Protein 2ODL (pdb70)

CATH classification: 2.160.20.10

Structure (mmCIF, N/CA/C/O backbone):
data_2ODL
#
_entry.id   2ODL
#
_cell.length_a   121.438
_cell.length_b   121.438
_cell.length_c   50.582
_cell.angle_alpha   90.00
_cell.angle_beta   90.00
_cell.angle_gamma   90.00
#
_symmetry.space_group_name_H-M   'I 4'
#
loop_
_entity.id
_entity.type
_entity.pdbx_description
1 polymer Adhesin
2 water water
#
loop_
_atom_site.group_PDB
_atom_site.id
_atom_site.type_symbol
_atom_site.label_atom_id
_atom_site.label_alt_id
_atom_site.label_comp_id
_atom_site.label_asym_id
_atom_site.label_entity_id
_atom_site.label_seq_id
_atom_site.pdbx_PDB_ins_code
_atom_site.Cartn_x
_atom_site.Cartn_y
_atom_site.Cartn_z
_atom_site.occupancy
_atom_site.B_iso_or_equiv
_atom_site.auth_seq_id
_atom_site.auth_comp_id
_atom_site.auth_asym_id
_atom_site.auth_atom_id
_atom_site.pdbx_PDB_model_num
ATOM 1 N N . GLY A 1 2 ? -12.828 -39.501 -16.853 1.00 19.11 70 GLY A N 1
ATOM 2 C CA . GLY A 1 2 ? -11.536 -39.328 -17.570 1.00 18.08 70 GLY A CA 1
ATOM 3 C C . GLY A 1 2 ? -10.633 -40.544 -17.481 1.00 18.17 70 GLY A C 1
ATOM 4 O O . GLY A 1 2 ? -9.485 -40.498 -17.934 1.00 17.50 70 GLY A O 1
ATOM 5 N N . LEU A 1 3 ? -11.140 -41.625 -16.887 1.00 18.22 71 LEU A N 1
ATOM 6 C CA . LEU A 1 3 ? -10.391 -42.886 -16.799 1.00 18.51 71 LEU A CA 1
ATOM 7 C C . LEU A 1 3 ? -10.600 -43.740 -18.042 1.00 19.05 71 LEU A C 1
ATOM 8 O O . LEU A 1 3 ? -11.713 -44.183 -18.311 1.00 19.70 71 LEU A O 1
ATOM 13 N N . GLN A 1 4 ? -9.536 -43.980 -18.798 1.00 19.05 72 GLN A N 1
ATOM 14 C CA . GLN A 1 4 ? -9.661 -44.751 -20.034 1.00 19.22 72 GLN A CA 1
ATOM 15 C C . GLN A 1 4 ? -8.606 -45.840 -20.160 1.00 18.74 72 GLN A C 1
ATOM 16 O O . GLN A 1 4 ? -7.471 -45.668 -19.720 1.00 17.67 72 GLN A O 1
ATOM 22 N N . GLY A 1 5 ? -9.000 -46.964 -20.762 1.00 18.32 73 GLY A N 1
ATOM 23 C CA . GLY A 1 5 ? -8.055 -48.003 -21.157 1.00 18.07 73 GLY A CA 1
ATOM 24 C C . GLY A 1 5 ? -7.446 -48.752 -19.988 1.00 18.19 73 GLY A C 1
ATOM 25 O O . GLY A 1 5 ? -6.241 -49.013 -19.967 1.00 18.09 73 GLY A O 1
ATOM 34 N N . ASP A 1 7 ? -6.136 -51.542 -17.680 1.00 16.75 75 ASP A N 1
ATOM 35 C CA . ASP A 1 7 ? -5.518 -52.835 -17.933 1.00 16.08 75 ASP A CA 1
ATOM 36 C C . ASP A 1 7 ? -4.781 -53.281 -16.676 1.00 15.40 75 ASP A C 1
ATOM 37 O O . ASP A 1 7 ? -3.689 -52.794 -16.392 1.00 15.20 75 ASP A O 1
ATOM 42 N N . VAL A 1 8 ? -5.384 -54.194 -15.922 1.00 14.70 76 VAL A N 1
ATOM 43 C CA . VAL A 1 8 ? -4.786 -54.681 -14.671 1.00 14.07 76 VAL A CA 1
ATOM 44 C C . VAL A 1 8 ? -3.669 -55.680 -14.965 1.00 14.44 76 VAL A C 1
ATOM 45 O O . VAL A 1 8 ? -3.920 -56.798 -15.444 1.00 13.86 76 VAL A O 1
ATOM 49 N N . VAL A 1 9 ? -2.436 -55.284 -14.676 1.00 13.93 77 VAL A N 1
ATOM 50 C CA . VAL A 1 9 ? -1.290 -56.089 -15.057 1.00 14.56 77 VAL A CA 1
ATOM 51 C C . VAL A 1 9 ? -0.708 -56.882 -13.882 1.00 14.64 77 VAL A C 1
ATOM 52 O O . VAL A 1 9 ? 0.111 -57.774 -14.076 1.00 15.47 77 VAL A O 1
ATOM 56 N N . HIS A 1 10 ? -1.141 -56.550 -12.671 1.00 14.33 78 HIS A N 1
ATOM 57 C CA . HIS A 1 10 ? -0.838 -57.358 -11.498 1.00 14.44 78 HIS A CA 1
ATOM 58 C C . HIS A 1 10 ? -1.990 -57.288 -10.512 1.00 14.20 78 HIS A C 1
ATOM 59 O O . HIS A 1 10 ? -2.452 -56.213 -10.175 1.00 13.79 78 HIS A O 1
ATOM 66 N N . GLY A 1 11 ? -2.459 -58.446 -10.064 1.00 14.44 79 GLY A N 1
ATOM 67 C CA . GLY A 1 11 ? -3.531 -58.490 -9.090 1.00 14.94 79 GLY A CA 1
ATOM 68 C C . GLY A 1 11 ? -4.866 -58.419 -9.792 1.00 15.62 79 GLY A C 1
ATOM 69 O O . GLY A 1 11 ? -4.982 -58.804 -10.956 1.00 15.14 79 GLY A O 1
ATOM 70 N N . THR A 1 12 ? -5.875 -57.924 -9.082 1.00 16.25 80 THR A N 1
ATOM 71 C CA . THR A 1 12 ? -7.221 -57.834 -9.621 1.00 17.60 80 THR A CA 1
ATOM 72 C C . THR A 1 12 ? -7.851 -56.490 -9.244 1.00 18.18 80 THR A C 1
ATOM 73 O O . THR A 1 12 ? -7.616 -55.978 -8.154 1.00 17.82 80 THR A O 1
ATOM 77 N N . ALA A 1 13 ? -8.646 -55.920 -10.144 1.00 18.78 81 ALA A N 1
ATOM 78 C CA . ALA A 1 13 ? -9.352 -54.677 -9.842 1.00 20.37 81 ALA A CA 1
ATOM 79 C C . ALA A 1 13 ? -10.629 -54.575 -10.673 1.00 21.50 81 ALA A C 1
ATOM 80 O O . ALA A 1 13 ? -10.596 -54.756 -11.895 1.00 21.69 81 ALA A O 1
ATOM 82 N N . THR A 1 14 ? -11.746 -54.302 -10.007 1.00 22.68 82 THR A N 1
ATOM 83 C CA . THR A 1 14 ? -13.024 -54.129 -10.695 1.00 24.21 82 THR A CA 1
ATOM 84 C C . THR A 1 14 ? -13.447 -52.668 -10.647 1.00 25.24 82 THR A C 1
ATOM 85 O O . THR A 1 14 ? -13.078 -51.938 -9.733 1.00 24.37 82 THR A O 1
ATOM 97 N N . GLN A 1 16 ? -16.736 -49.988 -10.865 1.00 29.24 84 GLN A N 1
ATOM 98 C CA . GLN A 1 16 ? -18.171 -49.757 -10.793 1.00 29.58 84 GLN A CA 1
ATOM 99 C C . GLN A 1 16 ? -18.426 -48.276 -11.016 1.00 29.63 84 GLN A C 1
ATOM 100 O O . GLN A 1 16 ? -17.869 -47.434 -10.308 1.00 29.42 84 GLN A O 1
ATOM 106 N N . VAL A 1 17 ? -19.257 -47.949 -11.999 1.00 29.51 85 VAL A N 1
ATOM 107 C CA . VAL A 1 17 ? -19.590 -46.553 -12.263 1.00 29.62 85 VAL A CA 1
ATOM 108 C C . VAL A 1 17 ? -21.010 -46.240 -11.800 1.00 29.69 85 VAL A C 1
ATOM 109 O O . VAL A 1 17 ? -21.963 -46.913 -12.192 1.00 29.53 85 VAL A O 1
ATOM 113 N N . ASP A 1 18 ? -21.145 -45.229 -10.950 1.00 29.55 86 ASP A N 1
ATOM 114 C CA . ASP A 1 18 ? -22.462 -44.770 -10.523 1.00 29.55 86 ASP A CA 1
ATOM 115 C C . ASP A 1 18 ? -22.607 -43.264 -10.721 1.00 29.05 86 ASP A C 1
ATOM 116 O O . ASP A 1 18 ? -22.348 -42.481 -9.806 1.00 29.28 86 ASP A O 1
ATOM 121 N N . GLY A 1 19 ? -23.024 -42.863 -11.916 1.00 28.18 87 GLY A N 1
ATOM 122 C CA . GLY A 1 19 ? -23.110 -41.448 -12.246 1.00 27.04 87 GLY A CA 1
ATOM 123 C C . GLY A 1 19 ? -21.728 -40.835 -12.390 1.00 26.17 87 GLY A C 1
ATOM 124 O O . GLY A 1 19 ? -20.915 -41.310 -13.177 1.00 25.79 87 GLY A O 1
ATOM 125 N N . ASN A 1 20 ? -21.464 -39.776 -11.627 1.00 25.27 88 ASN A N 1
ATOM 126 C CA . ASN A 1 20 ? -20.177 -39.083 -11.687 1.00 24.36 88 ASN A CA 1
ATOM 127 C C . ASN A 1 20 ? -19.116 -39.749 -10.821 1.00 23.39 88 ASN A C 1
ATOM 128 O O . ASN A 1 20 ? -18.012 -39.213 -10.654 1.00 22.80 88 ASN A O 1
ATOM 133 N N . LYS A 1 21 ? -19.454 -40.914 -10.276 1.00 22.17 89 LYS A N 1
ATOM 134 C CA . LYS A 1 21 ? -18.559 -41.626 -9.383 1.00 21.16 89 LYS A CA 1
ATOM 135 C C . LYS A 1 21 ? -18.138 -42.981 -9.929 1.00 20.49 89 LYS A C 1
ATOM 136 O O . LYS A 1 21 ? -18.976 -43.782 -10.356 1.00 19.84 89 LYS A O 1
ATOM 142 N N . THR A 1 22 ? -16.831 -43.222 -9.901 1.00 18.91 90 THR A N 1
ATOM 143 C CA . THR A 1 22 ? -16.251 -44.514 -10.235 1.00 18.07 90 THR A CA 1
ATOM 144 C C . THR A 1 22 ? -15.622 -45.124 -8.989 1.00 17.49 90 THR A C 1
ATOM 145 O O . THR A 1 22 ? -14.821 -44.473 -8.301 1.00 16.50 90 THR A O 1
ATOM 149 N N . ILE A 1 23 ? -15.994 -46.364 -8.691 1.00 16.74 91 ILE A N 1
ATOM 150 C CA . ILE A 1 23 ? -15.393 -47.092 -7.573 1.00 16.44 91 ILE A CA 1
ATOM 151 C C . ILE A 1 23 ? -14.533 -48.234 -8.110 1.00 16.17 91 ILE A C 1
ATOM 152 O O . ILE A 1 23 ? -15.017 -49.121 -8.832 1.00 16.21 91 ILE A O 1
ATOM 157 N N . ILE A 1 24 ? -13.252 -48.200 -7.770 1.00 15.10 92 ILE A N 1
ATOM 158 C CA . ILE A 1 24 ? -12.348 -49.273 -8.135 1.00 14.84 92 ILE A CA 1
ATOM 159 C C . ILE A 1 24 ? -12.028 -50.077 -6.877 1.00 14.59 92 ILE A C 1
ATOM 160 O O . ILE A 1 24 ? -11.527 -49.535 -5.899 1.00 13.81 92 ILE A O 1
ATOM 165 N N . ARG A 1 25 ? -12.373 -51.360 -6.891 1.00 14.28 93 ARG A N 1
ATOM 166 C CA . ARG A 1 25 ? -12.000 -52.268 -5.819 1.00 14.69 93 ARG A CA 1
ATOM 167 C C . ARG A 1 25 ? -10.773 -53.061 -6.253 1.00 14.53 93 ARG A C 1
ATOM 168 O O . ARG A 1 25 ? -10.868 -53.911 -7.137 1.00 14.43 93 ARG A O 1
ATOM 176 N N . ASN A 1 26 ? -9.626 -52.795 -5.628 1.00 13.71 94 ASN A N 1
ATOM 177 C CA . ASN A 1 26 ? -8.392 -53.458 -6.021 1.00 13.37 94 ASN A CA 1
ATOM 178 C C . ASN A 1 26 ? -7.806 -54.380 -4.950 1.00 13.43 94 ASN A C 1
ATOM 179 O O . ASN A 1 26 ? -8.038 -54.184 -3.751 1.00 13.66 94 ASN A O 1
ATOM 184 N N . SER A 1 27 ? -7.058 -55.388 -5.398 1.00 12.92 95 SER A N 1
ATOM 185 C CA . SER A 1 27 ? -6.330 -56.284 -4.499 1.00 12.69 95 SER A CA 1
ATOM 186 C C . SER A 1 27 ? -5.129 -55.534 -3.939 1.00 12.61 95 SER A C 1
ATOM 187 O O . SER A 1 27 ? -4.741 -54.485 -4.475 1.00 11.92 95 SER A O 1
ATOM 190 N N . VAL A 1 28 ? -4.542 -56.059 -2.870 1.00 12.63 96 VAL A N 1
ATOM 191 C CA . VAL A 1 28 ? -3.429 -55.381 -2.219 1.00 12.56 96 VAL A CA 1
ATOM 192 C C . VAL A 1 28 ? -2.249 -55.290 -3.174 1.00 12.59 96 VAL A C 1
ATOM 193 O O . VAL A 1 28 ? -1.764 -56.302 -3.685 1.00 11.81 96 VAL A O 1
ATOM 197 N N . ASP A 1 29 ? -1.820 -54.058 -3.428 1.00 12.12 97 ASP A N 1
ATOM 198 C CA . ASP A 1 29 ? -0.634 -53.793 -4.224 1.00 12.42 97 ASP A CA 1
ATOM 199 C C . ASP A 1 29 ? -0.807 -54.090 -5.706 1.00 11.41 97 ASP A C 1
ATOM 200 O O . ASP A 1 29 ? 0.164 -54.351 -6.406 1.00 11.57 97 ASP A O 1
ATOM 205 N N . ALA A 1 30 ? -2.051 -54.028 -6.178 1.00 11.33 98 ALA A N 1
ATOM 206 C CA . ALA A 1 30 ? -2.362 -54.206 -7.593 1.00 10.52 98 ALA A CA 1
ATOM 207 C C . ALA A 1 30 ? -1.689 -53.135 -8.445 1.00 10.34 98 ALA A C 1
ATOM 208 O O . ALA A 1 30 ? -1.488 -52.008 -7.991 1.00 10.50 98 ALA A O 1
ATOM 210 N N . ILE A 1 31 ? -1.325 -53.501 -9.674 1.00 9.50 99 ILE A N 1
ATOM 211 C CA . ILE A 1 31 ? -0.778 -52.547 -10.629 1.00 9.47 99 ILE A CA 1
ATOM 212 C C . ILE A 1 31 ? -1.741 -52.455 -11.805 1.00 9.69 99 ILE A C 1
ATOM 213 O O . ILE A 1 31 ? -2.112 -53.471 -12.404 1.00 10.12 99 ILE A O 1
ATOM 218 N N . ILE A 1 32 ? -2.135 -51.230 -12.141 1.00 9.72 100 ILE A N 1
ATOM 219 C CA . ILE A 1 32 ? -3.072 -50.982 -13.225 1.00 9.25 100 ILE A CA 1
ATOM 220 C C . ILE A 1 32 ? -2.451 -49.987 -14.206 1.00 9.81 100 ILE A C 1
ATOM 221 O O . ILE A 1 32 ? -1.996 -48.916 -13.801 1.00 9.27 100 ILE A O 1
ATOM 226 N N . ASN A 1 33 ? -2.405 -50.367 -15.482 1.00 9.80 101 ASN A N 1
ATOM 227 C CA . ASN A 1 33 ? -2.037 -49.452 -16.554 1.00 10.48 101 ASN A CA 1
ATOM 228 C C . ASN A 1 33 ? -3.295 -48.769 -17.109 1.00 10.62 101 ASN A C 1
ATOM 229 O O . ASN A 1 33 ? -4.392 -49.317 -17.033 1.00 10.86 101 ASN A O 1
ATOM 234 N N . TRP A 1 34 ? -3.127 -47.565 -17.645 1.00 10.84 102 TRP A N 1
ATOM 235 C CA . TRP A 1 34 ? -4.229 -46.771 -18.160 1.00 11.23 102 TRP A CA 1
ATOM 236 C C . TRP A 1 34 ? -3.781 -46.041 -19.411 1.00 11.89 102 TRP A C 1
ATOM 237 O O . TRP A 1 34 ? -2.658 -45.569 -19.478 1.00 11.96 102 TRP A O 1
ATOM 248 N N . LYS A 1 35 ? -4.676 -45.910 -20.383 1.00 12.74 103 LYS A N 1
ATOM 249 C CA . LYS A 1 35 ? -4.447 -45.008 -21.508 1.00 13.50 103 LYS A CA 1
ATOM 250 C C . LYS A 1 35 ? -4.700 -43.550 -21.116 1.00 13.13 103 LYS A C 1
ATOM 251 O O . LYS A 1 35 ? -4.073 -42.638 -21.663 1.00 13.09 103 LYS A O 1
ATOM 257 N N . GLN A 1 36 ? -5.610 -43.336 -20.167 1.00 12.10 104 GLN A N 1
ATOM 258 C CA . GLN A 1 36 ? -5.846 -41.993 -19.642 1.00 12.16 104 GLN A CA 1
ATOM 259 C C . GLN A 1 36 ? -6.247 -42.027 -18.167 1.00 11.80 104 GLN A C 1
ATOM 260 O O . GLN A 1 36 ? -7.132 -42.782 -17.776 1.00 10.72 104 GLN A O 1
ATOM 266 N N . PHE A 1 37 ? -5.603 -41.192 -17.356 1.00 11.63 105 PHE A N 1
ATOM 267 C CA . PHE A 1 37 ? -5.973 -41.106 -15.949 1.00 12.05 105 PHE A CA 1
ATOM 268 C C . PHE A 1 37 ? -6.282 -39.661 -15.611 1.00 11.90 105 PHE A C 1
ATOM 269 O O . PHE A 1 37 ? -5.427 -38.944 -15.106 1.00 11.99 105 PHE A O 1
ATOM 277 N N . ASN A 1 38 ? -7.512 -39.253 -15.915 1.00 12.40 106 ASN A N 1
ATOM 278 C CA . ASN A 1 38 ? -7.993 -37.901 -15.695 1.00 12.23 106 ASN A CA 1
ATOM 279 C C . ASN A 1 38 ? -9.196 -37.976 -14.762 1.00 12.93 106 ASN A C 1
ATOM 280 O O . ASN A 1 38 ? -9.943 -38.959 -14.781 1.00 12.78 106 ASN A O 1
ATOM 285 N N . ILE A 1 39 ? -9.393 -36.946 -13.948 1.00 12.87 107 ILE A N 1
ATOM 286 C CA . ILE A 1 39 ? -10.588 -36.866 -13.109 1.00 14.25 107 ILE A CA 1
ATOM 287 C C . ILE A 1 39 ? -11.187 -35.492 -13.329 1.00 14.86 107 ILE A C 1
ATOM 288 O O . ILE A 1 39 ? -10.651 -34.486 -12.867 1.00 14.03 107 ILE A O 1
ATOM 293 N N . ASP A 1 40 ? -12.297 -35.452 -14.054 1.00 16.33 108 ASP A N 1
ATOM 294 C CA . ASP A 1 40 ? -12.877 -34.175 -14.431 1.00 18.26 108 ASP A CA 1
ATOM 295 C C . ASP A 1 40 ? -13.520 -33.486 -13.234 1.00 18.52 108 ASP A C 1
ATOM 296 O O . ASP A 1 40 ? -13.731 -34.098 -12.184 1.00 18.36 108 ASP A O 1
ATOM 301 N N . GLN A 1 41 ? -13.836 -32.209 -13.394 1.00 19.78 109 GLN A N 1
ATOM 302 C CA . GLN A 1 41 ? -14.186 -31.361 -12.252 1.00 21.32 109 GLN A CA 1
ATOM 303 C C . GLN A 1 41 ? -15.335 -31.874 -11.379 1.00 21.30 109 GLN A C 1
ATOM 304 O O . GLN A 1 41 ? -15.309 -31.745 -10.151 1.00 21.29 109 GLN A O 1
ATOM 310 N N . ASN A 1 42 ? -16.340 -32.467 -12.006 1.00 21.77 110 ASN A N 1
ATOM 311 C CA . ASN A 1 42 ? -17.501 -32.930 -11.258 1.00 22.42 110 ASN A CA 1
ATOM 312 C C . ASN A 1 42 ? -17.471 -34.442 -11.008 1.00 22.20 110 ASN A C 1
ATOM 313 O O . ASN A 1 42 ? -18.455 -35.020 -10.549 1.00 21.87 110 ASN A O 1
ATOM 318 N N . GLU A 1 43 ? -16.321 -35.051 -11.303 1.00 21.37 111 GLU A N 1
ATOM 319 C CA . GLU A 1 43 ? -16.089 -36.484 -11.145 1.00 21.49 111 GLU A CA 1
ATOM 320 C C . GLU A 1 43 ? -15.507 -36.828 -9.782 1.00 20.87 111 GLU A C 1
ATOM 321 O O . GLU A 1 43 ? -14.794 -36.026 -9.171 1.00 20.15 111 GLU A O 1
ATOM 335 N N . VAL A 1 45 ? -13.435 -40.288 -8.043 1.00 17.93 113 VAL A N 1
ATOM 336 C CA . VAL A 1 45 ? -12.877 -41.627 -8.168 1.00 16.61 113 VAL A CA 1
ATOM 337 C C . VAL A 1 45 ? -12.505 -42.144 -6.783 1.00 16.31 113 VAL A C 1
ATOM 338 O O . VAL A 1 45 ? -11.836 -41.450 -6.011 1.00 15.84 113 VAL A O 1
ATOM 342 N N . GLN A 1 46 ? -12.951 -43.355 -6.466 1.00 15.43 114 GLN A N 1
ATOM 343 C CA . GLN A 1 46 ? -12.632 -43.978 -5.193 1.00 14.70 114 GLN A CA 1
ATOM 344 C C . GLN A 1 46 ? -11.901 -45.296 -5.416 1.00 14.32 114 GLN A C 1
ATOM 345 O O . GLN A 1 46 ? -12.345 -46.128 -6.212 1.00 14.17 114 GLN A O 1
ATOM 351 N N . PHE A 1 47 ? -10.773 -45.475 -4.734 1.00 13.79 115 PHE A N 1
ATOM 352 C CA . PHE A 1 47 ? -10.119 -46.778 -4.666 1.00 13.35 115 PHE A CA 1
ATOM 353 C C . PHE A 1 47 ? -10.501 -47.382 -3.323 1.00 13.55 115 PHE A C 1
ATOM 354 O O . PHE A 1 47 ? -10.088 -46.905 -2.260 1.00 13.87 115 PHE A O 1
ATOM 362 N N . LEU A 1 48 ? -11.351 -48.396 -3.374 1.00 13.52 116 LEU A N 1
ATOM 363 C CA . LEU A 1 48 ? -11.801 -49.065 -2.166 1.00 14.05 116 LEU A CA 1
ATOM 364 C C . LEU A 1 48 ? -10.898 -50.277 -1.962 1.00 13.73 116 LEU A C 1
ATOM 365 O O . LEU A 1 48 ? -11.011 -51.270 -2.678 1.00 13.61 116 LEU A O 1
ATOM 370 N N . GLN A 1 49 ? -9.977 -50.183 -1.009 1.00 13.55 117 GLN A N 1
ATOM 371 C CA . GLN A 1 49 ? -8.978 -51.232 -0.801 1.00 13.64 117 GLN A CA 1
ATOM 372 C C . GLN A 1 49 ? -9.287 -52.124 0.411 1.00 14.83 117 GLN A C 1
ATOM 373 O O . GLN A 1 49 ? -10.133 -51.790 1.225 1.00 14.89 117 GLN A O 1
ATOM 379 N N . GLU A 1 50 ? -8.579 -53.242 0.532 1.00 16.35 118 GLU A N 1
ATOM 380 C CA . GLU A 1 50 ? -8.912 -54.257 1.526 1.00 18.24 118 GLU A CA 1
ATOM 381 C C . GLU A 1 50 ? -8.576 -53.849 2.956 1.00 19.06 118 GLU A C 1
ATOM 382 O O . GLU A 1 50 ? -9.193 -54.331 3.913 1.00 19.72 118 GLU A O 1
ATOM 388 N N . ASN A 1 51 ? -7.613 -52.946 3.094 1.00 19.48 119 ASN A N 1
ATOM 389 C CA . ASN A 1 51 ? -7.285 -52.348 4.381 1.00 20.51 119 ASN A CA 1
ATOM 390 C C . ASN A 1 51 ? -6.578 -51.016 4.145 1.00 20.68 119 ASN A C 1
ATOM 391 O O . ASN A 1 51 ? -6.251 -50.683 3.005 1.00 20.81 119 ASN A O 1
ATOM 396 N N . ASN A 1 52 ? -6.333 -50.267 5.213 1.00 20.89 120 ASN A N 1
ATOM 397 C CA . ASN A 1 52 ? -5.830 -48.899 5.084 1.00 21.05 120 ASN A CA 1
ATOM 398 C C . ASN A 1 52 ? -4.345 -48.817 4.749 1.00 20.45 120 ASN A C 1
ATOM 399 O O . ASN A 1 52 ? -3.820 -47.741 4.460 1.00 20.81 120 ASN A O 1
ATOM 404 N N . ASN A 1 53 ? -3.671 -49.963 4.787 1.00 19.76 121 ASN A N 1
ATOM 405 C CA . ASN A 1 53 ? -2.249 -50.047 4.473 1.00 19.12 121 ASN A CA 1
ATOM 406 C C . ASN A 1 53 ? -2.015 -50.565 3.053 1.00 17.73 121 ASN A C 1
ATOM 407 O O . ASN A 1 53 ? -0.880 -50.625 2.574 1.00 18.06 121 ASN A O 1
ATOM 412 N N . SER A 1 54 ? -3.096 -50.943 2.386 1.00 15.93 122 SER A N 1
ATOM 413 C CA . SER A 1 54 ? -3.026 -51.416 1.013 1.00 14.18 122 SER A CA 1
ATOM 414 C C . SER A 1 54 ? -2.652 -50.266 0.070 1.00 13.59 122 SER A C 1
ATOM 415 O O . SER A 1 54 ? -3.053 -49.115 0.282 1.00 12.88 122 SER A O 1
ATOM 418 N N . ALA A 1 55 ? -1.885 -50.585 -0.969 1.00 13.05 123 ALA A N 1
ATOM 419 C CA . ALA A 1 55 ? -1.551 -49.616 -2.004 1.00 12.49 123 ALA A CA 1
ATOM 420 C C . ALA A 1 55 ? -2.093 -50.063 -3.367 1.00 12.42 123 ALA A C 1
ATOM 421 O O . ALA A 1 55 ? -2.354 -51.245 -3.603 1.00 12.53 123 ALA A O 1
ATOM 423 N N . VAL A 1 56 ? -2.273 -49.104 -4.258 1.00 11.33 124 VAL A N 1
ATOM 424 C CA . VAL A 1 56 ? -2.655 -49.414 -5.618 1.00 10.52 124 VAL A CA 1
ATOM 425 C C . VAL A 1 56 ? -1.769 -48.583 -6.517 1.00 10.15 124 VAL A C 1
ATOM 426 O O . VAL A 1 56 ? -1.572 -47.395 -6.277 1.00 9.64 124 VAL A O 1
ATOM 430 N N . PHE A 1 57 ? -1.219 -49.220 -7.541 1.00 9.96 125 PHE A N 1
ATOM 431 C CA . PHE A 1 57 ? -0.263 -48.567 -8.418 1.00 10.34 125 PHE A CA 1
ATOM 432 C C . PHE A 1 57 ? -0.880 -48.357 -9.773 1.00 10.18 125 PHE A C 1
ATOM 433 O O . PHE A 1 57 ? -1.278 -49.312 -10.421 1.00 10.72 125 PHE A O 1
ATOM 441 N N . ASN A 1 58 ? -0.949 -47.096 -10.186 1.00 9.62 126 ASN A N 1
ATOM 442 C CA . ASN A 1 58 ? -1.556 -46.697 -11.442 1.00 9.58 126 ASN A CA 1
ATOM 443 C C . ASN A 1 58 ? -0.505 -46.075 -12.364 1.00 9.50 126 ASN A C 1
ATOM 444 O O . ASN A 1 58 ? 0.295 -45.235 -11.924 1.00 9.26 126 ASN A O 1
ATOM 449 N N . ARG A 1 59 ? -0.488 -46.510 -13.620 1.00 8.77 127 ARG A N 1
ATOM 450 C CA . ARG A 1 59 ? 0.478 -46.017 -14.594 1.00 9.23 127 ARG A CA 1
ATOM 451 C C . ARG A 1 59 ? -0.207 -45.616 -15.900 1.00 9.22 127 ARG A C 1
ATOM 452 O O . ARG A 1 59 ? -0.930 -46.418 -16.501 1.00 9.66 127 ARG A O 1
ATOM 460 N N . VAL A 1 60 ? 0.025 -44.385 -16.343 1.00 8.91 128 VAL A N 1
ATOM 461 C CA . VAL A 1 60 ? -0.412 -43.973 -17.669 1.00 9.53 128 VAL A CA 1
ATOM 462 C C . VAL A 1 60 ? 0.685 -44.341 -18.672 1.00 9.65 128 VAL A C 1
ATOM 463 O O . VAL A 1 60 ? 1.831 -43.939 -18.525 1.00 8.87 128 VAL A O 1
ATOM 467 N N . THR A 1 61 ? 0.322 -45.123 -19.681 1.00 10.82 129 THR A N 1
ATOM 468 C CA . THR A 1 61 ? 1.291 -45.636 -20.650 1.00 11.40 129 THR A CA 1
ATOM 469 C C . THR A 1 61 ? 1.218 -44.912 -21.995 1.00 12.28 129 THR A C 1
ATOM 470 O O . THR A 1 61 ? 2.015 -45.178 -22.902 1.00 12.39 129 THR A O 1
ATOM 474 N N . SER A 1 62 ? 0.263 -43.998 -22.118 1.00 12.68 130 SER A N 1
ATOM 475 C CA . SER A 1 62 ? 0.097 -43.215 -23.342 1.00 12.81 130 SER A CA 1
ATOM 476 C C . SER A 1 62 ? 0.813 -41.875 -23.214 1.00 12.83 130 SER A C 1
ATOM 477 O O . SER A 1 62 ? 1.667 -41.704 -22.349 1.00 12.56 130 SER A O 1
ATOM 480 N N . ASN A 1 63 ? 0.460 -40.925 -24.072 1.00 12.82 131 ASN A N 1
ATOM 481 C CA . ASN A 1 63 ? 1.066 -39.594 -24.023 1.00 13.32 131 ASN A CA 1
ATOM 482 C C . ASN A 1 63 ? 0.229 -38.592 -23.222 1.00 13.49 131 ASN A C 1
ATOM 483 O O . ASN A 1 63 ? 0.522 -37.398 -23.177 1.00 13.72 131 ASN A O 1
ATOM 488 N N . GLN A 1 64 ? -0.804 -39.084 -22.555 1.00 13.78 132 GLN A N 1
ATOM 489 C CA . GLN A 1 64 ? -1.798 -38.193 -21.988 1.00 14.28 132 GLN A CA 1
ATOM 490 C C . GLN A 1 64 ? -1.425 -37.701 -20.582 1.00 13.20 132 GLN A C 1
ATOM 491 O O . GLN A 1 64 ? -1.360 -38.498 -19.644 1.00 12.48 132 GLN A O 1
ATOM 497 N N . ILE A 1 65 ? -1.195 -36.389 -20.451 1.00 12.22 133 ILE A N 1
ATOM 498 C CA . ILE A 1 65 ? -0.989 -35.738 -19.155 1.00 11.88 133 ILE A CA 1
ATOM 499 C C . ILE A 1 65 ? -2.179 -36.020 -18.234 1.00 11.40 133 ILE A C 1
ATOM 500 O O . ILE A 1 65 ? -3.326 -36.015 -18.687 1.00 10.81 133 ILE A O 1
ATOM 505 N N . SER A 1 66 ? -1.915 -36.250 -16.944 1.00 10.87 134 SER A N 1
ATOM 506 C CA . SER A 1 66 ? -2.997 -36.489 -15.981 1.00 10.42 134 SER A CA 1
ATOM 507 C C . SER A 1 66 ? -3.575 -35.179 -15.463 1.00 10.71 134 SER A C 1
ATOM 508 O O . SER A 1 66 ? -2.886 -34.397 -14.805 1.00 11.03 134 SER A O 1
ATOM 511 N N . GLN A 1 67 ? -4.850 -34.953 -15.748 1.00 10.78 135 GLN A N 1
ATOM 512 C CA . GLN A 1 67 ? -5.546 -33.754 -15.290 1.00 11.01 135 GLN A CA 1
ATOM 513 C C . GLN A 1 67 ? -6.497 -34.149 -14.176 1.00 10.33 135 GLN A C 1
ATOM 514 O O . GLN A 1 67 ? -7.589 -34.667 -14.442 1.00 9.94 135 GLN A O 1
ATOM 520 N N . LEU A 1 68 ? -6.069 -33.929 -12.932 1.00 10.19 136 LEU A N 1
ATOM 521 C CA . LEU A 1 68 ? -6.849 -34.316 -11.757 1.00 9.78 136 LEU A CA 1
ATOM 522 C C . LEU A 1 68 ? -7.620 -33.116 -11.193 1.00 10.40 136 LEU A C 1
ATOM 523 O O . LEU A 1 68 ? -7.090 -32.355 -10.383 1.00 9.29 136 LEU A O 1
ATOM 528 N N . LYS A 1 69 ? -8.879 -32.962 -11.612 1.00 9.96 137 LYS A N 1
ATOM 529 C CA . LYS A 1 69 ? -9.644 -31.741 -11.318 1.00 10.93 137 LYS A CA 1
ATOM 530 C C . LYS A 1 69 ? -10.754 -31.966 -10.290 1.00 10.96 137 LYS A C 1
ATOM 531 O O . LYS A 1 69 ? -11.207 -31.027 -9.656 1.00 11.12 137 LYS A O 1
ATOM 537 N N . GLY A 1 70 ? -11.184 -33.213 -10.138 1.00 11.44 138 GLY A N 1
ATOM 538 C CA . GLY A 1 70 ? -12.257 -33.554 -9.220 1.00 11.65 138 GLY A CA 1
ATOM 539 C C . GLY A 1 70 ? -11.742 -34.203 -7.956 1.00 12.19 138 GLY A C 1
ATOM 540 O O . GLY A 1 70 ? -10.739 -33.773 -7.382 1.00 12.31 138 GLY A O 1
ATOM 541 N N . ILE A 1 71 ? -12.437 -35.240 -7.504 1.00 12.07 139 ILE A N 1
ATOM 542 C CA . ILE A 1 71 ? -12.080 -35.869 -6.234 1.00 12.15 139 ILE A CA 1
ATOM 543 C C . ILE A 1 71 ? -11.445 -37.243 -6.438 1.00 11.72 139 ILE A C 1
ATOM 544 O O . ILE A 1 71 ? -11.968 -38.074 -7.171 1.00 10.78 139 ILE A O 1
ATOM 549 N N . LEU A 1 72 ? -10.297 -37.469 -5.800 1.00 11.90 140 LEU A N 1
ATOM 550 C CA . LEU A 1 72 ? -9.684 -38.796 -5.784 1.00 12.19 140 LEU A CA 1
ATOM 551 C C . LEU A 1 72 ? -9.566 -39.234 -4.337 1.00 12.48 140 LEU A C 1
ATOM 552 O O . LEU A 1 72 ? -8.930 -38.551 -3.539 1.00 12.22 140 LEU A O 1
ATOM 557 N N . ASP A 1 73 ? -10.193 -40.348 -3.973 1.00 12.80 141 ASP A N 1
ATOM 558 C CA . ASP A 1 73 ? -10.091 -40.795 -2.580 1.00 13.63 141 ASP A CA 1
ATOM 559 C C . ASP A 1 73 ? -9.875 -42.286 -2.398 1.00 12.68 141 ASP A C 1
ATOM 560 O O . ASP A 1 73 ? -10.125 -43.080 -3.312 1.00 12.55 141 ASP A O 1
ATOM 565 N N . SER A 1 74 ? -9.360 -42.654 -1.229 1.00 11.96 142 SER A N 1
ATOM 566 C CA . SER A 1 74 ? -9.082 -44.056 -0.918 1.00 11.83 142 SER A CA 1
ATOM 567 C C . SER A 1 74 ? -8.828 -44.229 0.565 1.00 11.54 142 SER A C 1
ATOM 568 O O . SER A 1 74 ? -8.314 -43.323 1.222 1.00 11.47 142 SER A O 1
ATOM 571 N N . ASN A 1 75 ? -9.191 -45.390 1.094 1.00 11.80 143 ASN A N 1
ATOM 572 C CA . ASN A 1 75 ? -8.856 -45.731 2.478 1.00 12.26 143 ASN A CA 1
ATOM 573 C C . ASN A 1 75 ? -7.413 -46.176 2.593 1.00 12.43 143 ASN A C 1
ATOM 574 O O . ASN A 1 75 ? -6.850 -46.199 3.691 1.00 12.47 143 ASN A O 1
ATOM 579 N N . GLY A 1 76 ? -6.820 -46.531 1.453 1.00 12.27 144 GLY A N 1
ATOM 580 C CA . GLY A 1 76 ? -5.429 -46.948 1.417 1.00 12.53 144 GLY A CA 1
ATOM 581 C C . GLY A 1 76 ? -4.533 -45.963 0.680 1.00 12.69 144 GLY A C 1
ATOM 582 O O . GLY A 1 76 ? -4.847 -44.778 0.562 1.00 12.51 144 GLY A O 1
ATOM 583 N N . GLN A 1 77 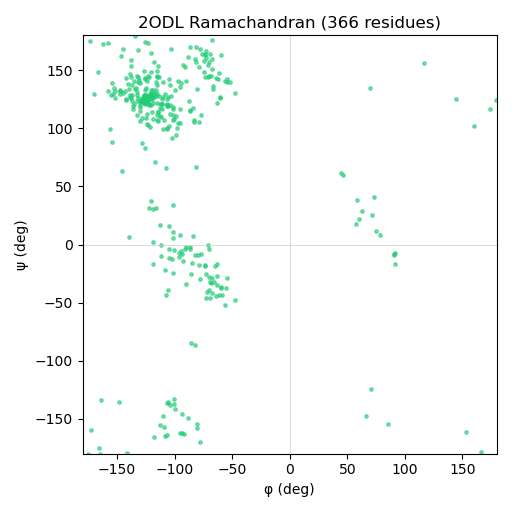? -3.420 -46.465 0.165 1.00 12.35 145 GLN A N 1
ATOM 584 C CA . GLN A 1 77 ? -2.452 -45.618 -0.518 1.00 12.42 145 GLN A CA 1
ATOM 585 C C . GLN A 1 77 ? -2.665 -45.669 -2.020 1.00 11.76 145 GLN A C 1
ATOM 586 O O . GLN A 1 77 ? -2.921 -46.735 -2.568 1.00 12.08 145 GLN A O 1
ATOM 592 N N . VAL A 1 78 ? -2.526 -44.515 -2.674 1.00 11.03 146 VAL A N 1
ATOM 593 C CA . VAL A 1 78 ? -2.657 -44.428 -4.131 1.00 10.30 146 VAL A CA 1
ATOM 594 C C . VAL A 1 78 ? -1.390 -43.878 -4.765 1.00 10.28 146 VAL A C 1
ATOM 595 O O . VAL A 1 78 ? -0.877 -42.829 -4.365 1.00 10.11 146 VAL A O 1
ATOM 599 N N . PHE A 1 79 ? -0.922 -44.594 -5.775 1.00 10.21 147 PHE A N 1
ATOM 600 C CA . PHE A 1 79 ? 0.317 -44.313 -6.481 1.00 11.18 147 PHE A CA 1
ATOM 601 C C . PHE A 1 79 ? -0.065 -44.029 -7.930 1.00 10.57 147 PHE A C 1
ATOM 602 O O . PHE A 1 79 ? -0.768 -44.818 -8.555 1.00 11.12 147 PHE A O 1
ATOM 610 N N . LEU A 1 80 ? 0.369 -42.891 -8.456 1.00 10.01 148 LEU A N 1
ATOM 611 C CA . LEU A 1 80 ? 0.128 -42.547 -9.848 1.00 9.42 148 LEU A CA 1
ATOM 612 C C . LEU A 1 80 ? 1.439 -42.202 -10.546 1.00 9.05 148 LEU A C 1
ATOM 613 O O . LEU A 1 80 ? 2.141 -41.269 -10.147 1.00 8.47 148 LEU A O 1
ATOM 618 N N . ILE A 1 81 ? 1.737 -42.948 -11.601 1.00 8.50 149 ILE A N 1
ATOM 619 C CA . ILE A 1 81 ? 2.912 -42.736 -12.455 1.00 8.71 149 ILE A CA 1
ATOM 620 C C . ILE A 1 81 ? 2.480 -42.234 -13.826 1.00 8.77 149 ILE A C 1
ATOM 621 O O . ILE A 1 81 ? 1.658 -42.865 -14.484 1.00 9.07 149 ILE A O 1
ATOM 626 N N . ASN A 1 82 ? 3.023 -41.094 -14.254 1.00 8.23 150 ASN A N 1
ATOM 627 C CA . ASN A 1 82 ? 2.673 -40.516 -15.544 1.00 8.65 150 ASN A CA 1
ATOM 628 C C . ASN A 1 82 ? 3.815 -39.626 -16.002 1.00 8.77 150 ASN A C 1
ATOM 629 O O . ASN A 1 82 ? 3.933 -38.493 -15.549 1.00 8.72 150 ASN A O 1
ATOM 634 N N . PRO A 1 83 ? 4.670 -40.151 -16.886 1.00 8.86 151 PRO A N 1
ATOM 635 C CA . PRO A 1 83 ? 5.844 -39.423 -17.351 1.00 9.15 151 PRO A CA 1
ATOM 636 C C . PRO A 1 83 ? 5.504 -38.233 -18.254 1.00 9.21 151 PRO A C 1
ATOM 637 O O . PRO A 1 83 ? 6.400 -37.489 -18.658 1.00 9.89 151 PRO A O 1
ATOM 641 N N . ASN A 1 84 ? 4.219 -38.062 -18.558 1.00 9.11 152 ASN A N 1
ATOM 642 C CA . ASN A 1 84 ? 3.735 -36.909 -19.323 1.00 9.00 152 ASN A CA 1
ATOM 643 C C . ASN A 1 84 ? 3.477 -35.683 -18.446 1.00 8.74 152 ASN A C 1
ATOM 644 O O . ASN A 1 84 ? 3.366 -34.569 -18.947 1.00 8.23 152 ASN A O 1
ATOM 649 N N . GLY A 1 85 ? 3.396 -35.893 -17.140 1.00 8.63 153 GLY A N 1
ATOM 650 C CA . GLY A 1 85 ? 3.068 -34.805 -16.203 1.00 9.08 153 GLY A CA 1
ATOM 651 C C . GLY A 1 85 ? 1.755 -35.084 -15.497 1.00 9.36 153 GLY A C 1
ATOM 652 O O . GLY A 1 85 ? 0.915 -35.825 -16.003 1.00 9.92 153 GLY A O 1
ATOM 653 N N . ILE A 1 86 ? 1.585 -34.491 -14.323 1.00 9.49 154 ILE A N 1
ATOM 654 C CA . ILE A 1 86 ? 0.380 -34.640 -13.507 1.00 9.53 154 ILE A CA 1
ATOM 655 C C . ILE A 1 86 ? 0.023 -33.248 -12.983 1.00 10.29 154 ILE A C 1
ATOM 656 O O . ILE A 1 86 ? 0.849 -32.590 -12.338 1.00 10.24 154 ILE A O 1
ATOM 661 N N . THR A 1 87 ? -1.194 -32.795 -13.270 1.00 10.23 155 THR A N 1
ATOM 662 C CA . THR A 1 87 ? -1.635 -31.470 -12.851 1.00 10.69 155 THR A CA 1
ATOM 663 C C . THR A 1 87 ? -2.884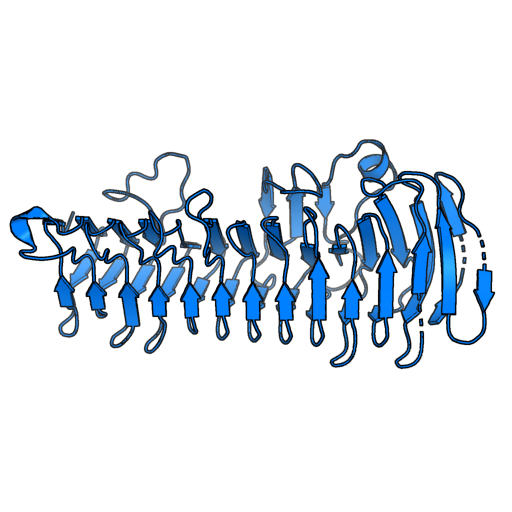 -31.615 -11.999 1.00 10.47 155 THR A C 1
ATOM 664 O O . THR A 1 87 ? -3.887 -32.182 -12.435 1.00 9.99 155 THR A O 1
ATOM 668 N N . ILE A 1 88 ? -2.804 -31.131 -10.765 1.00 9.89 156 ILE A N 1
ATOM 669 C CA . ILE A 1 88 ? -3.935 -31.173 -9.850 1.00 10.08 156 ILE A CA 1
ATOM 670 C C . ILE A 1 88 ? -4.561 -29.780 -9.839 1.00 10.08 156 ILE A C 1
ATOM 671 O O . ILE A 1 88 ? -3.901 -28.803 -9.491 1.00 9.10 156 ILE A O 1
ATOM 676 N N . GLY A 1 89 ? -5.826 -29.693 -10.248 1.00 9.97 157 GLY A N 1
ATOM 677 C CA . GLY A 1 89 ? -6.495 -28.404 -10.412 1.00 10.87 157 GLY A CA 1
ATOM 678 C C . GLY A 1 89 ? -6.964 -27.767 -9.118 1.00 11.56 157 GLY A C 1
ATOM 679 O O . GLY A 1 89 ? -6.993 -28.407 -8.069 1.00 10.89 157 GLY A O 1
ATOM 680 N N . LYS A 1 90 ? -7.358 -26.498 -9.202 1.00 12.29 158 LYS A N 1
ATOM 681 C CA . LYS A 1 90 ? -7.602 -25.691 -8.005 1.00 13.11 158 LYS A CA 1
ATOM 682 C C . LYS A 1 90 ? -8.732 -26.193 -7.116 1.00 12.72 158 LYS A C 1
ATOM 683 O O . LYS A 1 90 ? -8.719 -25.955 -5.910 1.00 13.26 158 LYS A O 1
ATOM 689 N N . ASP A 1 91 ? -9.708 -26.883 -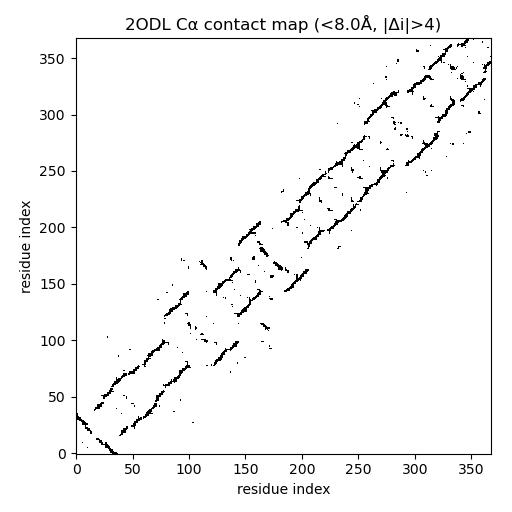7.692 1.00 12.78 159 ASP A N 1
ATOM 690 C CA . ASP A 1 91 ? -10.819 -27.393 -6.884 1.00 13.37 159 ASP A CA 1
ATOM 691 C C . ASP A 1 91 ? -10.696 -28.884 -6.569 1.00 12.55 159 ASP A C 1
ATOM 692 O O . ASP A 1 91 ? -11.597 -29.487 -5.987 1.00 12.58 159 ASP A O 1
ATOM 697 N N . ALA A 1 92 ? -9.574 -29.473 -6.956 1.00 11.45 160 ALA A N 1
ATOM 698 C CA . ALA A 1 92 ? -9.363 -30.901 -6.735 1.00 10.44 160 ALA A CA 1
ATOM 699 C C . ALA A 1 92 ? -9.082 -31.213 -5.270 1.00 10.31 160 ALA A C 1
ATOM 700 O O . ALA A 1 92 ? -8.424 -30.428 -4.571 1.00 10.14 160 ALA A O 1
ATOM 702 N N . ILE A 1 93 ? -9.586 -32.354 -4.805 1.00 10.13 161 ILE A N 1
ATOM 703 C CA . ILE A 1 93 ? -9.228 -32.879 -3.485 1.00 9.90 161 ILE A CA 1
ATOM 704 C C . ILE A 1 93 ? -8.722 -34.301 -3.674 1.00 10.08 161 ILE A C 1
ATOM 705 O O . ILE A 1 93 ? -9.427 -35.130 -4.255 1.00 9.82 161 ILE A O 1
ATOM 710 N N . ILE A 1 94 ? -7.493 -34.555 -3.221 1.00 10.06 162 ILE A N 1
ATOM 711 C CA . ILE A 1 94 ? -6.907 -35.899 -3.185 1.00 10.67 162 ILE A CA 1
ATOM 712 C C . ILE A 1 94 ? -6.822 -36.315 -1.721 1.00 10.94 162 ILE A C 1
ATOM 713 O O . ILE A 1 94 ? -5.991 -35.796 -0.977 1.00 11.30 162 ILE A O 1
ATOM 718 N N . ASN A 1 95 ? -7.689 -37.243 -1.324 1.00 10.58 163 ASN A N 1
ATOM 719 C CA . ASN A 1 95 ? -7.890 -37.611 0.079 1.00 11.00 163 ASN A CA 1
ATOM 720 C C . ASN A 1 95 ? -7.644 -39.105 0.253 1.00 10.40 163 ASN A C 1
ATOM 721 O O . ASN A 1 95 ? -8.488 -39.926 -0.096 1.00 10.20 163 ASN A O 1
ATOM 726 N N . THR A 1 96 ? -6.486 -39.460 0.793 1.00 10.31 164 THR A N 1
ATOM 727 C CA . THR A 1 96 ? -6.067 -40.861 0.830 1.00 10.56 164 THR A CA 1
ATOM 728 C C . THR A 1 96 ? -5.372 -41.159 2.154 1.00 10.82 164 THR A C 1
ATOM 729 O O . THR A 1 96 ? -5.230 -40.271 3.002 1.00 11.40 164 THR A O 1
ATOM 733 N N . ASN A 1 97 ? -4.913 -42.395 2.328 1.00 10.63 165 ASN A N 1
ATOM 734 C CA . ASN A 1 97 ? -3.958 -42.676 3.398 1.00 10.83 165 ASN A CA 1
ATOM 735 C C . ASN A 1 97 ? -2.526 -42.780 2.863 1.00 10.80 165 ASN A C 1
ATOM 736 O O . ASN A 1 97 ? -1.706 -43.564 3.356 1.00 11.26 165 ASN A O 1
ATOM 741 N N . GLY A 1 98 ? -2.239 -41.989 1.838 1.00 10.04 166 GLY A N 1
ATOM 742 C CA . GLY A 1 98 ? -0.921 -41.967 1.236 1.00 9.84 166 GLY A CA 1
ATOM 743 C C . GLY A 1 98 ? -1.057 -41.747 -0.255 1.00 10.07 166 GLY A C 1
ATOM 744 O O . GLY A 1 98 ? -1.774 -42.481 -0.921 1.00 10.10 166 GLY A O 1
ATOM 745 N N . PHE A 1 99 ? -0.383 -40.720 -0.771 1.00 9.85 167 PHE A N 1
ATOM 746 C CA . PHE A 1 99 ? -0.476 -40.363 -2.180 1.00 9.44 167 PHE A CA 1
ATOM 747 C C . PHE A 1 99 ? 0.908 -40.135 -2.743 1.00 9.07 167 PHE A C 1
ATOM 748 O O . PHE A 1 99 ? 1.687 -39.334 -2.206 1.00 8.84 167 PHE A O 1
ATOM 756 N N . THR A 1 100 ? 1.224 -40.874 -3.800 1.00 8.73 168 THR A N 1
ATOM 757 C CA . THR A 1 100 ? 2.498 -40.722 -4.495 1.00 8.59 168 THR A CA 1
ATOM 758 C C . THR A 1 100 ? 2.170 -40.433 -5.949 1.00 8.67 168 THR A C 1
ATOM 759 O O . THR A 1 100 ? 1.444 -41.196 -6.597 1.00 9.10 168 THR A O 1
ATOM 763 N N . ALA A 1 101 ? 2.670 -39.311 -6.450 1.00 8.31 169 ALA A N 1
ATOM 764 C CA . ALA A 1 101 ? 2.525 -38.968 -7.852 1.00 8.01 169 ALA A CA 1
ATOM 765 C C . ALA A 1 101 ? 3.928 -38.781 -8.418 1.00 8.50 169 ALA A C 1
ATOM 766 O O . ALA A 1 101 ? 4.727 -38.021 -7.858 1.00 8.44 169 ALA A O 1
ATOM 768 N N . SER A 1 102 ? 4.241 -39.495 -9.502 1.00 8.42 170 SER A N 1
ATOM 769 C CA . SER A 1 102 ? 5.588 -39.473 -10.068 1.00 9.04 170 SER A CA 1
ATOM 770 C C . SER A 1 102 ? 5.547 -39.284 -11.580 1.00 9.23 170 SER A C 1
ATOM 771 O O . SER A 1 102 ? 4.739 -39.920 -12.270 1.00 9.47 170 SER A O 1
ATOM 774 N N . THR A 1 103 ? 6.392 -38.394 -12.100 1.00 8.94 171 THR A N 1
ATOM 775 C CA . THR A 1 103 ? 6.604 -38.363 -13.538 1.00 8.93 171 THR A CA 1
ATOM 776 C C . THR A 1 103 ? 7.830 -39.196 -13.913 1.00 9.43 171 THR A C 1
ATOM 777 O O . THR A 1 103 ? 8.125 -39.342 -15.085 1.00 8.86 171 THR A O 1
ATOM 781 N N . LEU A 1 104 ? 8.551 -39.705 -12.908 1.00 10.16 172 LEU A N 1
ATOM 782 C CA . LEU A 1 104 ? 9.686 -40.582 -13.142 1.00 10.99 172 LEU A CA 1
ATOM 783 C C . LEU A 1 104 ? 9.186 -42.024 -13.173 1.00 12.02 172 LEU A C 1
ATOM 784 O O . LEU A 1 104 ? 8.319 -42.416 -12.393 1.00 11.63 172 LEU A O 1
ATOM 789 N N . ASP A 1 105 ? 9.741 -42.817 -14.071 1.00 12.32 173 ASP A N 1
ATOM 790 C CA . ASP A 1 105 ? 9.252 -44.170 -14.231 1.00 13.49 173 ASP A CA 1
ATOM 791 C C . ASP A 1 105 ? 9.755 -45.128 -13.159 1.00 12.75 173 ASP A C 1
ATOM 792 O O . ASP A 1 105 ? 10.801 -44.917 -12.547 1.00 12.46 173 ASP A O 1
ATOM 797 N N . ILE A 1 106 ? 8.958 -46.156 -12.902 1.00 12.53 174 ILE A N 1
ATOM 798 C CA . ILE A 1 106 ? 9.383 -47.264 -12.059 1.00 12.81 174 ILE A CA 1
ATOM 799 C C . ILE A 1 106 ? 8.800 -48.556 -12.626 1.00 12.97 174 ILE A C 1
ATOM 800 O O . ILE A 1 106 ? 7.615 -48.607 -12.947 1.00 13.75 174 ILE A O 1
ATOM 805 N N . SER A 1 107 ? 9.644 -49.582 -12.768 1.00 13.40 175 SER A N 1
ATOM 806 C CA . SER A 1 107 ? 9.244 -50.852 -13.386 1.00 13.26 175 SER A CA 1
ATOM 807 C C . SER A 1 107 ? 8.283 -51.651 -12.527 1.00 13.00 175 SER A C 1
ATOM 808 O O . SER A 1 107 ? 8.236 -51.492 -11.302 1.00 12.44 175 SER A O 1
ATOM 811 N N . ASN A 1 108 ? 7.526 -52.530 -13.175 1.00 12.81 176 ASN A N 1
ATOM 812 C CA . ASN A 1 108 ? 6.649 -53.429 -12.458 1.00 13.14 176 ASN A CA 1
ATOM 813 C C . ASN A 1 108 ? 7.478 -54.290 -11.522 1.00 13.01 176 ASN A C 1
ATOM 814 O O . ASN A 1 108 ? 7.065 -54.580 -10.401 1.00 12.72 176 ASN A O 1
ATOM 819 N N . GLU A 1 109 ? 8.665 -54.673 -11.982 1.00 13.28 177 GLU A N 1
ATOM 820 C CA . GLU A 1 109 ? 9.552 -55.524 -11.191 1.00 14.04 177 GLU A CA 1
ATOM 821 C C . GLU A 1 109 ? 9.968 -54.871 -9.876 1.00 13.34 177 GLU A C 1
ATOM 822 O O . GLU A 1 109 ? 9.973 -55.521 -8.825 1.00 12.43 177 GLU A O 1
ATOM 828 N N . ASN A 1 110 ? 10.301 -53.582 -9.934 1.00 12.83 178 ASN A N 1
ATOM 829 C CA . ASN A 1 110 ? 10.679 -52.837 -8.732 1.00 12.52 178 ASN A CA 1
ATOM 830 C C . ASN A 1 110 ? 9.517 -52.583 -7.775 1.00 12.31 178 ASN A C 1
ATOM 831 O O . ASN A 1 110 ? 9.687 -52.637 -6.550 1.00 12.03 178 ASN A O 1
ATOM 836 N N . ILE A 1 111 ? 8.347 -52.287 -8.334 1.00 11.86 179 ILE A N 1
ATOM 837 C CA . ILE A 1 111 ? 7.133 -52.169 -7.533 1.00 12.11 179 ILE A CA 1
ATOM 838 C C . ILE A 1 111 ? 6.906 -53.464 -6.743 1.00 12.66 179 ILE A C 1
ATOM 839 O O . ILE A 1 111 ? 6.736 -53.427 -5.520 1.00 12.76 179 ILE A O 1
ATOM 844 N N . LYS A 1 112 ? 6.917 -54.599 -7.441 1.00 13.63 180 LYS A N 1
ATOM 845 C CA . LYS A 1 112 ? 6.661 -55.907 -6.813 1.00 14.93 180 LYS A CA 1
ATOM 846 C C . LYS A 1 112 ? 7.723 -56.259 -5.760 1.00 15.12 180 LYS A C 1
ATOM 847 O O . LYS A 1 112 ? 7.416 -56.863 -4.726 1.00 15.81 180 LYS A O 1
ATOM 853 N N . ALA A 1 113 ? 8.963 -55.850 -6.008 1.00 15.34 181 ALA A N 1
ATOM 854 C CA . ALA A 1 113 ? 10.050 -56.045 -5.040 1.00 15.71 181 ALA A CA 1
ATOM 855 C C . ALA A 1 113 ? 10.025 -55.009 -3.915 1.00 16.14 181 ALA A C 1
ATOM 856 O O . ALA A 1 113 ? 10.776 -55.122 -2.944 1.00 16.32 181 ALA A O 1
ATOM 858 N N . ARG A 1 114 ? 9.171 -53.995 -4.052 1.00 15.69 182 ARG A N 1
ATOM 859 C CA . ARG A 1 114 ? 9.153 -52.859 -3.124 1.00 16.14 182 ARG A CA 1
ATOM 860 C C . ARG A 1 114 ? 10.517 -52.174 -3.097 1.00 15.63 182 ARG A C 1
ATOM 861 O O . ARG A 1 114 ? 11.017 -51.739 -2.054 1.00 15.74 182 ARG A O 1
ATOM 869 N N . ASN A 1 115 ? 11.115 -52.101 -4.277 1.00 15.09 183 ASN A N 1
ATOM 870 C CA . ASN A 1 115 ? 12.348 -51.379 -4.474 1.00 15.07 183 ASN A CA 1
ATOM 871 C C . ASN A 1 115 ? 11.945 -50.070 -5.128 1.00 14.37 183 ASN A C 1
ATOM 872 O O . ASN A 1 115 ? 11.816 -49.989 -6.346 1.00 14.06 183 ASN A O 1
ATOM 877 N N . PHE A 1 116 ? 11.705 -49.052 -4.309 1.00 13.52 184 PHE A N 1
ATOM 878 C CA . PHE A 1 116 ? 11.154 -47.794 -4.822 1.00 13.51 184 PHE A CA 1
ATOM 879 C C . PHE A 1 116 ? 12.189 -46.857 -5.456 1.00 13.52 184 PHE A C 1
ATOM 880 O O . PHE A 1 116 ? 12.468 -45.753 -4.962 1.00 13.06 184 PHE A O 1
ATOM 888 N N . THR A 1 117 ? 12.739 -47.321 -6.577 1.00 13.71 185 THR A N 1
ATOM 889 C CA . THR A 1 117 ? 13.704 -46.560 -7.370 1.00 14.16 185 THR A CA 1
ATOM 890 C C . THR A 1 117 ? 13.030 -46.001 -8.615 1.00 14.21 185 THR A C 1
ATOM 891 O O . THR A 1 117 ? 12.500 -46.755 -9.446 1.00 13.88 185 THR A O 1
ATOM 895 N N . PHE A 1 118 ? 13.047 -44.674 -8.728 1.00 13.80 186 PHE A N 1
ATOM 896 C CA . PHE A 1 118 ? 12.419 -43.955 -9.832 1.00 13.75 186 PHE A CA 1
ATOM 897 C C . PHE A 1 118 ? 13.502 -43.347 -10.715 1.00 14.01 186 PHE A C 1
ATOM 898 O O . PHE A 1 118 ? 14.499 -42.830 -10.203 1.00 13.57 186 PHE A O 1
ATOM 906 N N . GLU A 1 119 ? 13.307 -43.398 -12.033 1.00 14.19 187 GLU A N 1
ATOM 907 C CA . GLU A 1 119 ? 14.260 -42.805 -12.964 1.00 14.82 187 GLU A CA 1
ATOM 908 C C . GLU A 1 119 ? 13.559 -42.108 -14.125 1.00 14.10 187 GLU A C 1
ATOM 909 O O . GLU A 1 119 ? 12.588 -42.623 -14.679 1.00 13.87 187 GLU A O 1
ATOM 915 N N . GLN A 1 120 ? 14.073 -40.936 -14.480 1.00 13.43 188 GLN A N 1
ATOM 916 C CA . GLN A 1 120 ? 13.611 -40.189 -15.635 1.00 13.30 188 GLN A CA 1
ATOM 917 C C . GLN A 1 120 ? 13.808 -41.015 -16.910 1.00 13.68 188 GLN A C 1
ATOM 918 O O . GLN A 1 120 ? 14.908 -41.498 -17.180 1.00 13.25 188 GLN A O 1
ATOM 924 N N . THR A 1 121 ? 12.744 -41.188 -17.685 1.00 13.88 189 THR A N 1
ATOM 925 C CA . THR A 1 121 ? 12.875 -41.783 -19.009 1.00 14.89 189 THR A CA 1
ATOM 926 C C . THR A 1 121 ? 13.663 -40.863 -19.944 1.00 15.20 189 THR A C 1
ATOM 927 O O . THR A 1 121 ? 13.456 -39.650 -19.959 1.00 14.71 189 THR A O 1
ATOM 931 N N . LYS A 1 122 ? 14.581 -41.444 -20.705 1.00 16.37 190 LYS A N 1
ATOM 932 C CA . LYS A 1 122 ? 15.318 -40.704 -21.725 1.00 17.42 190 LYS A CA 1
ATOM 933 C C . LYS A 1 122 ? 14.429 -40.412 -22.931 1.00 17.64 190 LYS A C 1
ATOM 934 O O . LYS A 1 122 ? 14.744 -39.546 -23.749 1.00 17.79 190 LYS A O 1
ATOM 940 N N . ASP A 1 123 ? 13.321 -41.137 -23.038 1.00 17.74 191 ASP A N 1
ATOM 941 C CA . ASP A 1 123 ? 12.471 -41.104 -24.236 1.00 18.68 191 ASP A CA 1
ATOM 942 C C . ASP A 1 123 ? 11.424 -39.991 -24.221 1.00 18.64 191 ASP A C 1
ATOM 943 O O . ASP A 1 123 ? 10.669 -39.832 -25.185 1.00 18.75 191 ASP A O 1
ATOM 948 N N . LYS A 1 124 ? 11.355 -39.249 -23.116 1.00 18.11 192 LYS A N 1
ATOM 949 C CA . LYS A 1 124 ? 10.401 -38.150 -22.980 1.00 17.76 192 LYS A CA 1
ATOM 950 C C . LYS A 1 124 ? 11.061 -36.945 -22.317 1.00 17.20 192 LYS A C 1
ATOM 951 O O . LYS A 1 124 ? 12.023 -37.082 -21.559 1.00 17.41 192 LYS A O 1
ATOM 957 N N . ALA A 1 125 ? 10.543 -35.761 -22.610 1.00 16.48 193 ALA A N 1
ATOM 958 C CA . ALA A 1 125 ? 11.060 -34.548 -22.005 1.00 16.33 193 ALA A CA 1
ATOM 959 C C . ALA A 1 125 ? 10.740 -34.570 -20.505 1.00 16.10 193 ALA A C 1
ATOM 960 O O . ALA A 1 125 ? 9.844 -35.301 -20.065 1.00 15.09 193 ALA A O 1
ATOM 962 N N . LEU A 1 126 ? 11.475 -33.778 -19.726 1.00 15.56 194 LEU A N 1
ATOM 963 C CA . LEU A 1 126 ? 11.151 -33.588 -18.312 1.00 15.53 194 LEU A CA 1
ATOM 964 C C . LEU A 1 126 ? 9.713 -33.145 -18.217 1.00 14.54 194 LEU A C 1
ATOM 965 O O . LEU A 1 126 ? 9.263 -32.324 -19.019 1.00 13.79 194 LEU A O 1
ATOM 970 N N . ALA A 1 127 ? 8.990 -33.667 -17.231 1.00 13.35 195 ALA A N 1
ATOM 971 C CA . ALA A 1 127 ? 7.615 -33.265 -17.028 1.00 12.42 195 ALA A CA 1
ATOM 972 C C . ALA A 1 127 ? 7.430 -32.728 -15.619 1.00 12.12 195 ALA A C 1
ATOM 973 O O . ALA A 1 127 ? 8.338 -32.809 -14.789 1.00 11.78 195 ALA A O 1
ATOM 975 N N . GLU A 1 128 ? 6.244 -32.199 -15.348 1.00 11.00 196 GLU A N 1
ATOM 976 C CA . GLU A 1 128 ? 6.018 -31.479 -14.099 1.00 11.57 196 GLU A CA 1
ATOM 977 C C . GLU A 1 128 ? 4.872 -32.083 -13.287 1.00 10.74 196 GLU A C 1
ATOM 978 O O . GLU A 1 128 ? 3.893 -32.579 -13.846 1.00 10.18 196 GLU A O 1
ATOM 984 N N . ILE A 1 129 ? 5.013 -32.063 -11.965 1.00 10.47 197 ILE A N 1
ATOM 985 C CA . ILE A 1 129 ? 3.872 -32.260 -11.072 1.00 10.88 197 ILE A CA 1
ATOM 986 C C . ILE A 1 129 ? 3.533 -30.901 -10.497 1.00 10.25 197 ILE A C 1
ATOM 987 O O . ILE A 1 129 ? 4.369 -30.274 -9.850 1.00 9.99 197 ILE A O 1
ATOM 992 N N . VAL A 1 130 ? 2.318 -30.437 -10.751 1.00 9.45 198 VAL A N 1
ATOM 993 C CA . VAL A 1 130 ? 1.863 -29.184 -10.174 1.00 9.52 198 VAL A CA 1
ATOM 994 C C . VAL A 1 130 ? 0.620 -29.424 -9.353 1.00 8.63 198 VAL A C 1
ATOM 995 O O . VAL A 1 130 ? -0.354 -29.964 -9.855 1.00 8.07 198 VAL A O 1
ATOM 999 N N . ASN A 1 131 ? 0.634 -28.987 -8.104 1.00 7.99 199 ASN A N 1
ATOM 1000 C CA . ASN A 1 131 ? -0.564 -29.039 -7.297 1.00 8.00 199 ASN A CA 1
ATOM 1001 C C . ASN A 1 131 ? -1.145 -27.640 -7.133 1.00 9.10 199 ASN A C 1
ATOM 1002 O O . ASN A 1 131 ? -0.472 -26.746 -6.607 1.00 9.27 199 ASN A O 1
ATOM 1007 N N . HIS A 1 132 ? -2.385 -27.462 -7.599 1.00 8.76 200 HIS A N 1
ATOM 1008 C CA . HIS A 1 132 ? -3.161 -26.248 -7.367 1.00 9.66 200 HIS A CA 1
ATOM 1009 C C . HIS A 1 132 ? -4.242 -26.490 -6.321 1.00 9.37 200 HIS A C 1
ATOM 1010 O O . HIS A 1 132 ? -4.863 -25.553 -5.835 1.00 9.49 200 HIS A O 1
ATOM 1017 N N . GLY A 1 133 ? -4.471 -27.751 -5.983 1.00 9.41 201 GLY A N 1
ATOM 1018 C CA . GLY A 1 133 ? -5.599 -28.094 -5.141 1.00 9.60 201 GLY A CA 1
ATOM 1019 C C . GLY A 1 133 ? -5.216 -28.543 -3.748 1.00 9.82 201 GLY A C 1
ATOM 1020 O O . GLY A 1 133 ? -4.212 -28.104 -3.181 1.00 10.18 201 GLY A O 1
ATOM 1021 N N . LEU A 1 134 ? -6.016 -29.441 -3.198 1.00 9.43 202 LEU A N 1
ATOM 1022 C CA . LEU A 1 134 ? -5.790 -29.918 -1.836 1.00 8.80 202 LEU A CA 1
ATOM 1023 C C . LEU A 1 134 ? -5.376 -31.386 -1.811 1.00 9.11 202 LEU A C 1
ATOM 1024 O O . LEU A 1 134 ? -6.138 -32.263 -2.233 1.00 9.45 202 LEU A O 1
ATOM 1029 N N . ILE A 1 135 ? -4.167 -31.663 -1.321 1.00 8.60 203 ILE A N 1
ATOM 1030 C CA . ILE A 1 135 ? -3.727 -33.049 -1.164 1.00 8.06 203 ILE A CA 1
ATOM 1031 C C . ILE A 1 135 ? -3.656 -33.285 0.330 1.00 8.58 203 ILE A C 1
ATOM 1032 O O . ILE A 1 135 ? -2.902 -32.606 1.034 1.00 8.94 203 ILE A O 1
ATOM 1037 N N . THR A 1 136 ? -4.481 -34.201 0.829 1.00 9.23 204 THR A N 1
ATOM 1038 C CA . THR A 1 136 ? -4.686 -34.327 2.266 1.00 9.85 204 THR A CA 1
ATOM 1039 C C . THR A 1 136 ? -4.656 -35.780 2.736 1.00 10.13 204 THR A C 1
ATOM 1040 O O . THR A 1 136 ? -5.173 -36.685 2.066 1.00 9.95 204 THR A O 1
ATOM 1044 N N . VAL A 1 137 ? -4.035 -35.989 3.894 1.00 10.20 205 VAL A N 1
ATOM 1045 C CA . VAL A 1 137 ? -4.020 -37.287 4.563 1.00 10.72 205 VAL A CA 1
ATOM 1046 C C . VAL A 1 137 ? -4.423 -37.051 6.013 1.00 11.46 205 VAL A C 1
ATOM 1047 O O . VAL A 1 137 ? -3.747 -36.319 6.730 1.00 11.46 205 VAL A O 1
ATOM 1051 N N . GLY A 1 138 ? -5.533 -37.652 6.434 1.00 12.07 206 GLY A N 1
ATOM 1052 C CA . GLY A 1 138 ? -6.065 -37.436 7.777 1.00 12.79 206 GLY A CA 1
ATOM 1053 C C . GLY A 1 138 ? -5.443 -38.357 8.804 1.00 13.53 206 GLY A C 1
ATOM 1054 O O . GLY A 1 138 ? -5.398 -38.030 9.996 1.00 13.85 206 GLY A O 1
ATOM 1055 N N . LYS A 1 139 ? -4.949 -39.506 8.348 1.00 14.27 207 LYS A N 1
ATOM 1056 C CA . LYS A 1 139 ? -4.304 -40.472 9.252 1.00 15.64 207 LYS A CA 1
ATOM 1057 C C . LYS A 1 139 ? -2.776 -40.421 9.213 1.00 15.92 207 LYS A C 1
ATOM 1058 O O . LYS A 1 139 ? -2.195 -39.340 9.264 1.00 15.85 207 LYS A O 1
ATOM 1064 N N . ASP A 1 140 ? -2.137 -41.587 9.104 1.00 16.48 208 ASP A N 1
ATOM 1065 C CA . ASP A 1 140 ? -0.687 -41.694 9.291 1.00 17.25 208 ASP A CA 1
ATOM 1066 C C . ASP A 1 140 ? 0.151 -41.661 8.008 1.00 16.48 208 ASP A C 1
ATOM 1067 O O . ASP A 1 140 ? 1.386 -41.596 8.070 1.00 16.00 208 ASP A O 1
ATOM 1072 N N . GLY A 1 141 ? -0.512 -41.699 6.853 1.00 15.55 209 GLY A N 1
ATOM 1073 C CA . GLY A 1 141 ? 0.184 -41.794 5.572 1.00 14.29 209 GLY A CA 1
ATOM 1074 C C . GLY A 1 141 ? 1.019 -40.586 5.150 1.00 13.46 209 GLY A C 1
ATOM 1075 O O . GLY A 1 141 ? 1.036 -39.560 5.828 1.00 13.49 209 GLY A O 1
ATOM 1076 N N . SER A 1 142 ? 1.710 -40.733 4.019 1.00 12.31 210 SER A N 1
ATOM 1077 C CA . SER A 1 142 ? 2.629 -39.723 3.489 1.00 11.27 210 SER A CA 1
ATOM 1078 C C . SER A 1 142 ? 2.214 -39.241 2.096 1.00 10.55 210 SER A C 1
ATOM 1079 O O . SER A 1 142 ? 1.420 -39.889 1.410 1.00 10.09 210 SER A O 1
ATOM 1082 N N . VAL A 1 143 ? 2.787 -38.119 1.666 1.00 9.04 211 VAL A N 1
ATOM 1083 C CA . VAL A 1 143 ? 2.595 -37.621 0.314 1.00 8.25 211 VAL A CA 1
ATOM 1084 C C . VAL A 1 143 ? 3.973 -37.520 -0.334 1.00 7.97 211 VAL A C 1
ATOM 1085 O O . VAL A 1 143 ? 4.887 -36.912 0.224 1.00 7.99 211 VAL A O 1
ATOM 1089 N N . ASN A 1 144 ? 4.137 -38.160 -1.479 1.00 8.13 212 ASN A N 1
ATOM 1090 C CA . ASN A 1 144 ? 5.393 -38.062 -2.228 1.00 8.82 212 ASN A CA 1
ATOM 1091 C C . ASN A 1 144 ? 5.093 -37.523 -3.616 1.00 8.71 212 ASN A C 1
ATOM 1092 O O . ASN A 1 144 ? 4.312 -38.129 -4.351 1.00 8.62 212 ASN A O 1
ATOM 1097 N N . LEU A 1 145 ? 5.696 -36.390 -3.966 1.00 8.55 213 LEU A N 1
ATOM 1098 C CA . LEU A 1 145 ? 5.574 -35.837 -5.309 1.00 8.29 213 LEU A CA 1
ATOM 1099 C C . LEU A 1 145 ? 6.943 -35.883 -5.956 1.00 8.41 213 LEU A C 1
ATOM 1100 O O . LEU A 1 145 ? 7.871 -35.220 -5.503 1.00 8.05 213 LEU A O 1
ATOM 1105 N N . ILE A 1 146 ? 7.057 -36.702 -6.995 1.00 7.79 214 ILE A N 1
ATOM 1106 C CA . ILE A 1 146 ? 8.331 -37.023 -7.598 1.00 8.32 214 ILE A CA 1
ATOM 1107 C C . ILE A 1 146 ? 8.269 -36.685 -9.080 1.00 8.71 214 ILE A C 1
ATOM 1108 O O . ILE A 1 146 ? 7.393 -37.160 -9.789 1.00 9.50 214 ILE A O 1
ATOM 1113 N N . GLY A 1 147 ? 9.154 -35.825 -9.562 1.00 9.31 215 GLY A N 1
ATOM 1114 C CA . GLY A 1 147 ? 9.057 -35.461 -10.981 1.00 9.82 215 GLY A CA 1
ATOM 1115 C C . GLY A 1 147 ? 10.276 -34.761 -11.538 1.00 9.80 215 GLY A C 1
ATOM 1116 O O . GLY A 1 147 ? 11.287 -34.618 -10.849 1.00 9.71 215 GLY A O 1
ATOM 1117 N N . GLY A 1 148 ? 10.178 -34.327 -12.794 1.00 9.81 216 GLY A N 1
ATOM 1118 C CA . GLY A 1 148 ? 11.232 -33.540 -13.408 1.00 9.89 216 GLY A CA 1
ATOM 1119 C C . GLY A 1 148 ? 11.286 -32.171 -12.760 1.00 10.10 216 GLY A C 1
ATOM 1120 O O . GLY A 1 148 ? 12.360 -31.674 -12.436 1.00 9.85 216 GLY A O 1
ATOM 1121 N N . LYS A 1 149 ? 10.117 -31.557 -12.599 1.00 10.42 217 LYS A N 1
ATOM 1122 C CA . LYS A 1 149 ? 9.952 -30.362 -11.787 1.00 10.50 217 LYS A CA 1
ATOM 1123 C C . LYS A 1 149 ? 8.756 -30.634 -10.896 1.00 10.09 217 LYS A C 1
ATOM 1124 O O . LYS A 1 149 ? 7.797 -31.271 -11.327 1.00 9.97 217 LYS A O 1
ATOM 1130 N N . VAL A 1 150 ? 8.806 -30.144 -9.665 1.00 8.84 218 VAL A N 1
ATOM 1131 C CA . VAL A 1 150 ? 7.714 -30.329 -8.736 1.00 8.94 218 VAL A CA 1
ATOM 1132 C C . VAL A 1 150 ? 7.323 -28.962 -8.180 1.00 9.30 218 VAL A C 1
ATOM 1133 O O . VAL A 1 150 ? 8.163 -28.225 -7.654 1.00 9.36 218 VAL A O 1
ATOM 1137 N N . LYS A 1 151 ? 6.049 -28.619 -8.311 1.00 9.04 219 LYS A N 1
ATOM 1138 C CA . LYS A 1 151 ? 5.591 -27.294 -7.922 1.00 10.01 219 LYS A CA 1
ATOM 1139 C C . LYS A 1 151 ? 4.292 -27.348 -7.130 1.00 9.81 219 LYS A C 1
ATOM 1140 O O . LYS A 1 151 ? 3.284 -27.842 -7.637 1.00 10.59 219 LYS A O 1
ATOM 1146 N N . ASN A 1 152 ? 4.318 -26.834 -5.901 1.00 9.38 220 ASN A N 1
ATOM 1147 C CA . ASN A 1 152 ? 3.099 -26.687 -5.102 1.00 9.56 220 ASN A CA 1
ATOM 1148 C C . ASN A 1 152 ? 2.573 -25.247 -5.100 1.00 9.85 220 ASN A C 1
ATOM 1149 O O . ASN A 1 152 ? 3.238 -24.330 -4.625 1.00 9.39 220 ASN A O 1
ATOM 1154 N N . GLU A 1 153 ? 1.376 -25.055 -5.640 1.00 10.76 221 GLU A N 1
ATOM 1155 C CA . GLU A 1 153 ? 0.726 -23.748 -5.596 1.00 11.70 221 GLU A CA 1
ATOM 1156 C C . GLU A 1 153 ? -0.493 -23.818 -4.689 1.00 12.02 221 GLU A C 1
ATOM 1157 O O . GLU A 1 153 ? -1.078 -22.799 -4.325 1.00 12.90 221 GLU A O 1
ATOM 1163 N N . GLY A 1 154 ? -0.856 -25.032 -4.293 1.00 11.70 222 GLY A N 1
ATOM 1164 C CA . GLY A 1 154 ? -2.022 -25.236 -3.454 1.00 10.25 222 GLY A CA 1
ATOM 1165 C C . GLY A 1 154 ? -1.650 -25.587 -2.032 1.00 9.81 222 GLY A C 1
ATOM 1166 O O . GLY A 1 154 ? -0.769 -24.957 -1.430 1.00 10.08 222 GLY A O 1
ATOM 1167 N N . VAL A 1 155 ? -2.347 -26.576 -1.479 1.00 9.02 223 VAL A N 1
ATOM 1168 C CA . VAL A 1 155 ? -2.098 -27.019 -0.115 1.00 8.41 223 VAL A CA 1
ATOM 1169 C C . VAL A 1 155 ? -1.827 -28.514 -0.074 1.00 7.51 223 VAL A C 1
ATOM 1170 O O . VAL A 1 155 ? -2.557 -29.290 -0.694 1.00 6.55 223 VAL A O 1
ATOM 1174 N N . ILE A 1 156 ? -0.769 -28.910 0.639 1.00 6.90 224 ILE A N 1
ATOM 1175 C CA . ILE A 1 156 ? -0.507 -30.326 0.953 1.00 7.10 224 ILE A CA 1
ATOM 1176 C C . ILE A 1 156 ? -0.488 -30.459 2.459 1.00 7.48 224 ILE A C 1
ATOM 1177 O O . ILE A 1 156 ? 0.239 -29.742 3.137 1.00 6.71 224 ILE A O 1
ATOM 1182 N N . SER A 1 157 ? -1.292 -31.372 2.998 1.00 8.19 225 SER A N 1
ATOM 1183 C CA . SER A 1 157 ? -1.485 -31.430 4.441 1.00 9.02 225 SER A CA 1
ATOM 1184 C C . SER A 1 157 ? -1.579 -32.877 4.909 1.00 9.48 225 SER A C 1
ATOM 1185 O O . SER A 1 157 ? -2.414 -33.622 4.414 1.00 9.76 225 SER A O 1
ATOM 1188 N N . VAL A 1 158 ? -0.725 -33.270 5.859 1.00 9.26 226 VAL A N 1
ATOM 1189 C CA . VAL A 1 158 ? -0.771 -34.608 6.437 1.00 9.46 226 VAL A CA 1
ATOM 1190 C C . VAL A 1 158 ? -0.871 -34.507 7.969 1.00 10.01 226 VAL A C 1
ATOM 1191 O O . VAL A 1 158 ? -0.817 -33.418 8.535 1.00 10.01 226 VAL A O 1
ATOM 1195 N N . ASN A 1 159 ? -1.046 -35.636 8.639 1.00 11.19 227 ASN A N 1
ATOM 1196 C CA . ASN A 1 159 ? -1.213 -35.615 10.095 1.00 12.03 227 ASN A CA 1
ATOM 1197 C C . ASN A 1 159 ? -0.083 -36.347 10.825 1.00 12.31 227 ASN A C 1
ATOM 1198 O O . ASN A 1 159 ? -0.275 -37.442 11.370 1.00 12.32 227 ASN A O 1
ATOM 1203 N N . GLY A 1 160 ? 1.102 -35.742 10.820 1.00 11.95 228 GLY A N 1
ATOM 1204 C CA . GLY A 1 160 ? 2.254 -36.304 11.514 1.00 12.11 228 GLY A CA 1
ATOM 1205 C C . GLY A 1 160 ? 3.126 -37.208 10.664 1.00 11.87 228 GLY A C 1
ATOM 1206 O O . GLY A 1 160 ? 4.198 -37.638 11.100 1.00 12.54 228 GLY A O 1
ATOM 1207 N N . GLY A 1 161 ? 2.668 -37.503 9.453 1.00 11.17 229 GLY A N 1
ATOM 1208 C CA . GLY A 1 161 ? 3.448 -38.286 8.494 1.00 10.49 229 GLY A CA 1
ATOM 1209 C C . GLY A 1 161 ? 4.478 -37.428 7.774 1.00 10.63 229 GLY A C 1
ATOM 1210 O O . GLY A 1 161 ? 4.908 -36.395 8.299 1.00 10.62 229 GLY A O 1
ATOM 1211 N N . SER A 1 162 ? 4.869 -37.851 6.571 1.00 10.19 230 SER A N 1
ATOM 1212 C CA . SER A 1 162 ? 5.867 -37.141 5.772 1.00 9.53 230 SER A CA 1
ATOM 1213 C C . SER A 1 162 ? 5.291 -36.567 4.469 1.00 8.81 230 SER A C 1
ATOM 1214 O O . SER A 1 162 ? 4.414 -37.169 3.853 1.00 8.63 230 SER A O 1
ATOM 1217 N N . ILE A 1 163 ? 5.793 -35.401 4.059 1.00 8.26 231 ILE A N 1
ATOM 1218 C CA . ILE A 1 163 ? 5.524 -34.848 2.739 1.00 7.95 231 ILE A CA 1
ATOM 1219 C C . ILE A 1 163 ? 6.868 -34.623 2.067 1.00 8.39 231 ILE A C 1
ATOM 1220 O O . ILE A 1 163 ? 7.755 -33.968 2.632 1.00 8.54 231 ILE A O 1
ATOM 1225 N N . SER A 1 164 ? 7.048 -35.201 0.883 1.00 8.22 232 SER A N 1
ATOM 1226 C CA . SER A 1 164 ? 8.321 -35.095 0.190 1.00 8.16 232 SER A CA 1
ATOM 1227 C C . SER A 1 164 ? 8.097 -34.567 -1.230 1.00 8.08 232 SER A C 1
ATOM 1228 O O . SER A 1 164 ? 7.236 -35.081 -1.947 1.00 7.99 232 SER A O 1
ATOM 1231 N N . LEU A 1 165 ? 8.838 -33.517 -1.602 1.00 7.95 233 LEU A N 1
ATOM 1232 C CA . LEU A 1 165 ? 8.838 -32.985 -2.977 1.00 8.72 233 LEU A CA 1
ATOM 1233 C C . LEU A 1 165 ? 10.210 -33.283 -3.555 1.00 8.24 233 LEU A C 1
ATOM 1234 O O . LEU A 1 165 ? 11.201 -32.697 -3.128 1.00 9.40 233 LEU A O 1
ATOM 1239 N N . LEU A 1 166 ? 10.268 -34.216 -4.503 1.00 8.77 234 LEU A N 1
ATOM 1240 C CA . LEU A 1 166 ? 11.530 -34.771 -4.970 1.00 9.05 234 LEU A CA 1
ATOM 1241 C C . LEU A 1 166 ? 11.662 -34.596 -6.475 1.00 9.48 234 LEU A C 1
ATOM 1242 O O . LEU A 1 166 ? 10.932 -35.207 -7.239 1.00 9.70 234 LEU A O 1
ATOM 1247 N N . ALA A 1 167 ? 12.599 -33.764 -6.901 1.00 10.11 235 ALA A N 1
ATOM 1248 C CA . ALA A 1 167 ? 12.804 -33.539 -8.322 1.00 10.36 235 ALA A CA 1
ATOM 1249 C C . ALA A 1 167 ? 14.214 -33.972 -8.650 1.00 10.72 235 ALA A C 1
ATOM 1250 O O . ALA A 1 167 ? 15.174 -33.538 -8.009 1.00 11.18 235 ALA A O 1
ATOM 1252 N N . GLY A 1 168 ? 14.346 -34.841 -9.643 1.00 10.99 236 GLY A N 1
ATOM 1253 C CA . GLY A 1 168 ? 15.640 -35.385 -9.990 1.00 11.31 236 GLY A CA 1
ATOM 1254 C C . GLY A 1 168 ? 15.585 -36.271 -11.220 1.00 11.96 236 GLY A C 1
ATOM 1255 O O . GLY A 1 168 ? 14.519 -36.453 -11.830 1.00 11.56 236 GLY A O 1
ATOM 1256 N N . GLN A 1 169 ? 16.750 -36.799 -11.581 1.00 12.64 237 GLN A N 1
ATOM 1257 C CA . GLN A 1 169 ? 16.891 -37.742 -12.680 1.00 13.20 237 GLN A CA 1
ATOM 1258 C C . GLN A 1 169 ? 16.728 -39.150 -12.128 1.00 13.38 237 GLN A C 1
ATOM 1259 O O . GLN A 1 169 ? 16.206 -40.038 -12.806 1.00 12.99 237 GLN A O 1
ATOM 1265 N N . LYS A 1 170 ? 17.187 -39.345 -10.891 1.00 13.68 238 LYS A N 1
ATOM 1266 C CA . LYS A 1 170 ? 17.073 -40.644 -10.215 1.00 14.23 238 LYS A CA 1
ATOM 1267 C C . LYS A 1 170 ? 16.833 -40.442 -8.722 1.00 14.03 238 LYS A C 1
ATOM 1268 O O . LYS A 1 170 ? 17.537 -39.678 -8.086 1.00 14.21 238 LYS A O 1
ATOM 1274 N N . ILE A 1 171 ? 15.829 -41.124 -8.188 1.00 14.16 239 ILE A N 1
ATOM 1275 C CA . ILE A 1 171 ? 15.402 -40.961 -6.811 1.00 14.08 239 ILE A CA 1
ATOM 1276 C C . ILE A 1 171 ? 15.107 -42.369 -6.284 1.00 14.60 239 ILE A C 1
ATOM 1277 O O . ILE A 1 171 ? 14.364 -43.121 -6.909 1.00 14.52 239 ILE A O 1
ATOM 1282 N N . THR A 1 172 ? 15.708 -42.734 -5.158 1.00 14.84 240 THR A N 1
ATOM 1283 C CA . THR A 1 172 ? 15.303 -43.948 -4.468 1.00 15.12 240 THR A CA 1
ATOM 1284 C C . THR A 1 172 ? 14.809 -43.574 -3.084 1.00 15.34 240 THR A C 1
ATOM 1285 O O . THR A 1 172 ? 15.480 -42.849 -2.356 1.00 15.24 240 THR A O 1
ATOM 1289 N N . ILE A 1 173 ? 13.633 -44.058 -2.729 1.00 15.67 241 ILE A N 1
ATOM 1290 C CA . ILE A 1 173 ? 13.147 -43.886 -1.367 1.00 16.66 241 ILE A CA 1
ATOM 1291 C C . ILE A 1 173 ? 13.012 -45.236 -0.674 1.00 16.81 241 ILE A C 1
ATOM 1292 O O . ILE A 1 173 ? 12.760 -46.254 -1.319 1.00 16.15 241 ILE A O 1
ATOM 1297 N N . SER A 1 174 ? 13.207 -45.229 0.639 1.00 17.87 242 SER A N 1
ATOM 1298 C CA . SER A 1 174 ? 13.237 -46.449 1.445 1.00 19.20 242 SER A CA 1
ATOM 1299 C C . SER A 1 174 ? 11.865 -47.114 1.504 1.00 20.11 242 SER A C 1
ATOM 1300 O O . SER A 1 174 ? 11.768 -48.336 1.638 1.00 20.43 242 SER A O 1
ATOM 1303 N N . ASP A 1 175 ? 10.815 -46.300 1.396 1.00 21.22 243 ASP A N 1
ATOM 1304 C CA . ASP A 1 175 ? 9.426 -46.757 1.417 1.00 22.21 243 ASP A CA 1
ATOM 1305 C C . ASP A 1 175 ? 8.542 -45.650 0.830 1.00 22.50 243 ASP A C 1
ATOM 1306 O O . ASP A 1 175 ? 9.016 -44.541 0.575 1.00 22.72 243 ASP A O 1
ATOM 1311 N N . ILE A 1 176 ? 7.264 -45.942 0.620 1.00 22.71 244 ILE A N 1
ATOM 1312 C CA . ILE A 1 176 ? 6.326 -44.905 0.209 1.00 22.99 244 ILE A CA 1
ATOM 1313 C C . ILE A 1 176 ? 5.608 -44.286 1.418 1.00 23.43 244 ILE A C 1
ATOM 1314 O O . ILE A 1 176 ? 4.893 -43.284 1.283 1.00 22.88 244 ILE A O 1
ATOM 1319 N N . ILE A 1 177 ? 5.819 -44.894 2.590 1.00 23.81 245 ILE A N 1
ATOM 1320 C CA . ILE A 1 177 ? 5.395 -44.319 3.860 1.00 24.36 245 ILE A CA 1
ATOM 1321 C C . ILE A 1 177 ? 6.614 -43.871 4.671 1.00 24.60 245 ILE A C 1
ATOM 1322 O O . ILE A 1 177 ? 7.540 -44.648 4.903 1.00 24.91 245 ILE A O 1
ATOM 1327 N N . ASN A 1 178 ? 6.602 -42.614 5.102 1.00 24.45 246 ASN A N 1
ATOM 1328 C CA . ASN A 1 178 ? 7.726 -42.044 5.836 1.00 24.56 246 ASN A CA 1
ATOM 1329 C C . ASN A 1 178 ? 9.062 -42.400 5.207 1.00 24.43 246 ASN A C 1
ATOM 1330 O O . ASN A 1 178 ? 9.912 -43.045 5.836 1.00 24.59 246 ASN A O 1
ATOM 1335 N N . PRO A 1 179 ? 9.256 -41.962 3.957 1.00 23.82 247 PRO A N 1
ATOM 1336 C CA . PRO A 1 179 ? 10.458 -42.286 3.212 1.00 23.60 247 PRO A CA 1
ATOM 1337 C C . PRO A 1 179 ? 11.718 -41.597 3.729 1.00 23.21 247 PRO A C 1
ATOM 1338 O O . PRO A 1 179 ? 11.673 -40.452 4.203 1.00 23.22 247 PRO A O 1
ATOM 1342 N N . THR A 1 180 ? 12.829 -42.322 3.642 1.00 22.54 248 THR A N 1
ATOM 1343 C CA . THR A 1 180 ? 14.155 -41.740 3.685 1.00 21.99 248 THR A CA 1
ATOM 1344 C C . THR A 1 180 ? 14.643 -41.765 2.245 1.00 21.49 248 THR A C 1
ATOM 1345 O O . THR A 1 180 ? 14.432 -42.743 1.539 1.00 21.11 248 THR A O 1
ATOM 1349 N N . ILE A 1 181 ? 15.267 -40.684 1.796 1.00 21.16 249 ILE A N 1
ATOM 1350 C CA . ILE A 1 181 ? 15.805 -40.646 0.449 1.00 20.89 249 ILE A CA 1
ATOM 1351 C C . ILE A 1 181 ? 17.163 -41.311 0.491 1.00 20.64 249 ILE A C 1
ATOM 1352 O O . ILE A 1 181 ? 18.119 -40.745 1.024 1.00 21.34 249 ILE A O 1
ATOM 1357 N N . THR A 1 182 ? 17.259 -42.516 -0.055 1.00 19.48 250 THR A N 1
ATOM 1358 C CA . THR A 1 182 ? 18.514 -43.250 0.015 1.00 19.02 250 THR A CA 1
ATOM 1359 C C . THR A 1 182 ? 19.412 -43.025 -1.200 1.00 18.70 250 THR A C 1
ATOM 1360 O O . THR A 1 182 ? 20.590 -43.374 -1.171 1.00 18.35 250 THR A O 1
ATOM 1364 N N . TYR A 1 183 ? 18.859 -42.456 -2.267 1.00 18.05 251 TYR A N 1
ATOM 1365 C CA . TYR A 1 183 ? 19.670 -42.101 -3.425 1.00 18.18 251 TYR A CA 1
ATOM 1366 C C . TYR A 1 183 ? 18.998 -40.971 -4.175 1.00 17.18 251 TYR A C 1
ATOM 1367 O O . TYR A 1 183 ? 17.788 -40.972 -4.334 1.00 16.86 251 TYR A O 1
ATOM 1376 N N . SER A 1 184 ? 19.780 -40.005 -4.634 1.00 16.74 252 SER A N 1
ATOM 1377 C CA . SER A 1 184 ? 19.204 -38.900 -5.403 1.00 16.48 252 SER A CA 1
ATOM 1378 C C . SER A 1 184 ? 20.237 -38.208 -6.279 1.00 16.02 252 SER A C 1
ATOM 1379 O O . SER A 1 184 ? 21.342 -37.899 -5.829 1.00 16.02 252 SER A O 1
ATOM 1382 N N . ILE A 1 185 ? 19.876 -37.995 -7.538 1.00 15.53 253 ILE A N 1
ATOM 1383 C CA . ILE A 1 185 ? 20.692 -37.226 -8.476 1.00 15.37 253 ILE A CA 1
ATOM 1384 C C . ILE A 1 185 ? 19.771 -36.310 -9.259 1.00 15.02 253 ILE A C 1
ATOM 1385 O O . ILE A 1 185 ? 18.760 -36.760 -9.810 1.00 15.09 253 ILE A O 1
ATOM 1390 N N . ALA A 1 186 ? 20.107 -35.025 -9.300 1.00 14.28 254 ALA A N 1
ATOM 1391 C CA . ALA A 1 186 ? 19.310 -34.039 -10.036 1.00 13.86 254 ALA A CA 1
ATOM 1392 C C . ALA A 1 186 ? 20.165 -33.260 -11.036 1.00 14.07 254 ALA A C 1
ATOM 1393 O O . ALA A 1 186 ? 21.317 -32.917 -10.757 1.00 14.33 254 ALA A O 1
ATOM 1395 N N . ALA A 1 187 ? 19.582 -32.978 -12.196 1.00 14.07 255 ALA A N 1
ATOM 1396 C CA . ALA A 1 187 ? 20.180 -32.119 -13.200 1.00 14.02 255 ALA A CA 1
ATOM 1397 C C . ALA A 1 187 ? 19.746 -30.695 -12.884 1.00 14.23 255 ALA A C 1
ATOM 1398 O O . ALA A 1 187 ? 18.779 -30.498 -12.152 1.00 13.00 255 ALA A O 1
ATOM 1400 N N . PRO A 1 188 ? 20.458 -29.693 -13.431 1.00 14.49 256 PRO A N 1
ATOM 1401 C CA . PRO A 1 188 ? 20.138 -28.307 -13.091 1.00 14.58 256 PRO A CA 1
ATOM 1402 C C . PRO A 1 188 ? 18.681 -27.920 -13.326 1.00 14.44 256 PRO A C 1
ATOM 1403 O O . PRO A 1 188 ? 18.155 -27.046 -12.631 1.00 14.57 256 PRO A O 1
ATOM 1407 N N . GLU A 1 189 ? 18.026 -28.566 -14.282 1.00 14.08 257 GLU A N 1
ATOM 1408 C CA . GLU A 1 189 ? 16.661 -28.184 -14.628 1.00 14.69 257 GLU A CA 1
ATOM 1409 C C . GLU A 1 189 ? 15.625 -28.803 -13.665 1.00 13.67 257 GLU A C 1
ATOM 1410 O O . GLU A 1 189 ? 14.434 -28.451 -13.694 1.00 13.62 257 GLU A O 1
ATOM 1416 N N . ASN A 1 190 ? 16.088 -29.718 -12.812 1.00 12.46 258 ASN A N 1
ATOM 1417 C CA . ASN A 1 190 ? 15.231 -30.347 -11.803 1.00 11.64 258 ASN A CA 1
ATOM 1418 C C . ASN A 1 190 ? 15.034 -29.397 -10.628 1.00 11.30 258 ASN A C 1
ATOM 1419 O O . ASN A 1 190 ? 15.942 -29.211 -9.827 1.00 10.58 258 ASN A O 1
ATOM 1424 N N . GLU A 1 191 ? 13.847 -28.803 -10.545 1.00 11.18 259 GLU A N 1
ATOM 1425 C CA . GLU A 1 191 ? 13.539 -27.775 -9.550 1.00 11.45 259 GLU A CA 1
ATOM 1426 C C . GLU A 1 191 ? 12.334 -28.167 -8.709 1.00 10.54 259 GLU A C 1
ATOM 1427 O O . GLU A 1 191 ? 11.394 -28.767 -9.222 1.00 10.33 259 GLU A O 1
ATOM 1433 N N . ALA A 1 192 ? 12.349 -27.802 -7.431 1.00 9.87 260 ALA A N 1
ATOM 1434 C CA . ALA A 1 192 ? 11.178 -27.986 -6.579 1.00 9.86 260 ALA A CA 1
ATOM 1435 C C . ALA A 1 192 ? 10.770 -26.610 -6.087 1.00 9.86 260 ALA A C 1
ATOM 1436 O O . ALA A 1 192 ? 11.587 -25.879 -5.536 1.00 9.33 260 ALA A O 1
ATOM 1438 N N . VAL A 1 193 ? 9.514 -26.247 -6.320 1.00 9.97 261 VAL A N 1
ATOM 1439 C CA . VAL A 1 193 ? 9.049 -24.894 -6.019 1.00 9.66 261 VAL A CA 1
ATOM 1440 C C . VAL A 1 193 ? 7.814 -24.920 -5.133 1.00 9.74 261 VAL A C 1
ATOM 1441 O O . VAL A 1 193 ? 6.823 -25.568 -5.463 1.00 9.91 261 VAL A O 1
ATOM 1445 N N . ASN A 1 194 ? 7.871 -24.210 -4.010 1.00 9.43 262 ASN A N 1
ATOM 1446 C CA . ASN A 1 194 ? 6.703 -24.098 -3.154 1.00 9.54 262 ASN A CA 1
ATOM 1447 C C . ASN A 1 194 ? 6.182 -22.677 -3.075 1.00 9.45 262 ASN A C 1
ATOM 1448 O O . ASN A 1 194 ? 6.774 -21.814 -2.423 1.00 9.13 262 ASN A O 1
ATOM 1453 N N . LEU A 1 195 ? 5.054 -22.449 -3.730 1.00 9.07 263 LEU A N 1
ATOM 1454 C CA . LEU A 1 195 ? 4.404 -21.160 -3.659 1.00 9.66 263 LEU A CA 1
ATOM 1455 C C . LEU A 1 195 ? 3.229 -21.205 -2.687 1.00 9.53 263 LEU A C 1
ATOM 1456 O O . LEU A 1 195 ? 2.820 -20.174 -2.155 1.00 10.07 263 LEU A O 1
ATOM 1461 N N . GLY A 1 196 ? 2.683 -22.398 -2.468 1.00 10.25 264 GLY A N 1
ATOM 1462 C CA . GLY A 1 196 ? 1.528 -22.581 -1.585 1.00 9.60 264 GLY A CA 1
ATOM 1463 C C . GLY A 1 196 ? 1.945 -22.927 -0.169 1.00 9.83 264 GLY A C 1
ATOM 1464 O O . GLY A 1 196 ? 2.965 -22.437 0.325 1.00 10.15 264 GLY A O 1
ATOM 1465 N N . ASP A 1 197 ? 1.148 -23.755 0.493 1.00 10.04 265 ASP A N 1
ATOM 1466 C CA . ASP A 1 197 ? 1.393 -24.129 1.883 1.00 10.07 265 ASP A CA 1
ATOM 1467 C C . ASP A 1 197 ? 1.485 -25.640 2.023 1.00 9.61 265 ASP A C 1
ATOM 1468 O O . ASP A 1 197 ? 0.708 -26.382 1.412 1.00 9.88 265 ASP A O 1
ATOM 1473 N N . ILE A 1 198 ? 2.421 -26.068 2.860 1.00 8.91 266 ILE A N 1
ATOM 1474 C CA . ILE A 1 198 ? 2.676 -27.477 3.152 1.00 8.65 266 ILE A CA 1
ATOM 1475 C C . ILE A 1 198 ? 2.682 -27.643 4.673 1.00 8.51 266 ILE A C 1
ATOM 1476 O O . ILE A 1 198 ? 3.439 -26.961 5.375 1.00 8.10 266 ILE A O 1
ATOM 1481 N N . PHE A 1 199 ? 1.829 -28.531 5.172 1.00 8.42 267 PHE A N 1
ATOM 1482 C CA . PHE A 1 199 ? 1.631 -28.724 6.614 1.00 8.93 267 PHE A CA 1
ATOM 1483 C C . PHE A 1 199 ? 1.795 -30.196 6.985 1.00 9.06 267 PHE A C 1
ATOM 1484 O O . PHE A 1 199 ? 1.071 -31.053 6.459 1.00 9.53 267 PHE A O 1
ATOM 1492 N N . ALA A 1 200 ? 2.717 -30.491 7.901 1.00 9.50 268 ALA A N 1
ATOM 1493 C CA . ALA A 1 200 ? 2.914 -31.866 8.385 1.00 9.71 268 ALA A CA 1
ATOM 1494 C C . ALA A 1 200 ? 2.509 -32.121 9.856 1.00 10.29 268 ALA A C 1
ATOM 1495 O O . ALA A 1 200 ? 2.617 -33.248 10.346 1.00 9.83 268 ALA A O 1
ATOM 1497 N N . LYS A 1 201 ? 2.038 -31.093 10.557 1.00 10.96 269 LYS A N 1
ATOM 1498 C CA . LYS A 1 201 ? 1.549 -31.282 11.930 1.00 12.01 269 LYS A CA 1
ATOM 1499 C C . LYS A 1 201 ? 2.500 -32.134 12.781 1.00 12.21 269 LYS A C 1
ATOM 1500 O O . LYS A 1 201 ? 2.104 -33.185 13.272 1.00 13.02 269 LYS A O 1
ATOM 1506 N N . GLY A 1 202 ? 3.744 -31.705 12.957 1.00 12.34 270 GLY A N 1
ATOM 1507 C CA . GLY A 1 202 ? 4.675 -32.472 13.802 1.00 11.96 270 GLY A CA 1
ATOM 1508 C C . GLY A 1 202 ? 5.493 -33.520 13.061 1.00 11.72 270 GLY A C 1
ATOM 1509 O O . GLY A 1 202 ? 6.435 -34.113 13.620 1.00 12.03 270 GLY A O 1
ATOM 1510 N N . GLY A 1 203 ? 5.138 -33.750 11.801 1.00 10.94 271 GLY A N 1
ATOM 1511 C CA . GLY A 1 203 ? 5.789 -34.769 10.985 1.00 10.02 271 GLY A CA 1
ATOM 1512 C C . GLY A 1 203 ? 7.009 -34.268 10.231 1.00 9.77 271 GLY A C 1
ATOM 1513 O O . GLY A 1 203 ? 7.723 -33.382 10.705 1.00 9.38 271 GLY A O 1
ATOM 1514 N N . ASN A 1 204 ? 7.263 -34.850 9.064 1.00 9.33 272 ASN A N 1
ATOM 1515 C CA . ASN A 1 204 ? 8.452 -34.504 8.281 1.00 9.75 272 ASN A CA 1
ATOM 1516 C C . ASN A 1 204 ? 8.120 -33.817 6.965 1.00 9.21 272 AS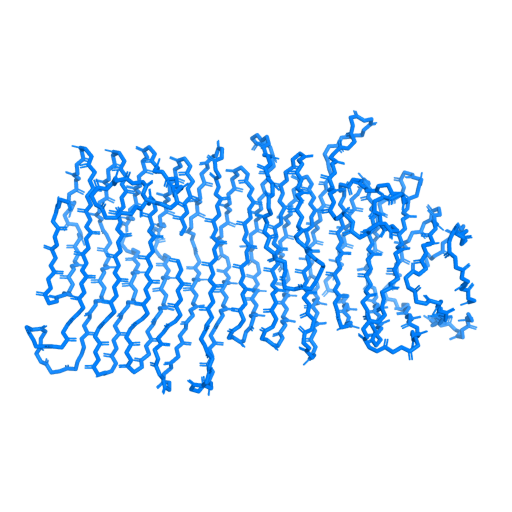N A C 1
ATOM 1517 O O . ASN A 1 204 ? 7.126 -34.144 6.315 1.00 8.49 272 ASN A O 1
ATOM 1522 N N . ILE A 1 205 ? 8.967 -32.871 6.572 1.00 8.48 273 ILE A N 1
ATOM 1523 C CA . ILE A 1 205 ? 8.918 -32.327 5.223 1.00 8.30 273 ILE A CA 1
ATOM 1524 C C . ILE A 1 205 ? 10.304 -32.519 4.607 1.00 7.93 273 ILE A C 1
ATOM 1525 O O . ILE A 1 205 ? 11.321 -32.135 5.204 1.00 7.47 273 ILE A O 1
ATOM 1530 N N . ASN A 1 206 ? 10.338 -33.149 3.439 1.00 7.61 274 ASN A N 1
ATOM 1531 C CA . ASN A 1 206 ? 11.580 -33.330 2.693 1.00 8.02 274 ASN A CA 1
ATOM 1532 C C . ASN A 1 206 ? 11.449 -32.671 1.336 1.00 7.61 274 ASN A C 1
ATOM 1533 O O . ASN A 1 206 ? 10.437 -32.827 0.668 1.00 7.32 274 ASN A O 1
ATOM 1538 N N . VAL A 1 207 ? 12.458 -31.903 0.941 1.00 7.06 275 VAL A N 1
ATOM 1539 C CA . VAL A 1 207 ? 12.478 -31.339 -0.406 1.00 7.18 275 VAL A CA 1
ATOM 1540 C C . VAL A 1 207 ? 13.872 -31.591 -0.963 1.00 7.63 275 VAL A C 1
ATOM 1541 O O . VAL A 1 207 ? 14.862 -31.317 -0.299 1.00 7.83 275 VAL A O 1
ATOM 1545 N N . ARG A 1 208 ? 13.939 -32.173 -2.154 1.00 7.90 276 ARG A N 1
ATOM 1546 C CA . ARG A 1 208 ? 15.213 -32.458 -2.788 1.00 8.19 276 ARG A CA 1
ATOM 1547 C C . ARG A 1 208 ? 15.100 -32.122 -4.264 1.00 8.94 276 ARG A C 1
ATOM 1548 O O . ARG A 1 208 ? 14.182 -32.596 -4.936 1.00 9.30 276 ARG A O 1
ATOM 1556 N N . ALA A 1 209 ? 16.041 -31.323 -4.767 1.00 8.64 277 ALA A N 1
ATOM 1557 C CA . ALA A 1 209 ? 16.087 -30.957 -6.179 1.00 8.99 277 ALA A CA 1
ATOM 1558 C C . ALA A 1 209 ? 17.470 -30.375 -6.453 1.00 9.40 277 ALA A C 1
ATOM 1559 O O . ALA A 1 209 ? 18.289 -30.308 -5.542 1.00 8.94 277 ALA A O 1
ATOM 1561 N N . ALA A 1 210 ? 17.741 -29.965 -7.688 1.00 9.27 278 ALA A N 1
ATOM 1562 C CA . ALA A 1 210 ? 18.980 -29.222 -7.932 1.00 9.87 278 ALA A CA 1
ATOM 1563 C C . ALA A 1 210 ? 18.820 -27.820 -7.355 1.00 10.07 278 ALA A C 1
ATOM 1564 O O . ALA A 1 210 ? 19.706 -27.298 -6.660 1.00 10.13 278 ALA A O 1
ATOM 1566 N N . THR A 1 211 ? 17.674 -27.216 -7.639 1.00 9.95 279 THR A N 1
ATOM 1567 C CA . THR A 1 211 ? 17.331 -25.915 -7.083 1.00 10.36 279 THR A CA 1
ATOM 1568 C C . THR A 1 211 ? 15.990 -25.955 -6.357 1.00 10.02 279 THR A C 1
ATOM 1569 O O . THR A 1 211 ? 15.022 -26.524 -6.861 1.00 9.70 279 THR A O 1
ATOM 1573 N N . ILE A 1 212 ? 15.948 -25.361 -5.170 1.00 9.91 280 ILE A N 1
ATOM 1574 C CA . ILE A 1 212 ? 14.707 -25.255 -4.391 1.00 9.65 280 ILE A CA 1
ATOM 1575 C C . ILE A 1 212 ? 14.291 -23.789 -4.229 1.00 10.45 280 ILE A C 1
ATOM 1576 O O . ILE A 1 212 ? 15.112 -22.949 -3.865 1.00 10.52 280 ILE A O 1
ATOM 1581 N N . ARG A 1 213 ? 13.031 -23.478 -4.530 1.00 10.64 281 ARG A N 1
ATOM 1582 C CA . ARG A 1 213 ? 12.537 -22.130 -4.302 1.00 11.39 281 ARG A CA 1
ATOM 1583 C C . ARG A 1 21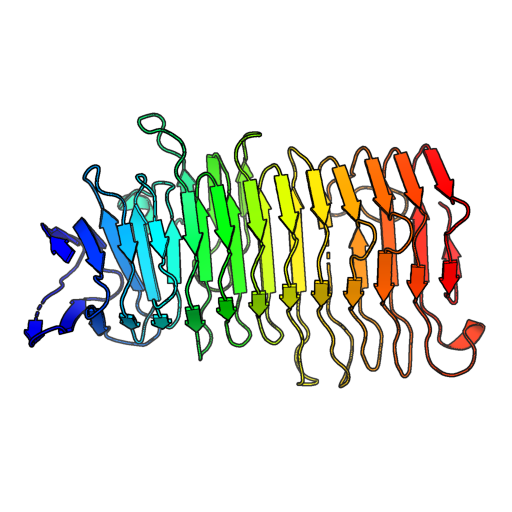3 ? 11.341 -22.188 -3.377 1.00 11.03 281 ARG A C 1
ATOM 1584 O O . ARG A 1 213 ? 10.340 -22.846 -3.682 1.00 11.42 281 ARG A O 1
ATOM 1592 N N . ASN A 1 214 ? 11.457 -21.529 -2.231 1.00 10.94 282 ASN A N 1
ATOM 1593 C CA . ASN A 1 214 ? 10.303 -21.376 -1.352 1.00 10.67 282 ASN A CA 1
ATOM 1594 C C . ASN A 1 214 ? 9.822 -19.930 -1.247 1.00 10.93 282 ASN A C 1
ATOM 1595 O O . ASN A 1 214 ? 10.568 -19.035 -0.822 1.00 10.59 282 ASN A O 1
ATOM 1600 N N . GLN A 1 215 ? 8.569 -19.707 -1.620 1.00 11.21 283 GLN A N 1
ATOM 1601 C CA . GLN A 1 215 ? 7.950 -18.405 -1.460 1.00 12.42 283 GLN A CA 1
ATOM 1602 C C . GLN A 1 215 ? 6.748 -18.501 -0.532 1.00 11.77 283 GLN A C 1
ATOM 1603 O O . GLN A 1 215 ? 6.292 -17.493 -0.005 1.00 12.69 283 GLN A O 1
ATOM 1609 N N . GLY A 1 216 ? 6.263 -19.722 -0.323 1.00 11.58 284 GLY A N 1
ATOM 1610 C CA . GLY A 1 216 ? 5.110 -19.978 0.541 1.00 10.93 284 GLY A CA 1
ATOM 1611 C C . GLY A 1 216 ? 5.509 -20.463 1.923 1.00 10.57 284 GLY A C 1
ATOM 1612 O O . GLY A 1 216 ? 6.483 -19.984 2.500 1.00 10.09 284 GLY A O 1
ATOM 1613 N N . LYS A 1 217 ? 4.747 -21.409 2.461 1.00 10.07 285 LYS A N 1
ATOM 1614 C CA . LYS A 1 217 ? 4.960 -21.885 3.823 1.00 9.76 285 LYS A CA 1
ATOM 1615 C C . LYS A 1 217 ? 5.254 -23.378 3.885 1.00 9.22 285 LYS A C 1
ATOM 1616 O O . LYS A 1 217 ? 4.527 -24.196 3.313 1.00 9.22 285 LYS A O 1
ATOM 1622 N N . LEU A 1 218 ? 6.326 -23.718 4.592 1.00 8.62 286 LEU A N 1
ATOM 1623 C CA . LEU A 1 218 ? 6.623 -25.092 4.949 1.00 8.34 286 LEU A CA 1
ATOM 1624 C C . LEU A 1 218 ? 6.466 -25.173 6.453 1.00 8.87 286 LEU A C 1
ATOM 1625 O O . LEU A 1 218 ? 7.257 -24.601 7.202 1.00 8.87 286 LEU A O 1
ATOM 1630 N N . SER A 1 219 ? 5.437 -25.875 6.902 1.00 8.75 287 SER A N 1
ATOM 1631 C CA . SER A 1 219 ? 5.138 -25.935 8.320 1.00 9.07 287 SER A CA 1
ATOM 1632 C C . SER A 1 219 ? 5.096 -27.371 8.834 1.00 9.00 287 SER A C 1
ATOM 1633 O O . SER A 1 219 ? 4.397 -28.211 8.270 1.00 9.48 287 SER A O 1
ATOM 1636 N N . ALA A 1 220 ? 5.866 -27.643 9.885 1.00 9.31 288 ALA A N 1
ATOM 1637 C CA . ALA A 1 220 ? 5.790 -28.904 10.624 1.00 10.08 288 ALA A CA 1
ATOM 1638 C C . ALA A 1 220 ? 5.488 -28.583 12.089 1.00 10.82 288 ALA A C 1
ATOM 1639 O O . ALA A 1 220 ? 5.914 -29.298 12.992 1.00 10.54 288 ALA A O 1
ATOM 1641 N N . ASP A 1 221 ? 4.749 -27.495 12.294 1.00 11.97 289 ASP A N 1
ATOM 1642 C CA . ASP A 1 221 ? 4.320 -27.043 13.613 1.00 13.01 289 ASP A CA 1
ATOM 1643 C C . ASP A 1 221 ? 3.575 -28.143 14.360 1.00 14.24 289 ASP A C 1
ATOM 1644 O O . ASP A 1 221 ? 2.805 -28.915 13.780 1.00 12.94 289 ASP A O 1
ATOM 1649 N N . SER A 1 222 ? 3.804 -28.197 15.664 1.00 15.39 290 SER A N 1
ATOM 1650 C CA . SER A 1 222 ? 3.103 -29.134 16.514 1.00 17.08 290 SER A CA 1
ATOM 1651 C C . SER A 1 222 ? 2.426 -28.389 17.663 1.00 18.03 290 SER A C 1
ATOM 1652 O O . SER A 1 222 ? 2.971 -27.410 18.183 1.00 18.43 290 SER A O 1
ATOM 1655 N N . VAL A 1 223 ? 1.240 -28.851 18.052 1.00 19.11 291 VAL A N 1
ATOM 1656 C CA . VAL A 1 223 ? 0.602 -28.381 19.289 1.00 19.59 291 VAL A CA 1
ATOM 1657 C C . VAL A 1 223 ? 0.539 -29.500 20.328 1.00 19.88 291 VAL A C 1
ATOM 1658 O O . VAL A 1 223 ? -0.227 -29.421 21.295 1.00 20.28 291 VAL A O 1
ATOM 1662 N N . SER A 1 224 ? 1.343 -30.544 20.115 1.00 19.63 292 SER A N 1
ATOM 1663 C CA . SER A 1 224 ? 1.458 -31.647 21.068 1.00 19.22 292 SER A CA 1
ATOM 1664 C C . SER A 1 224 ? 2.884 -31.759 21.585 1.00 18.77 292 SER A C 1
ATOM 1665 O O . SER A 1 224 ? 3.833 -31.735 20.808 1.00 18.79 292 SER A O 1
ATOM 1668 N N . LYS A 1 225 ? 3.026 -31.898 22.899 1.00 18.19 293 LYS A N 1
ATOM 1669 C CA . LYS A 1 225 ? 4.331 -31.967 23.533 1.00 17.22 293 LYS A CA 1
ATOM 1670 C C . LYS A 1 225 ? 5.099 -33.211 23.116 1.00 16.82 293 LYS A C 1
ATOM 1671 O O . LYS A 1 225 ? 6.312 -33.284 23.282 1.00 16.02 293 LYS A O 1
ATOM 1677 N N . ASP A 1 226 ? 4.390 -34.202 22.590 1.00 16.33 294 ASP A N 1
ATOM 1678 C CA . ASP A 1 226 ? 5.003 -35.503 22.340 1.00 16.88 294 ASP A CA 1
ATOM 1679 C C . ASP A 1 226 ? 5.692 -35.627 20.990 1.00 16.73 294 ASP A C 1
ATOM 1680 O O . ASP A 1 226 ? 6.294 -36.658 20.698 1.00 16.68 294 ASP A O 1
ATOM 1685 N N . LYS A 1 227 ? 5.622 -34.578 20.176 1.00 16.27 295 LYS A N 1
ATOM 1686 C CA . LYS A 1 227 ? 6.097 -34.681 18.793 1.00 16.19 295 LYS A CA 1
ATOM 1687 C C . LYS A 1 227 ? 6.500 -33.318 18.254 1.00 14.78 295 LYS A C 1
ATOM 1688 O O . LYS A 1 227 ? 5.732 -32.372 18.337 1.00 14.17 295 LYS A O 1
ATOM 1694 N N . SER A 1 228 ? 7.704 -33.231 17.696 1.00 13.82 296 SER A N 1
ATOM 1695 C CA . SER A 1 228 ? 8.152 -32.019 17.009 1.00 12.89 296 SER A CA 1
ATOM 1696 C C . SER A 1 228 ? 8.630 -32.383 15.607 1.00 12.45 296 SER A C 1
ATOM 1697 O O . SER A 1 228 ? 9.134 -33.491 15.383 1.00 11.87 296 SER A O 1
ATOM 1700 N N . GLY A 1 229 ? 8.469 -31.448 14.676 1.00 11.60 297 GLY A N 1
ATOM 1701 C CA . GLY A 1 229 ? 8.671 -31.737 13.264 1.00 11.28 297 GLY A CA 1
ATOM 1702 C C . GLY A 1 229 ? 10.117 -31.707 12.825 1.00 11.28 297 GLY A C 1
ATOM 1703 O O . GLY A 1 229 ? 11.011 -31.286 13.568 1.00 10.75 297 GLY A O 1
ATOM 1704 N N . ASN A 1 230 ? 10.340 -32.166 11.604 1.00 11.53 298 ASN A N 1
ATOM 1705 C CA . ASN A 1 230 ? 11.668 -32.176 11.023 1.00 11.54 298 ASN A CA 1
ATOM 1706 C C . ASN A 1 230 ? 11.569 -31.823 9.548 1.00 10.82 298 ASN A C 1
ATOM 1707 O O . ASN A 1 230 ? 10.838 -32.463 8.791 1.00 10.62 298 ASN A O 1
ATOM 1712 N N . ILE A 1 231 ? 12.316 -30.809 9.133 1.00 9.58 299 ILE A N 1
ATOM 1713 C CA . ILE A 1 231 ? 12.220 -30.311 7.773 1.00 8.41 299 ILE A CA 1
ATOM 1714 C C . ILE A 1 231 ? 13.615 -30.363 7.176 1.00 8.49 299 ILE A C 1
ATOM 1715 O O . ILE A 1 231 ? 14.570 -29.900 7.801 1.00 8.57 299 ILE A O 1
ATOM 1720 N N . VAL A 1 232 ? 13.754 -30.986 6.007 1.00 8.07 300 VAL A N 1
ATOM 1721 C CA . VAL A 1 232 ? 15.077 -31.127 5.383 1.00 8.45 300 VAL A CA 1
ATOM 1722 C C . VAL A 1 232 ? 14.979 -30.673 3.924 1.00 8.15 300 VAL A C 1
ATOM 1723 O O . VAL A 1 232 ? 14.159 -31.192 3.162 1.00 8.32 300 VAL A O 1
ATOM 1727 N N . LEU A 1 233 ? 15.798 -29.696 3.543 1.00 8.05 301 LEU A N 1
ATOM 1728 C CA . LEU A 1 233 ? 15.842 -29.258 2.151 1.00 8.30 301 LEU A CA 1
ATOM 1729 C C . LEU A 1 233 ? 17.255 -29.461 1.634 1.00 8.55 301 LEU A C 1
ATOM 1730 O O . LEU A 1 233 ? 18.219 -29.058 2.280 1.00 8.37 301 LEU A O 1
ATOM 1735 N N . SER A 1 234 ? 17.390 -30.091 0.477 1.00 8.62 302 SER A N 1
ATOM 1736 C CA . SER A 1 234 ? 18.725 -30.286 -0.104 1.00 8.80 302 SER A CA 1
ATOM 1737 C C . SER A 1 234 ? 18.708 -29.899 -1.581 1.00 9.50 302 SER A C 1
ATOM 1738 O O . SER A 1 234 ? 18.061 -30.572 -2.396 1.00 9.90 302 SER A O 1
ATOM 1741 N N . ALA A 1 235 ? 19.391 -28.802 -1.918 1.00 9.59 303 ALA A N 1
ATOM 1742 C CA . ALA A 1 235 ? 19.505 -28.359 -3.305 1.00 9.81 303 ALA A CA 1
ATOM 1743 C C . ALA A 1 235 ? 20.930 -28.658 -3.733 1.00 10.07 303 ALA A C 1
ATOM 1744 O O . ALA A 1 235 ? 21.716 -27.754 -3.982 1.00 9.98 303 ALA A O 1
ATOM 1746 N N . LYS A 1 236 ? 21.266 -29.945 -3.798 1.00 10.37 304 LYS A N 1
ATOM 1747 C CA . LYS A 1 236 ? 22.664 -30.340 -3.833 1.00 11.42 304 LYS A CA 1
ATOM 1748 C C . LYS A 1 236 ? 23.430 -29.747 -5.016 1.00 11.29 304 LYS A C 1
ATOM 1749 O O . LYS A 1 236 ? 24.554 -29.258 -4.858 1.00 11.41 304 LYS A O 1
ATOM 1755 N N . GLU A 1 237 ? 22.813 -29.776 -6.192 1.00 11.19 305 GLU A N 1
ATOM 1756 C CA . GLU A 1 237 ? 23.506 -29.383 -7.416 1.00 11.29 305 GLU A CA 1
ATOM 1757 C C . GLU A 1 237 ? 23.349 -27.905 -7.756 1.00 11.71 305 GLU A C 1
ATOM 1758 O O . GLU A 1 237 ? 23.941 -27.430 -8.726 1.00 12.36 305 GLU A O 1
ATOM 1764 N N . GLY A 1 238 ? 22.559 -27.181 -6.967 1.00 11.27 306 GLY A N 1
ATOM 1765 C CA . GLY A 1 238 ? 22.207 -25.799 -7.296 1.00 10.83 306 GLY A CA 1
ATOM 1766 C C . GLY A 1 238 ? 22.004 -24.943 -6.065 1.00 11.10 306 GLY A C 1
ATOM 1767 O O . GLY A 1 238 ? 22.803 -24.999 -5.122 1.00 11.34 306 GLY A O 1
ATOM 1768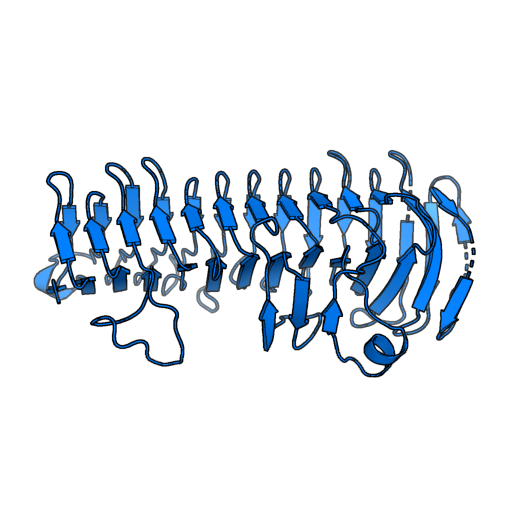 N N . GLU A 1 239 ? 20.938 -24.142 -6.070 1.00 10.60 307 GLU A N 1
ATOM 1769 C CA . GLU A 1 239 ? 20.698 -23.170 -5.006 1.00 10.78 307 GLU A CA 1
ATOM 1770 C C . GLU A 1 239 ? 19.423 -23.478 -4.235 1.00 10.26 307 GLU A C 1
ATOM 1771 O O . GLU A 1 239 ? 18.412 -23.848 -4.819 1.00 9.37 307 GLU A O 1
ATOM 1777 N N . ALA A 1 240 ? 19.480 -23.299 -2.927 1.00 10.13 308 ALA A N 1
ATOM 1778 C CA . ALA A 1 240 ? 18.273 -23.235 -2.103 1.00 10.47 308 ALA A CA 1
ATOM 1779 C C . ALA A 1 240 ? 17.957 -21.755 -1.899 1.00 10.97 308 ALA A C 1
ATOM 1780 O O . ALA A 1 240 ? 18.626 -21.055 -1.125 1.00 11.20 308 ALA A O 1
ATOM 1782 N N . GLU A 1 241 ? 16.948 -21.279 -2.617 1.00 11.09 309 GLU A N 1
ATOM 1783 C CA . GLU A 1 241 ? 16.521 -19.892 -2.527 1.00 11.81 309 GLU A CA 1
ATOM 1784 C C . GLU A 1 241 ? 15.329 -19.808 -1.591 1.00 11.20 309 GLU A C 1
ATOM 1785 O O . GLU A 1 241 ? 14.195 -20.086 -1.985 1.00 10.90 309 GLU A O 1
ATOM 1791 N N . ILE A 1 242 ? 15.578 -19.404 -0.353 1.00 10.56 310 ILE A N 1
ATOM 1792 C CA . ILE A 1 242 ? 14.560 -19.511 0.677 1.00 10.66 310 ILE A CA 1
ATOM 1793 C C . ILE A 1 242 ? 13.911 -18.182 1.032 1.00 10.52 310 ILE A C 1
ATOM 1794 O O . ILE A 1 242 ? 14.491 -17.368 1.752 1.00 10.30 310 ILE A O 1
ATOM 1799 N N . GLY A 1 243 ? 12.703 -17.974 0.504 1.00 9.83 311 GLY A N 1
ATOM 1800 C CA . GLY A 1 243 ? 11.838 -16.875 0.919 1.00 10.06 311 GLY A CA 1
ATOM 1801 C C . GLY A 1 243 ? 10.721 -17.477 1.756 1.00 10.67 311 GLY A C 1
ATOM 1802 O O . GLY A 1 243 ? 10.833 -18.626 2.219 1.00 10.38 311 GLY A O 1
ATOM 1803 N N . GLY A 1 244 ? 9.653 -16.714 1.960 1.00 10.63 312 GLY A N 1
ATOM 1804 C CA . GLY A 1 244 ? 8.474 -17.233 2.647 1.00 11.05 312 GLY A CA 1
ATOM 1805 C C . GLY A 1 244 ? 8.690 -17.580 4.109 1.00 11.14 312 GLY A C 1
ATOM 1806 O O . GLY A 1 244 ? 9.487 -16.945 4.812 1.00 10.60 312 GLY A O 1
ATOM 1807 N N . VAL A 1 245 ? 7.965 -18.595 4.571 1.00 10.74 313 VAL A N 1
ATOM 1808 C CA . VAL A 1 245 ? 7.976 -18.968 5.975 1.00 10.49 313 VAL A CA 1
ATOM 1809 C C . VAL A 1 245 ? 8.298 -20.450 6.102 1.00 10.50 313 VAL A C 1
ATOM 1810 O O . VAL A 1 245 ? 7.678 -21.282 5.454 1.00 11.39 313 VAL A O 1
ATOM 1814 N N . ILE A 1 246 ? 9.280 -20.783 6.920 1.00 10.68 314 ILE A N 1
ATOM 1815 C CA . ILE A 1 246 ? 9.496 -22.178 7.293 1.00 10.41 314 ILE A CA 1
ATOM 1816 C C . ILE A 1 246 ? 9.314 -22.241 8.795 1.00 10.67 314 ILE A C 1
ATOM 1817 O O . ILE A 1 246 ? 10.003 -21.538 9.544 1.00 10.55 314 ILE A O 1
ATOM 1822 N N . SER A 1 247 ? 8.374 -23.071 9.239 1.00 10.77 315 SER A N 1
ATOM 1823 C CA . SER A 1 247 ? 8.057 -23.150 10.660 1.00 10.97 315 SER A CA 1
ATOM 1824 C C . SER A 1 247 ? 8.040 -24.590 11.166 1.00 11.08 315 SER A C 1
ATOM 1825 O O . SER A 1 247 ? 7.559 -25.496 10.485 1.00 11.25 315 SER A O 1
ATOM 1828 N N . ALA A 1 248 ? 8.593 -24.801 12.352 1.00 11.05 316 ALA A N 1
ATOM 1829 C CA . ALA A 1 248 ? 8.370 -26.045 13.090 1.00 11.19 316 ALA A CA 1
ATOM 1830 C C . ALA A 1 248 ? 8.346 -25.709 14.581 1.00 11.18 316 ALA A C 1
ATOM 1831 O O . ALA A 1 248 ? 9.215 -26.145 15.354 1.00 11.58 316 ALA A O 1
ATOM 1833 N N . GLN A 1 249 ? 7.360 -24.913 14.970 1.00 11.53 317 GLN A N 1
ATOM 1834 C CA . GLN A 1 249 ? 7.212 -24.528 16.371 1.00 12.69 317 GLN A CA 1
ATOM 1835 C C . GLN A 1 249 ? 6.678 -25.659 17.221 1.00 12.71 317 GLN A C 1
ATOM 1836 O O . GLN A 1 249 ? 6.012 -26.579 16.728 1.00 1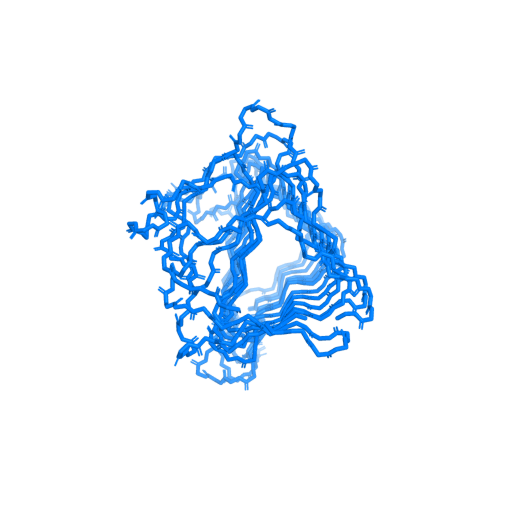3.17 317 GLN A O 1
ATOM 1842 N N . ASN A 1 250 ? 6.945 -25.566 18.516 1.00 12.90 318 ASN A N 1
ATOM 1843 C CA . ASN A 1 250 ? 6.254 -26.394 19.489 1.00 12.74 318 ASN A CA 1
ATOM 1844 C C . ASN A 1 250 ? 6.249 -25.695 20.838 1.00 13.02 318 ASN A C 1
ATOM 1845 O O . ASN A 1 250 ? 7.154 -25.885 21.650 1.00 12.07 318 ASN A O 1
ATOM 1850 N N . GLN A 1 251 ? 5.232 -24.872 21.064 1.00 14.07 319 GLN A N 1
ATOM 1851 C CA . GLN A 1 251 ? 5.179 -24.089 22.300 1.00 15.58 319 GLN A CA 1
ATOM 1852 C C . GLN A 1 251 ? 4.891 -24.943 23.542 1.00 16.29 319 GLN A C 1
ATOM 1853 O O . GLN A 1 251 ? 4.832 -24.421 24.659 1.00 16.60 319 GLN A O 1
ATOM 1859 N N . GLN A 1 252 ? 4.717 -26.248 23.347 1.00 16.87 320 GLN A N 1
ATOM 1860 C CA . GLN A 1 252 ? 4.518 -27.191 24.453 1.00 17.70 320 GLN A CA 1
ATOM 1861 C C . GLN A 1 252 ? 5.813 -27.889 24.874 1.00 17.59 320 GLN A C 1
ATOM 1862 O O . GLN A 1 252 ? 5.845 -28.564 25.903 1.00 17.89 320 GLN A O 1
ATOM 1868 N N . ALA A 1 253 ? 6.871 -27.740 24.079 1.00 16.81 321 ALA A N 1
ATOM 1869 C CA . ALA A 1 253 ? 8.116 -28.478 24.298 1.00 16.74 321 ALA A CA 1
ATOM 1870 C C . ALA A 1 253 ? 9.263 -27.853 23.509 1.00 16.62 321 ALA A C 1
ATOM 1871 O O . ALA A 1 253 ? 9.429 -26.642 23.512 1.00 17.08 321 ALA A O 1
ATOM 1873 N N . LYS A 1 254 ? 10.045 -28.677 22.824 1.00 16.20 322 LYS A N 1
ATOM 1874 C CA . LYS A 1 254 ? 11.175 -28.159 22.054 1.00 16.10 322 LYS A CA 1
ATOM 1875 C C . LYS A 1 254 ? 10.743 -27.937 20.607 1.00 15.53 322 LYS A C 1
ATOM 1876 O O . LYS A 1 254 ? 10.008 -28.749 20.046 1.00 15.55 322 LYS A O 1
ATOM 1882 N N . GLY A 1 255 ? 11.179 -26.830 20.009 1.00 14.90 323 GLY A N 1
ATOM 1883 C CA . GLY A 1 255 ? 10.935 -26.603 18.586 1.00 13.54 323 GLY A CA 1
ATOM 1884 C C . GLY A 1 255 ? 11.550 -27.713 17.750 1.00 13.20 323 GLY A C 1
ATOM 1885 O O . GLY A 1 255 ? 12.399 -28.464 18.233 1.00 13.31 323 GLY A O 1
ATOM 1886 N N . GLY A 1 256 ? 11.113 -27.825 16.497 1.00 12.52 324 GLY A N 1
ATOM 1887 C CA . GLY A 1 256 ? 11.624 -28.847 15.594 1.00 12.01 324 GLY A CA 1
ATOM 1888 C C . GLY A 1 256 ? 12.989 -28.520 15.003 1.00 12.08 324 GLY A C 1
ATOM 1889 O O . GLY A 1 256 ? 13.667 -27.578 15.428 1.00 11.81 324 GLY A O 1
ATOM 1890 N N . LYS A 1 257 ? 13.384 -29.316 14.021 1.00 11.81 325 LYS A N 1
ATOM 1891 C CA . LYS A 1 257 ? 14.690 -29.199 13.396 1.00 11.78 325 LYS A CA 1
ATOM 1892 C C . LYS A 1 257 ? 14.544 -28.808 11.935 1.00 11.29 325 LYS A C 1
ATOM 1893 O O . LYS A 1 257 ? 13.610 -29.245 11.250 1.00 11.10 325 LYS A O 1
ATOM 1899 N N . LEU A 1 258 ? 15.471 -27.985 11.459 1.00 11.02 326 LEU A N 1
ATOM 1900 C CA . LEU A 1 258 ? 15.482 -27.574 10.071 1.00 10.12 326 LEU A CA 1
ATOM 1901 C C . LEU A 1 258 ? 16.895 -27.690 9.531 1.00 10.51 326 LEU A C 1
ATOM 1902 O O . LEU A 1 258 ? 17.828 -27.139 10.101 1.00 10.52 326 LEU A O 1
ATOM 1915 N N . ILE A 1 260 ? 18.932 -27.046 5.906 1.00 9.33 328 ILE A N 1
ATOM 1916 C CA . ILE A 1 260 ? 18.904 -26.596 4.517 1.00 8.96 328 ILE A CA 1
ATOM 1917 C C . ILE A 1 260 ? 20.332 -26.628 4.011 1.00 8.76 328 ILE A C 1
ATOM 1918 O O . ILE A 1 260 ? 21.202 -25.932 4.531 1.00 8.26 328 ILE A O 1
ATOM 1923 N N . THR A 1 261 ? 20.584 -27.460 3.015 1.00 8.72 329 THR A N 1
ATOM 1924 C CA . THR A 1 261 ? 21.904 -27.522 2.420 1.00 9.29 329 THR A CA 1
ATOM 1925 C C . THR A 1 261 ? 21.768 -27.454 0.902 1.00 9.24 329 THR A C 1
ATOM 1926 O O . THR A 1 261 ? 20.673 -27.603 0.354 1.00 9.71 329 THR A O 1
ATOM 1930 N N . GLY A 1 262 ? 22.891 -27.245 0.234 1.00 9.03 330 GLY A N 1
ATOM 1931 C CA . GLY A 1 262 ? 22.921 -27.181 -1.226 1.00 9.02 330 GLY A CA 1
ATOM 1932 C C . GLY A 1 262 ? 24.256 -26.591 -1.620 1.00 9.36 330 GLY A C 1
ATOM 1933 O O . GLY A 1 262 ? 25.091 -26.303 -0.750 1.00 8.70 330 GLY A O 1
ATOM 1934 N N . ASP A 1 263 ? 24.485 -26.421 -2.917 1.00 9.49 331 ASP A N 1
ATOM 1935 C CA . ASP A 1 263 ? 25.729 -25.768 -3.351 1.00 10.31 331 ASP A CA 1
ATOM 1936 C C . ASP A 1 263 ? 25.693 -24.282 -2.969 1.00 10.59 331 ASP A C 1
ATOM 1937 O O . ASP A 1 263 ? 26.723 -23.686 -2.638 1.00 10.24 331 ASP A O 1
ATOM 1942 N N . LYS A 1 264 ? 24.497 -23.695 -2.984 1.00 10.51 332 LYS A N 1
ATOM 1943 C CA . LYS A 1 264 ? 24.309 -22.318 -2.516 1.00 11.38 332 LYS A CA 1
ATOM 1944 C C . LYS A 1 264 ? 23.044 -22.235 -1.670 1.00 10.91 332 LYS A C 1
ATOM 1945 O O . LYS A 1 264 ? 22.022 -22.828 -2.015 1.00 10.69 332 LYS A O 1
ATOM 1951 N N . VAL A 1 265 ? 23.122 -21.515 -0.557 1.00 10.27 333 VAL A N 1
ATOM 1952 C CA . VAL A 1 265 ? 21.986 -21.382 0.351 1.00 10.03 333 VAL A CA 1
ATOM 1953 C C . VAL A 1 265 ? 21.760 -19.898 0.623 1.00 10.32 333 VAL A C 1
ATOM 1954 O O . VAL A 1 265 ? 22.686 -19.194 1.053 1.00 10.07 333 VAL A O 1
ATOM 1958 N N . THR A 1 266 ? 20.548 -19.421 0.339 1.00 10.40 334 THR A N 1
ATOM 1959 C CA . THR A 1 266 ? 20.183 -18.015 0.547 1.00 10.63 334 THR A CA 1
ATOM 1960 C C . THR A 1 266 ? 18.882 -17.892 1.334 1.00 10.66 334 THR A C 1
ATOM 1961 O O . THR A 1 266 ? 17.858 -18.449 0.937 1.00 10.14 334 THR A O 1
ATOM 1965 N N . LEU A 1 267 ? 18.917 -17.159 2.444 1.00 10.14 335 LEU A N 1
ATOM 1966 C CA . LEU A 1 267 ? 17.696 -16.850 3.183 1.00 10.54 335 LEU A CA 1
ATOM 1967 C C . LEU A 1 267 ? 17.385 -15.401 2.857 1.00 10.78 335 LEU A C 1
ATOM 1968 O O . LEU A 1 267 ? 18.131 -14.499 3.231 1.00 10.63 335 LEU A O 1
ATOM 1973 N N . LYS A 1 268 ? 16.293 -15.191 2.132 1.00 10.98 336 LYS A N 1
ATOM 1974 C CA . LYS A 1 268 ? 16.060 -13.910 1.486 1.00 11.61 336 LYS A CA 1
ATOM 1975 C C . LYS A 1 268 ? 15.479 -12.882 2.441 1.00 10.96 336 LYS A C 1
ATOM 1976 O O . LYS A 1 268 ? 14.888 -13.239 3.455 1.00 11.11 336 LYS A O 1
ATOM 1982 N N . THR A 1 269 ? 15.658 -11.605 2.112 1.00 10.59 337 THR A N 1
ATOM 1983 C CA . THR A 1 269 ? 14.997 -10.523 2.832 1.00 10.57 337 THR A CA 1
ATOM 1984 C C . THR A 1 269 ? 13.517 -10.824 3.010 1.00 10.72 337 THR A C 1
ATOM 1985 O O . THR A 1 269 ? 12.824 -11.186 2.055 1.00 11.02 337 THR A O 1
ATOM 1989 N N . GLY A 1 270 ? 13.037 -10.693 4.239 1.00 10.77 338 GLY A N 1
ATOM 1990 C CA . GLY A 1 270 ? 11.638 -10.960 4.526 1.00 10.95 338 GLY A CA 1
ATOM 1991 C C . GLY A 1 270 ? 11.307 -12.383 4.938 1.00 10.85 338 GLY A C 1
ATOM 1992 O O . GLY A 1 270 ? 10.233 -12.626 5.493 1.00 10.96 338 GLY A O 1
ATOM 1993 N N . ALA A 1 271 ? 12.217 -13.322 4.674 1.00 10.27 339 ALA A N 1
ATOM 1994 C CA . ALA A 1 271 ? 11.987 -14.736 5.002 1.00 10.28 339 ALA A CA 1
ATOM 1995 C C . ALA A 1 271 ? 12.027 -14.968 6.511 1.00 10.33 339 ALA A C 1
ATOM 1996 O O . ALA A 1 271 ? 12.793 -14.324 7.219 1.00 10.25 339 ALA A O 1
ATOM 1998 N N . VAL A 1 272 ? 11.190 -15.877 6.999 1.00 10.27 340 VAL A N 1
ATOM 1999 C CA . VAL A 1 272 ? 11.202 -16.223 8.411 1.00 10.46 340 VAL A CA 1
ATOM 2000 C C . VAL A 1 272 ? 11.400 -17.717 8.596 1.00 10.30 340 VAL A C 1
ATOM 2001 O O . VAL A 1 272 ? 10.690 -18.530 7.982 1.00 9.47 340 VAL A O 1
ATOM 2005 N N . ILE A 1 273 ? 12.375 -18.079 9.431 1.00 10.12 341 ILE A N 1
ATOM 2006 C CA . ILE A 1 273 ? 12.475 -19.431 9.966 1.00 9.90 341 ILE A CA 1
ATOM 2007 C C . ILE A 1 273 ? 12.058 -19.368 11.440 1.00 10.84 341 ILE A C 1
ATOM 2008 O O . ILE A 1 273 ? 12.643 -18.605 12.222 1.00 10.89 341 ILE A O 1
ATOM 2013 N N . ASP A 1 274 ? 11.017 -20.122 11.803 1.00 10.17 342 ASP A N 1
ATOM 2014 C CA . ASP A 1 274 ? 10.482 -20.103 13.177 1.00 10.97 342 ASP A CA 1
ATOM 2015 C C . ASP A 1 274 ? 10.477 -21.511 13.759 1.00 10.59 342 ASP A C 1
ATOM 2016 O O . ASP A 1 274 ? 9.649 -22.345 13.387 1.00 10.56 342 ASP A O 1
ATOM 2021 N N . LEU A 1 275 ? 11.441 -21.774 14.634 1.00 10.02 343 LEU A N 1
ATOM 2022 C CA . LEU A 1 275 ? 11.587 -23.054 15.304 1.00 10.50 343 LEU A CA 1
ATOM 2023 C C . LEU A 1 275 ? 11.451 -22.855 16.811 1.00 10.47 343 LEU A C 1
ATOM 2024 O O . LEU A 1 275 ? 12.067 -23.586 17.601 1.00 10.90 343 LEU A O 1
ATOM 2029 N N . SER A 1 276 ? 10.659 -21.865 17.202 1.00 10.80 344 SER A N 1
ATOM 2030 C CA . SER A 1 276 ? 10.520 -21.523 18.621 1.00 11.42 344 SER A CA 1
ATOM 2031 C C . SER A 1 276 ? 9.630 -22.510 19.378 1.00 12.04 344 SER A C 1
ATOM 2032 O O . SER A 1 276 ? 8.890 -23.279 18.771 1.00 12.18 344 SER A O 1
ATOM 2035 N N . GLY A 1 277 ? 9.713 -22.487 20.706 1.00 12.40 345 GLY A N 1
ATOM 2036 C CA . GLY A 1 277 ? 8.899 -23.365 21.554 1.00 14.01 345 GLY A CA 1
ATOM 2037 C C . GLY A 1 277 ? 9.108 -22.962 23.001 1.00 14.74 345 GLY A C 1
ATOM 2038 O O . GLY A 1 277 ? 9.536 -21.834 23.264 1.00 15.05 345 GLY A O 1
ATOM 2039 N N . LYS A 1 278 ? 8.812 -23.863 23.940 1.00 15.81 346 LYS A N 1
ATOM 2040 C CA . LYS A 1 278 ? 9.224 -23.663 25.335 1.00 16.20 346 LYS A CA 1
ATOM 2041 C C . LYS A 1 278 ? 10.749 -23.660 25.373 1.00 15.81 346 LYS A C 1
ATOM 2042 O O . LYS A 1 278 ? 11.371 -22.841 26.051 1.00 16.10 346 LYS A O 1
ATOM 2048 N N . GLU A 1 279 ? 11.341 -24.607 24.651 1.00 15.30 347 GLU A N 1
ATOM 2049 C CA . GLU A 1 279 ? 12.766 -24.590 24.329 1.00 14.81 347 GLU A CA 1
ATOM 2050 C C . GLU A 1 279 ? 12.919 -24.439 22.808 1.00 14.42 347 GLU A C 1
ATOM 2051 O O . GLU A 1 279 ? 12.194 -25.082 22.048 1.00 13.97 347 GLU A O 1
ATOM 2057 N N . GLY A 1 280 ? 13.855 -23.605 22.364 1.00 13.46 348 GLY A N 1
ATOM 2058 C CA . GLY A 1 280 ? 14.021 -23.356 20.921 1.00 12.71 348 GLY A CA 1
ATOM 2059 C C . GLY A 1 280 ? 14.525 -24.582 20.181 1.00 12.40 348 GLY A C 1
ATOM 2060 O O . GLY A 1 280 ? 15.236 -25.421 20.750 1.00 11.96 348 GLY A O 1
ATOM 2061 N N . GLY A 1 281 ? 14.154 -24.694 18.910 1.00 12.20 349 GLY A N 1
ATOM 2062 C CA . GLY A 1 281 ? 14.587 -25.817 18.086 1.00 11.73 349 GLY A CA 1
ATOM 2063 C C . GLY A 1 281 ? 15.990 -25.641 17.540 1.00 12.03 349 GLY A C 1
ATOM 2064 O O . GLY A 1 281 ? 16.791 -24.873 18.085 1.00 11.64 349 GLY A O 1
ATOM 2065 N N . GLU A 1 282 ? 16.289 -26.340 16.450 1.00 11.77 350 GLU A N 1
ATOM 2066 C CA . GLU A 1 282 ? 17.650 -26.423 15.953 1.00 12.80 350 GLU A CA 1
ATOM 2067 C C . GLU A 1 282 ? 17.695 -26.340 14.430 1.00 11.75 350 GLU A C 1
ATOM 2068 O O . GLU A 1 282 ? 16.917 -27.012 13.754 1.00 11.55 350 GLU A O 1
ATOM 2074 N N . THR A 1 283 ? 18.597 -25.517 13.896 1.00 11.24 351 THR A N 1
ATOM 2075 C CA . THR A 1 283 ? 18.770 -25.431 12.436 1.00 10.78 351 THR A CA 1
ATOM 2076 C C . THR A 1 283 ? 20.229 -25.540 11.984 1.00 10.04 351 THR A C 1
ATOM 2077 O O . THR A 1 283 ? 21.124 -25.036 12.648 1.00 9.76 351 THR A O 1
ATOM 2081 N N . TYR A 1 284 ? 20.459 -26.228 10.869 1.00 8.97 352 TYR A N 1
ATOM 2082 C CA . TYR A 1 284 ? 21.768 -26.247 10.223 1.00 9.14 352 TYR A CA 1
ATOM 2083 C C . TYR A 1 284 ? 21.539 -25.694 8.830 1.00 8.63 352 TYR A C 1
ATOM 2084 O O . TYR A 1 284 ? 20.659 -26.185 8.109 1.00 7.98 352 TYR A O 1
ATOM 2093 N N . LEU A 1 285 ? 22.300 -24.664 8.469 1.00 7.80 353 LEU A N 1
ATOM 2094 C CA . LEU A 1 285 ? 22.117 -23.981 7.192 1.00 8.20 353 LEU A CA 1
ATOM 2095 C C . LEU A 1 285 ? 23.452 -23.895 6.466 1.00 7.77 353 LEU A C 1
ATOM 2096 O O . LEU A 1 285 ? 24.344 -23.161 6.892 1.00 8.10 353 LEU A O 1
ATOM 2101 N N . GLY A 1 286 ? 23.606 -24.665 5.396 1.00 7.84 354 GLY A N 1
ATOM 2102 C CA . GLY A 1 286 ? 24.805 -24.572 4.583 1.00 7.58 354 GLY A CA 1
ATOM 2103 C C . GLY A 1 286 ? 25.940 -25.491 4.995 1.00 8.57 354 GLY A C 1
ATOM 2104 O O . GLY A 1 286 ? 26.938 -25.597 4.293 1.00 8.75 354 GLY A O 1
ATOM 2105 N N . GLY A 1 287 ? 25.802 -26.156 6.133 1.00 8.36 355 GLY A N 1
ATOM 2106 C CA . GLY A 1 287 ? 26.805 -27.127 6.563 1.00 9.50 355 GLY A CA 1
ATOM 2107 C C . GLY A 1 287 ? 26.753 -27.211 8.077 1.00 10.16 355 GLY A C 1
ATOM 2108 O O . GLY A 1 287 ? 25.772 -26.779 8.682 1.00 10.53 355 GLY A O 1
ATOM 2109 N N . ASP A 1 288 ? 27.819 -27.727 8.684 1.00 11.14 356 ASP A N 1
ATOM 2110 C CA . ASP A 1 288 ? 27.833 -28.016 10.110 1.00 11.84 356 ASP A CA 1
ATOM 2111 C C . ASP A 1 288 ? 28.889 -27.203 10.868 1.00 12.38 356 ASP A C 1
ATOM 2112 O O . ASP A 1 288 ? 29.426 -26.227 10.342 1.00 12.14 356 ASP A O 1
ATOM 2117 N N . GLU A 1 289 ? 29.169 -27.605 12.103 1.00 12.65 357 GLU A N 1
ATOM 2118 C CA . GLU A 1 289 ? 30.102 -26.873 12.963 1.00 13.17 357 GLU A CA 1
ATOM 2119 C C . GLU A 1 289 ? 31.499 -26.809 12.352 1.00 13.32 357 GLU A C 1
ATOM 2120 O O . GLU A 1 289 ? 32.066 -27.839 11.975 1.00 13.27 357 GLU A O 1
ATOM 2126 N N . ARG A 1 290 ? 32.038 -25.597 12.247 1.00 13.19 358 ARG A N 1
ATOM 2127 C CA . ARG A 1 290 ? 33.389 -25.367 11.712 1.00 14.17 358 ARG A CA 1
ATOM 2128 C C . ARG A 1 290 ? 33.620 -25.902 10.291 1.00 14.18 358 ARG A C 1
ATOM 2129 O O . ARG A 1 290 ? 34.758 -26.026 9.837 1.00 13.83 358 ARG A O 1
ATOM 2137 N N . GLY A 1 291 ? 32.535 -26.173 9.573 1.00 14.05 359 GLY A N 1
ATOM 2138 C CA . GLY A 1 291 ? 32.637 -26.683 8.220 1.00 14.45 359 GLY A CA 1
ATOM 2139 C C . GLY A 1 291 ? 33.323 -28.033 8.149 1.00 14.93 359 GLY A C 1
ATOM 2140 O O . GLY A 1 291 ? 33.955 -28.355 7.149 1.00 15.10 359 GLY A O 1
ATOM 2141 N N . GLU A 1 292 ? 33.213 -28.826 9.210 1.00 15.28 360 GLU A N 1
ATOM 2142 C CA . GLU A 1 292 ? 33.864 -30.135 9.222 1.00 16.31 360 GLU A CA 1
ATOM 2143 C C . GLU A 1 292 ? 33.273 -31.095 8.187 1.00 15.91 360 GLU A C 1
ATOM 2144 O O . GLU A 1 292 ? 33.976 -31.957 7.644 1.00 15.96 360 GLU A O 1
ATOM 2150 N N . GLY A 1 293 ? 31.978 -30.963 7.920 1.00 16.00 361 GLY A N 1
ATOM 2151 C CA . GLY A 1 293 ? 31.304 -31.890 7.015 1.00 15.86 361 GLY A CA 1
ATOM 2152 C C . GLY A 1 293 ? 31.083 -33.272 7.619 1.00 16.43 361 GLY A C 1
ATOM 2153 O O . GLY A 1 293 ? 31.245 -34.296 6.937 1.00 16.69 361 GLY A O 1
ATOM 2154 N N . LYS A 1 294 ? 30.707 -33.310 8.894 1.00 16.11 362 LYS A N 1
ATOM 2155 C CA . LYS A 1 294 ? 30.422 -34.572 9.574 1.00 16.67 362 LYS A CA 1
ATOM 2156 C C . LYS A 1 294 ? 29.116 -35.172 9.051 1.00 17.12 362 LYS A C 1
ATOM 2157 O O . LYS A 1 294 ? 28.241 -34.448 8.572 1.00 16.77 362 LYS A O 1
ATOM 2163 N N . ASN A 1 295 ? 29.000 -36.491 9.152 1.00 17.82 363 ASN A N 1
ATOM 2164 C CA . ASN A 1 295 ? 27.781 -37.205 8.790 1.00 18.96 363 ASN A CA 1
ATOM 2165 C C . ASN A 1 295 ? 27.414 -37.003 7.320 1.00 18.88 363 ASN A C 1
ATOM 2166 O O . ASN A 1 295 ? 26.251 -37.148 6.943 1.00 19.85 363 ASN A O 1
ATOM 2171 N N . GLY A 1 296 ? 28.403 -36.643 6.508 1.00 18.47 364 GLY A N 1
ATOM 2172 C CA . GLY A 1 296 ? 28.227 -36.491 5.060 1.00 17.51 364 GLY A CA 1
ATOM 2173 C C . GLY A 1 296 ? 27.479 -35.254 4.591 1.00 16.68 364 GLY A C 1
ATOM 2174 O O . GLY A 1 296 ? 27.098 -35.158 3.409 1.00 17.03 364 GLY A O 1
ATOM 2175 N N . ILE A 1 297 ? 27.272 -34.309 5.503 1.00 15.50 365 ILE A N 1
ATOM 2176 C CA . ILE A 1 297 ? 26.541 -33.074 5.208 1.00 14.26 365 ILE A CA 1
ATOM 2177 C C . ILE A 1 297 ? 27.257 -32.255 4.142 1.00 13.43 365 ILE A C 1
ATOM 2178 O O . ILE A 1 297 ? 28.496 -32.192 4.109 1.00 12.97 365 ILE A O 1
ATOM 2183 N N . GLN A 1 298 ? 26.474 -31.630 3.266 1.00 12.48 366 GLN A N 1
ATOM 2184 C CA . GLN A 1 298 ? 27.042 -30.827 2.196 1.00 11.83 366 GLN A CA 1
ATOM 2185 C C . GLN A 1 298 ? 27.435 -29.445 2.706 1.00 11.25 366 GLN A C 1
ATOM 2186 O O . GLN A 1 298 ? 26.678 -28.804 3.432 1.00 10.47 366 GLN A O 1
ATOM 2192 N N . LEU A 1 299 ? 28.637 -29.011 2.339 1.00 10.69 367 LEU A N 1
ATOM 2193 C CA . LEU A 1 299 ? 29.090 -27.665 2.643 1.00 10.34 367 LEU A CA 1
ATOM 2194 C C . LEU A 1 299 ? 28.831 -26.740 1.450 1.00 10.03 367 LEU A C 1
ATOM 2195 O O . LEU A 1 299 ? 29.394 -26.933 0.373 1.00 9.92 367 LEU A O 1
ATOM 2200 N N . ALA A 1 300 ? 27.982 -25.737 1.645 1.00 9.67 368 ALA A N 1
ATOM 2201 C CA . ALA A 1 300 ? 27.686 -24.773 0.576 1.00 9.77 368 ALA A CA 1
ATOM 2202 C C . ALA A 1 300 ? 28.938 -23.980 0.194 1.00 10.08 368 ALA A C 1
ATOM 2203 O O . ALA A 1 300 ? 29.749 -23.625 1.065 1.00 9.79 368 ALA A O 1
ATOM 2205 N N . LYS A 1 301 ? 29.085 -23.681 -1.097 1.00 9.87 369 LYS A N 1
ATOM 2206 C CA . LYS A 1 301 ? 30.133 -22.769 -1.532 1.00 10.22 369 LYS A CA 1
ATOM 2207 C C . LYS A 1 301 ? 29.832 -21.332 -1.099 1.00 10.23 369 LYS A C 1
ATOM 2208 O O . LYS A 1 301 ? 30.737 -20.525 -0.924 1.00 9.97 369 LYS A O 1
ATOM 2214 N N . LYS A 1 302 ? 28.554 -21.010 -0.949 1.00 10.21 370 LYS A N 1
ATOM 2215 C CA . LYS A 1 302 ? 28.170 -19.664 -0.533 1.00 10.39 370 LYS A CA 1
ATOM 2216 C C . LYS A 1 302 ? 26.855 -19.720 0.209 1.00 10.04 370 LYS A C 1
ATOM 2217 O O . LYS A 1 302 ? 25.865 -20.252 -0.301 1.00 9.78 370 LYS A O 1
ATOM 2223 N N . THR A 1 303 ? 26.852 -19.159 1.410 1.00 9.71 371 THR A N 1
ATOM 2224 C CA . THR A 1 303 ? 25.647 -19.059 2.210 1.00 9.75 371 THR A CA 1
ATOM 2225 C C . THR A 1 303 ? 25.441 -17.600 2.565 1.00 9.62 371 THR A C 1
ATOM 2226 O O . THR A 1 303 ? 26.360 -16.926 3.057 1.00 10.01 371 THR A O 1
ATOM 2230 N N . SER A 1 304 ? 24.243 -17.106 2.287 1.00 8.90 372 SER A N 1
ATOM 2231 C CA . SER A 1 304 ? 23.912 -15.714 2.554 1.00 9.06 372 SER A CA 1
ATOM 2232 C C . SER A 1 304 ? 22.603 -15.575 3.318 1.00 9.42 372 SER A C 1
ATOM 2233 O O . SER A 1 304 ? 21.551 -15.984 2.831 1.00 9.04 372 SER A O 1
ATOM 2236 N N . LEU A 1 305 ? 22.664 -14.986 4.505 1.00 9.48 373 LEU A N 1
ATOM 2237 C CA . LEU A 1 305 ? 21.457 -14.637 5.240 1.00 10.28 373 LEU A CA 1
ATOM 2238 C C . LEU A 1 305 ? 21.259 -13.146 5.034 1.00 10.68 373 LEU A C 1
ATOM 2239 O O . LEU A 1 305 ? 22.040 -12.352 5.548 1.00 10.59 373 LEU A O 1
ATOM 2244 N N . GLU A 1 306 ? 20.219 -12.771 4.291 1.00 10.97 374 GLU A N 1
ATOM 2245 C CA . GLU A 1 306 ? 20.078 -11.399 3.808 1.00 11.73 374 GLU A CA 1
ATOM 2246 C C . GLU A 1 306 ? 19.489 -10.480 4.858 1.00 12.03 374 GLU A C 1
ATOM 2247 O O . GLU A 1 306 ? 18.866 -10.939 5.817 1.00 11.72 374 GLU A O 1
ATOM 2253 N N . LYS A 1 307 ? 19.701 -9.178 4.682 1.00 12.33 375 LYS A N 1
ATOM 2254 C CA . LYS A 1 307 ? 19.122 -8.189 5.580 1.00 12.89 375 LYS A CA 1
ATOM 2255 C C . LYS A 1 307 ? 17.631 -8.456 5.696 1.00 12.72 375 LYS A C 1
ATOM 2256 O O . LYS A 1 307 ? 16.981 -8.773 4.708 1.00 12.27 375 LYS A O 1
ATOM 2262 N N . GLY A 1 308 ? 17.088 -8.331 6.901 1.00 12.39 376 GLY A N 1
ATOM 2263 C CA . GLY A 1 308 ? 15.641 -8.417 7.079 1.00 12.48 376 GLY A CA 1
ATOM 2264 C C . GLY A 1 308 ? 15.111 -9.843 7.067 1.00 12.37 376 GLY A C 1
ATOM 2265 O O . GLY A 1 308 ? 13.899 -10.061 7.043 1.00 11.85 376 GLY A O 1
ATOM 2266 N N . SER A 1 309 ? 16.021 -10.812 7.075 1.00 11.79 377 SER A N 1
ATOM 2267 C CA . SER A 1 309 ? 15.639 -12.209 7.260 1.00 11.70 377 SER A CA 1
ATOM 2268 C C . SER A 1 309 ? 15.715 -12.548 8.744 1.00 11.80 377 SER A C 1
ATOM 2269 O O . SER A 1 309 ? 16.444 -11.900 9.506 1.00 10.92 377 SER A O 1
ATOM 2272 N N . THR A 1 310 ? 14.938 -13.539 9.162 1.00 11.54 378 THR A N 1
ATOM 2273 C CA . THR A 1 310 ? 14.871 -13.888 10.573 1.00 12.35 378 THR A CA 1
ATOM 2274 C C . THR A 1 310 ? 15.000 -15.387 10.792 1.00 12.03 378 THR A C 1
ATOM 2275 O O . THR A 1 310 ? 14.314 -16.193 10.143 1.00 11.99 378 THR A O 1
ATOM 2279 N N . ILE A 1 311 ? 15.879 -15.748 11.717 1.00 11.49 379 ILE A N 1
ATOM 2280 C CA . ILE A 1 311 ? 15.941 -17.099 12.226 1.00 11.51 379 ILE A CA 1
ATOM 2281 C C . ILE A 1 311 ? 15.555 -17.026 13.683 1.00 11.87 379 ILE A C 1
ATOM 2282 O O . ILE A 1 311 ? 16.255 -16.399 14.490 1.00 12.41 379 ILE A O 1
ATOM 2287 N N . ASN A 1 312 ? 14.412 -17.628 14.001 1.00 12.31 380 ASN A N 1
ATOM 2288 C CA . ASN A 1 312 ? 13.900 -17.655 15.361 1.00 12.56 380 ASN A CA 1
ATOM 2289 C C . ASN A 1 312 ? 14.050 -19.047 15.981 1.00 12.52 380 ASN A C 1
ATOM 2290 O O . ASN A 1 312 ? 13.255 -19.942 15.696 1.00 12.28 380 ASN A O 1
ATOM 2295 N N . VAL A 1 313 ? 15.076 -19.220 16.813 1.00 12.31 381 VAL A N 1
ATOM 2296 C CA . VAL A 1 313 ? 15.270 -20.450 17.583 1.00 12.41 381 VAL A CA 1
ATOM 2297 C C . VAL A 1 313 ? 15.171 -20.127 19.082 1.00 12.63 381 VAL A C 1
ATOM 2298 O O . VAL A 1 313 ? 15.807 -20.776 19.923 1.00 12.45 381 VAL A O 1
ATOM 2302 N N . SER A 1 314 ? 14.356 -19.123 19.399 1.00 12.79 382 SER A N 1
ATOM 2303 C CA . SER A 1 314 ? 14.111 -18.725 20.782 1.00 13.57 382 SER A CA 1
ATOM 2304 C C . SER A 1 314 ? 13.215 -19.715 21.514 1.00 14.40 382 SER A C 1
ATOM 2305 O O . SER A 1 314 ? 12.529 -20.548 20.904 1.00 13.68 382 SER A O 1
ATOM 2308 N N . GLY A 1 315 ? 13.223 -19.617 22.837 1.00 15.21 383 GLY A N 1
ATOM 2309 C CA . GLY A 1 315 ? 12.387 -20.460 23.667 1.00 16.37 383 GLY A CA 1
ATOM 2310 C C . GLY A 1 315 ? 11.832 -19.599 24.775 1.00 17.80 383 GLY A C 1
ATOM 2311 O O . GLY A 1 315 ? 12.481 -18.641 25.206 1.00 18.16 383 GLY A O 1
ATOM 2312 N N . LYS A 1 316 ? 10.613 -19.899 25.206 1.00 18.61 384 LYS A N 1
ATOM 2313 C CA . LYS A 1 316 ? 10.041 -19.216 26.356 1.00 19.71 384 LYS A CA 1
ATOM 2314 C C . LYS A 1 316 ? 10.935 -19.458 27.569 1.00 19.74 384 LYS A C 1
ATOM 2315 O O . LYS A 1 316 ? 11.127 -18.568 28.411 1.00 20.17 384 LYS A O 1
ATOM 2321 N N . GLU A 1 317 ? 11.501 -20.656 27.653 1.00 19.66 385 GLU A N 1
ATOM 2322 C CA . GLU A 1 317 ? 12.354 -20.988 28.775 1.00 20.17 385 GLU A CA 1
ATOM 2323 C C . GLU A 1 317 ? 13.832 -21.008 28.409 1.00 20.09 385 GLU A C 1
ATOM 2324 O O . GLU A 1 317 ? 14.673 -20.562 29.186 1.00 20.30 385 GLU A O 1
ATOM 2330 N N . LYS A 1 318 ? 14.145 -21.513 27.220 1.00 19.63 386 LYS A N 1
ATOM 2331 C CA . LYS A 1 318 ? 15.522 -21.791 26.856 1.00 19.10 386 LYS A CA 1
ATOM 2332 C C . LYS A 1 318 ? 15.694 -21.672 25.344 1.00 18.42 386 LYS A C 1
ATOM 2333 O O . LYS A 1 318 ? 14.901 -22.223 24.585 1.00 17.53 386 LYS A O 1
ATOM 2339 N N . GLY A 1 319 ? 16.731 -20.952 24.920 1.00 17.41 387 GLY A N 1
ATOM 2340 C CA . GLY A 1 319 ? 17.002 -20.769 23.498 1.00 16.28 387 GLY A CA 1
ATOM 2341 C C . GLY A 1 319 ? 17.534 -22.028 22.845 1.00 15.70 387 GLY A C 1
ATOM 2342 O O . GLY A 1 319 ? 18.045 -22.927 23.521 1.00 15.56 387 GLY A O 1
ATOM 2343 N N . GLY A 1 320 ? 17.423 -22.091 21.520 1.00 15.03 388 GLY A N 1
ATOM 2344 C CA . GLY A 1 320 ? 17.852 -23.267 20.781 1.00 14.27 388 GLY A CA 1
ATOM 2345 C C . GLY A 1 320 ? 19.208 -23.075 20.144 1.00 14.51 388 GLY A C 1
ATOM 2346 O O . GLY A 1 320 ? 20.127 -22.500 20.749 1.00 13.94 388 GLY A O 1
ATOM 2347 N N . ARG A 1 321 ? 19.327 -23.528 18.902 1.00 13.99 389 ARG A N 1
ATOM 2348 C CA . ARG A 1 321 ? 20.629 -23.673 18.286 1.00 13.99 389 ARG A CA 1
ATOM 2349 C C . ARG A 1 321 ? 20.556 -23.408 16.789 1.00 13.50 389 ARG A C 1
ATOM 2350 O O . ARG A 1 321 ? 19.661 -23.928 16.098 1.00 12.83 389 ARG A O 1
ATOM 2358 N N . ALA A 1 322 ? 21.495 -22.599 16.297 1.00 12.41 390 ALA A N 1
ATOM 2359 C CA . ALA A 1 322 ? 21.566 -22.257 14.881 1.00 11.57 390 ALA A CA 1
ATOM 2360 C C . ALA A 1 322 ? 23.006 -22.323 14.390 1.00 11.38 390 ALA A C 1
ATOM 2361 O O . ALA A 1 322 ? 23.873 -21.577 14.852 1.00 10.56 390 ALA A O 1
ATOM 2363 N N . ILE A 1 323 ? 23.250 -23.233 13.451 1.00 10.75 391 ILE A N 1
ATOM 2364 C CA . ILE A 1 323 ? 24.575 -23.448 12.909 1.00 10.69 391 ILE A CA 1
ATOM 2365 C C . ILE A 1 323 ? 24.582 -23.076 11.432 1.00 10.73 391 ILE A C 1
ATOM 2366 O O . ILE A 1 323 ? 23.818 -23.636 10.640 1.00 11.12 391 ILE A O 1
ATOM 2371 N N . VAL A 1 324 ? 25.449 -22.137 11.063 1.00 10.52 392 VAL A N 1
ATOM 2372 C CA . VAL A 1 324 ? 25.491 -21.629 9.696 1.00 9.82 392 VAL A CA 1
ATOM 2373 C C . VAL A 1 324 ? 26.900 -21.760 9.131 1.00 9.81 392 VAL A C 1
ATOM 2374 O O . VAL A 1 324 ? 27.869 -21.329 9.763 1.00 9.95 392 VAL A O 1
ATOM 2378 N N . TRP A 1 325 ? 27.008 -22.363 7.949 1.00 9.27 393 TRP A N 1
ATOM 2379 C CA . TRP A 1 325 ? 28.280 -22.493 7.246 1.00 9.09 393 TRP A CA 1
ATOM 2380 C C . TRP A 1 325 ? 28.148 -22.079 5.782 1.00 9.50 393 TRP A C 1
ATOM 2381 O O . TRP A 1 325 ? 27.159 -22.402 5.102 1.00 9.16 393 TRP A O 1
ATOM 2392 N N . GLY A 1 326 ? 29.159 -21.383 5.289 1.00 9.57 394 GLY A N 1
ATOM 2393 C CA . GLY A 1 326 ? 29.311 -21.198 3.850 1.00 10.46 394 GLY A CA 1
ATOM 2394 C C . GLY A 1 326 ? 30.785 -21.011 3.589 1.00 10.60 394 GLY A C 1
ATOM 2395 O O . GLY A 1 326 ? 31.446 -20.283 4.325 1.00 11.26 394 GLY A O 1
ATOM 2396 N N . ASP A 1 327 ? 31.320 -21.675 2.572 1.00 10.81 395 ASP A N 1
ATOM 2397 C CA . ASP A 1 327 ? 32.719 -21.447 2.204 1.00 11.10 395 ASP A CA 1
ATOM 2398 C C . ASP A 1 327 ? 32.946 -19.939 2.138 1.00 10.83 395 ASP A C 1
ATOM 2399 O O . ASP A 1 327 ? 33.918 -19.426 2.677 1.00 11.43 395 ASP A O 1
ATOM 2404 N N . ILE A 1 328 ? 32.033 -19.244 1.461 1.00 10.59 396 ILE A N 1
ATOM 2405 C CA . ILE A 1 328 ? 31.816 -17.816 1.676 1.00 10.57 396 ILE A CA 1
ATOM 2406 C C . ILE A 1 328 ? 30.519 -17.725 2.454 1.00 10.19 396 ILE A C 1
ATOM 2407 O O . ILE A 1 328 ? 29.503 -18.302 2.036 1.00 9.50 396 ILE A O 1
ATOM 2412 N N . ALA A 1 329 ? 30.558 -17.017 3.581 1.00 9.98 397 ALA A N 1
ATOM 2413 C CA . ALA A 1 329 ? 29.402 -16.867 4.458 1.00 10.36 397 ALA A CA 1
ATOM 2414 C C . ALA A 1 329 ? 29.124 -15.394 4.736 1.00 10.46 397 ALA A C 1
ATOM 2415 O O . ALA A 1 329 ? 29.995 -14.662 5.228 1.00 10.36 397 ALA A O 1
ATOM 2417 N N . LEU A 1 330 ? 27.904 -14.969 4.403 1.00 10.30 398 LEU A N 1
ATOM 2418 C CA . LEU A 1 330 ? 27.482 -13.574 4.484 1.00 9.92 398 LEU A CA 1
ATOM 2419 C C . LEU A 1 330 ? 26.307 -13.510 5.459 1.00 10.24 398 LEU A C 1
ATOM 2420 O O . LEU A 1 330 ? 25.240 -14.078 5.191 1.00 9.82 398 LEU A O 1
ATOM 2425 N N . ILE A 1 331 ? 26.509 -12.848 6.600 1.00 9.90 399 ILE A N 1
ATOM 2426 C CA . ILE A 1 331 ? 25.520 -12.848 7.682 1.00 10.09 399 ILE A CA 1
ATOM 2427 C C . ILE A 1 331 ? 25.001 -11.434 7.876 1.00 9.92 399 ILE A C 1
ATOM 2428 O O . ILE A 1 331 ? 25.758 -10.562 8.309 1.00 10.40 399 ILE A O 1
ATOM 2433 N N . ASP A 1 332 ? 23.728 -11.200 7.548 1.00 9.79 400 ASP A N 1
ATOM 2434 C CA . ASP A 1 332 ? 23.189 -9.839 7.567 1.00 10.43 400 ASP A CA 1
ATOM 2435 C C . ASP A 1 332 ? 21.777 -9.750 8.130 1.00 10.32 400 ASP A C 1
ATOM 2436 O O . ASP A 1 332 ? 21.161 -8.684 8.088 1.00 10.42 400 ASP A O 1
ATOM 2441 N N . GLY A 1 333 ? 21.255 -10.859 8.648 1.00 10.07 401 GLY A N 1
ATOM 2442 C CA . GLY A 1 333 ? 19.877 -10.885 9.135 1.00 10.68 401 GLY A CA 1
ATOM 2443 C C . GLY A 1 333 ? 19.808 -10.946 10.647 1.00 11.70 401 GLY A C 1
ATOM 2444 O O . GLY A 1 333 ? 20.801 -10.678 11.324 1.00 11.87 401 GLY A O 1
ATOM 2445 N N . ASN A 1 334 ? 18.630 -11.285 11.173 1.00 12.17 402 ASN A N 1
ATOM 2446 C CA . ASN A 1 334 ? 18.432 -11.459 12.604 1.00 13.28 402 ASN A CA 1
ATOM 2447 C C . ASN A 1 334 ? 18.469 -12.940 12.992 1.00 12.60 402 ASN A C 1
ATOM 2448 O O . ASN A 1 334 ? 17.850 -13.772 12.339 1.00 12.51 402 ASN A O 1
ATOM 2453 N N . ILE A 1 335 ? 19.220 -13.267 14.036 1.00 12.32 403 ILE A N 1
ATOM 2454 C CA . ILE A 1 335 ? 19.193 -14.609 14.610 1.00 11.51 403 ILE A CA 1
ATOM 2455 C C . ILE A 1 335 ? 18.860 -14.499 16.097 1.00 11.74 403 ILE A C 1
ATOM 2456 O O . ILE A 1 335 ? 19.682 -14.018 16.903 1.00 11.47 403 ILE A O 1
ATOM 2461 N N . ASN A 1 336 ? 17.652 -14.929 16.446 1.00 11.54 404 ASN A N 1
ATOM 2462 C CA . ASN A 1 336 ? 17.143 -14.871 17.809 1.00 12.38 404 ASN A CA 1
ATOM 2463 C C . ASN A 1 336 ? 17.212 -16.227 18.529 1.00 12.93 404 ASN A C 1
ATOM 2464 O O . ASN A 1 336 ? 16.438 -17.148 18.230 1.00 12.72 404 ASN A O 1
ATOM 2469 N N . ALA A 1 337 ? 18.141 -16.351 19.477 1.00 13.64 405 ALA A N 1
ATOM 2470 C CA . ALA A 1 337 ? 18.274 -17.572 20.267 1.00 14.21 405 ALA A CA 1
ATOM 2471 C C . ALA A 1 337 ? 18.079 -17.255 21.752 1.00 15.76 405 ALA A C 1
ATOM 2472 O O . ALA A 1 337 ? 18.747 -17.821 22.622 1.00 15.45 405 ALA A O 1
ATOM 2474 N N . GLN A 1 338 ? 17.150 -16.346 22.023 1.00 16.97 406 GLN A N 1
ATOM 2475 C CA . GLN A 1 338 ? 16.877 -15.903 23.376 1.00 18.59 406 GLN A CA 1
ATOM 2476 C C . GLN A 1 338 ? 16.114 -16.960 24.144 1.00 19.40 406 GLN A C 1
ATOM 2477 O O . GLN A 1 338 ? 15.338 -17.722 23.565 1.00 19.07 406 GLN A O 1
ATOM 2483 N N . GLY A 1 339 ? 16.349 -17.002 25.450 1.00 20.59 407 GLY A N 1
ATOM 2484 C CA . GLY A 1 339 ? 15.530 -17.794 26.352 1.00 22.81 407 GLY A CA 1
ATOM 2485 C C . GLY A 1 339 ? 14.638 -16.842 27.129 1.00 24.63 407 GLY A C 1
ATOM 2486 O O . GLY A 1 339 ? 14.080 -15.914 26.556 1.00 24.73 407 GLY A O 1
ATOM 2487 N N . SER A 1 340 ? 14.519 -17.047 28.437 1.00 26.43 408 SER A N 1
ATOM 2488 C CA . SER A 1 340 ? 13.592 -16.245 29.248 1.00 28.41 408 SER A CA 1
ATOM 2489 C C . SER A 1 340 ? 14.167 -14.925 29.755 1.00 29.48 408 SER A C 1
ATOM 2490 O O . SER A 1 340 ? 13.969 -13.872 29.149 1.00 30.55 408 SER A O 1
ATOM 2493 N N . GLY A 1 341 ? 14.869 -14.988 30.881 1.00 30.36 409 GLY A N 1
ATOM 2494 C CA . GLY A 1 341 ? 15.264 -13.791 31.610 1.00 30.67 409 GLY A CA 1
ATOM 2495 C C . GLY A 1 341 ? 16.512 -13.153 31.053 1.00 30.88 409 GLY A C 1
ATOM 2496 O O . GLY A 1 341 ? 16.445 -12.244 30.229 1.00 31.25 409 GLY A O 1
ATOM 2497 N N . ASP A 1 342 ? 17.663 -13.618 31.507 1.00 30.82 410 ASP A N 1
ATOM 2498 C CA . ASP A 1 342 ? 18.900 -13.102 30.960 1.00 30.84 410 ASP A CA 1
ATOM 2499 C C . ASP A 1 342 ? 19.511 -14.123 30.021 1.00 30.23 410 ASP A C 1
ATOM 2500 O O . ASP A 1 342 ? 19.458 -15.332 30.263 1.00 30.00 410 ASP A O 1
ATOM 2505 N N . ILE A 1 343 ? 20.092 -13.607 28.950 1.00 29.72 411 ILE A N 1
ATOM 2506 C CA . ILE A 1 343 ? 20.623 -14.411 27.867 1.00 29.27 411 ILE A CA 1
ATOM 2507 C C . ILE A 1 343 ? 21.844 -15.216 28.304 1.00 28.99 411 ILE A C 1
ATOM 2508 O O . ILE A 1 343 ? 22.066 -16.334 27.832 1.00 28.78 411 ILE A O 1
ATOM 2513 N N . ALA A 1 344 ? 22.632 -14.650 29.216 1.00 28.39 412 ALA A N 1
ATOM 2514 C CA . ALA A 1 344 ? 23.845 -15.307 29.685 1.00 27.94 412 ALA A CA 1
ATOM 2515 C C . ALA A 1 344 ? 23.538 -16.614 30.401 1.00 27.49 412 ALA A C 1
ATOM 2516 O O . ALA A 1 344 ? 24.423 -17.447 30.590 1.00 27.70 412 ALA A O 1
ATOM 2518 N N . LYS A 1 345 ? 22.281 -16.796 30.793 1.00 26.95 413 LYS A N 1
ATOM 2519 C CA . LYS A 1 345 ? 21.898 -17.985 31.536 1.00 26.56 413 LYS A CA 1
ATOM 2520 C C . LYS A 1 345 ? 21.061 -18.972 30.710 1.00 25.38 413 LYS A C 1
ATOM 2521 O O . LYS A 1 345 ? 21.287 -20.179 30.769 1.00 25.27 413 LYS A O 1
ATOM 2527 N N . THR A 1 346 ? 20.094 -18.463 29.950 1.00 24.10 414 THR A N 1
ATOM 2528 C CA . THR A 1 346 ? 19.138 -19.332 29.257 1.00 22.78 414 THR A CA 1
ATOM 2529 C C . THR A 1 346 ? 19.169 -19.208 27.730 1.00 22.02 414 THR A C 1
ATOM 2530 O O . THR A 1 346 ? 18.376 -19.849 27.037 1.00 21.26 414 THR A O 1
ATOM 2534 N N . GLY A 1 347 ? 20.070 -18.375 27.218 1.00 20.81 415 GLY A N 1
ATOM 2535 C CA . GLY A 1 347 ? 20.172 -18.161 25.780 1.00 19.35 415 GLY A CA 1
ATOM 2536 C C . GLY A 1 347 ? 20.702 -19.382 25.051 1.00 18.49 415 GLY A C 1
ATOM 2537 O O . GLY A 1 347 ? 21.278 -20.296 25.661 1.00 18.00 415 GLY A O 1
ATOM 2538 N N . GLY A 1 348 ? 20.517 -19.397 23.735 1.00 17.81 416 GLY A N 1
ATOM 2539 C CA . GLY A 1 348 ? 20.976 -20.514 22.931 1.00 16.97 416 GLY A CA 1
ATOM 2540 C C . GLY A 1 348 ? 22.356 -20.301 22.352 1.00 16.69 416 GLY A C 1
ATOM 2541 O O . GLY A 1 348 ? 23.106 -19.424 22.791 1.00 16.54 416 GLY A O 1
ATOM 2542 N N . PHE A 1 349 ? 22.670 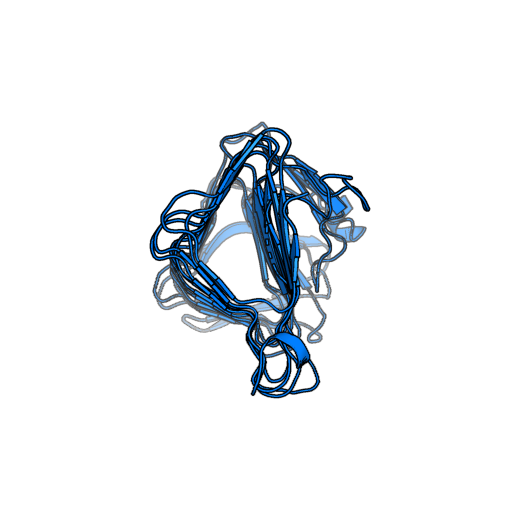-21.098 21.337 1.00 15.63 417 PHE A N 1
ATOM 2543 C CA . PHE A 1 349 ? 24.002 -21.175 20.785 1.00 15.22 417 PHE A CA 1
ATOM 2544 C C . PHE A 1 349 ? 23.914 -20.909 19.298 1.00 14.31 417 PHE A C 1
ATOM 2545 O O . PHE A 1 349 ? 23.133 -21.548 18.597 1.00 13.85 417 PHE A O 1
ATOM 2553 N N . VAL A 1 350 ? 24.707 -19.959 18.820 1.00 13.44 418 VAL A N 1
ATOM 2554 C CA . VAL A 1 350 ? 24.728 -19.616 17.405 1.00 11.96 418 VAL A CA 1
ATOM 2555 C C . VAL A 1 350 ? 26.156 -19.662 16.876 1.00 12.08 418 VAL A C 1
ATOM 2556 O O . VAL A 1 350 ? 27.057 -19.052 17.445 1.00 12.58 418 VAL A O 1
ATOM 2560 N N . GLU A 1 351 ? 26.365 -20.414 15.806 1.00 11.57 419 GLU A N 1
ATOM 2561 C CA . GLU A 1 351 ? 27.647 -20.440 15.122 1.00 11.75 419 GLU A CA 1
ATOM 2562 C C . GLU A 1 351 ? 27.471 -20.033 13.674 1.00 11.28 419 GLU A C 1
ATOM 2563 O O . GLU A 1 351 ? 26.632 -20.585 12.959 1.00 10.14 419 GLU A O 1
ATOM 2569 N N . THR A 1 352 ? 28.259 -19.051 13.247 1.00 11.35 420 THR A N 1
ATOM 2570 C CA . THR A 1 352 ? 28.263 -18.630 11.855 1.00 11.19 420 THR A CA 1
ATOM 2571 C C . THR A 1 352 ? 29.716 -18.588 11.398 1.00 11.41 420 THR A C 1
ATOM 2572 O O . THR A 1 352 ? 30.507 -17.801 11.913 1.00 11.20 420 THR A O 1
ATOM 2576 N N . SER A 1 353 ? 30.080 -19.451 10.454 1.00 11.76 421 SER A N 1
ATOM 2577 C CA . SER A 1 353 ? 31.467 -19.498 9.999 1.00 12.31 421 SER A CA 1
ATOM 2578 C C . SER A 1 353 ? 31.602 -19.800 8.514 1.00 11.77 421 SER A C 1
ATOM 2579 O O . SER A 1 353 ? 30.639 -20.172 7.853 1.00 11.45 421 SER A O 1
ATOM 2582 N N . GLY A 1 354 ? 32.812 -19.620 8.001 1.00 11.67 422 GLY A N 1
ATOM 2583 C CA . GLY A 1 354 ? 33.133 -19.901 6.606 1.00 11.77 422 GLY A CA 1
ATOM 2584 C C . GLY A 1 354 ? 34.624 -19.722 6.482 1.00 12.30 422 GLY A C 1
ATOM 2585 O O . GLY A 1 354 ? 35.270 -19.327 7.452 1.00 12.85 422 GLY A O 1
ATOM 2586 N N . HIS A 1 355 ? 35.191 -20.019 5.319 1.00 12.44 423 HIS A N 1
ATOM 2587 C CA . HIS A 1 355 ? 36.602 -19.708 5.103 1.00 12.90 423 HIS A CA 1
ATOM 2588 C C . HIS A 1 355 ? 36.747 -18.201 4.958 1.00 12.91 423 HIS A C 1
ATOM 2589 O O . HIS A 1 355 ? 37.685 -17.600 5.473 1.00 12.80 423 HIS A O 1
ATOM 2596 N N . ASP A 1 356 ? 35.805 -17.604 4.242 1.00 12.85 424 ASP A N 1
ATOM 2597 C CA . ASP A 1 356 ? 35.645 -16.161 4.219 1.00 13.42 424 ASP A CA 1
ATOM 2598 C C . ASP A 1 356 ? 34.300 -15.802 4.863 1.00 12.83 424 ASP A C 1
ATOM 2599 O O . ASP A 1 356 ? 33.250 -16.021 4.272 1.00 13.26 424 ASP A O 1
ATOM 2604 N N . LEU A 1 357 ? 34.350 -15.273 6.084 1.00 12.39 425 LEU A N 1
ATOM 2605 C CA . LEU A 1 357 ? 33.152 -14.898 6.840 1.00 11.60 425 LEU A CA 1
ATOM 2606 C C . LEU A 1 357 ? 32.937 -13.387 6.830 1.00 11.61 425 LEU A C 1
ATOM 2607 O O . LEU A 1 357 ? 33.847 -12.626 7.152 1.00 11.70 425 LEU A O 1
ATOM 2612 N N . PHE A 1 358 ? 31.733 -12.959 6.458 1.00 10.50 426 PHE A N 1
ATOM 2613 C CA . PHE A 1 358 ? 31.386 -11.544 6.446 1.00 10.03 426 PHE A CA 1
ATOM 2614 C C . PHE A 1 358 ? 30.200 -11.319 7.364 1.00 9.69 426 PHE A C 1
ATOM 2615 O O . PHE A 1 358 ? 29.063 -11.625 7.007 1.00 8.73 426 PHE A O 1
ATOM 2623 N N . ILE A 1 359 ? 30.478 -10.825 8.568 1.00 9.24 427 ILE A N 1
ATOM 2624 C CA . ILE A 1 359 ? 29.416 -10.342 9.441 1.00 9.63 427 ILE A CA 1
ATOM 2625 C C . ILE A 1 359 ? 29.135 -8.919 8.986 1.00 9.97 427 ILE A C 1
ATOM 2626 O O . ILE A 1 359 ? 29.930 -7.983 9.226 1.00 9.72 427 ILE A O 1
ATOM 2631 N N . LYS A 1 360 ? 28.010 -8.783 8.294 1.00 9.78 428 LYS A N 1
ATOM 2632 C CA . LYS A 1 360 ? 27.612 -7.550 7.636 1.00 9.36 428 LYS A CA 1
ATOM 2633 C C . LYS A 1 360 ? 26.865 -6.655 8.613 1.00 9.54 428 LYS A C 1
ATOM 2634 O O . LYS A 1 360 ? 26.513 -7.079 9.717 1.00 8.74 428 LYS A O 1
ATOM 2640 N N . ASP A 1 361 ? 26.623 -5.412 8.216 1.00 9.64 429 ASP A N 1
ATOM 2641 C CA . ASP A 1 361 ? 26.240 -4.393 9.190 1.00 10.43 429 ASP A CA 1
ATOM 2642 C C . ASP A 1 361 ? 24.835 -4.466 9.753 1.00 10.36 429 ASP A C 1
ATOM 2643 O O . ASP A 1 361 ? 24.553 -3.855 10.787 1.00 10.53 429 ASP A O 1
ATOM 2648 N N . ASN A 1 362 ? 23.942 -5.187 9.085 1.00 10.75 430 ASN A N 1
ATOM 2649 C CA . ASN A 1 362 ? 22.574 -5.332 9.606 1.00 11.21 430 ASN A CA 1
ATOM 2650 C C . ASN A 1 362 ? 22.402 -6.529 10.524 1.00 11.51 430 ASN A C 1
ATOM 2651 O O . ASN A 1 362 ? 21.312 -6.749 11.041 1.00 11.21 430 ASN A O 1
ATOM 2656 N N . ALA A 1 363 ? 23.467 -7.307 10.706 1.00 11.61 431 ALA A N 1
ATOM 2657 C CA . ALA A 1 363 ? 23.384 -8.545 11.477 1.00 12.10 431 ALA A CA 1
ATOM 2658 C C . ALA A 1 363 ? 23.099 -8.277 12.951 1.00 12.93 431 ALA A C 1
ATOM 2659 O O . ALA A 1 363 ? 23.736 -7.421 13.576 1.00 12.19 431 ALA A O 1
ATOM 2661 N N . ILE A 1 364 ? 22.157 -9.036 13.504 1.00 13.56 432 ILE A N 1
ATOM 2662 C CA . ILE A 1 364 ? 21.811 -8.968 14.920 1.00 14.20 432 ILE A CA 1
ATOM 2663 C C . ILE A 1 364 ? 21.658 -10.396 15.416 1.00 14.43 432 ILE A C 1
ATOM 2664 O O . ILE A 1 364 ? 20.840 -11.148 14.893 1.00 14.22 432 ILE A O 1
ATOM 2669 N N . VAL A 1 365 ? 22.476 -10.778 16.393 1.00 14.74 433 VAL A N 1
ATOM 2670 C CA . VAL A 1 365 ? 22.422 -12.124 16.957 1.00 15.30 433 VAL A CA 1
ATOM 2671 C C . VAL A 1 365 ? 22.249 -12.008 18.462 1.00 16.21 433 VAL A C 1
ATOM 2672 O O . VAL A 1 365 ? 23.074 -11.385 19.156 1.00 15.74 433 VAL A O 1
ATOM 2676 N N . ASP A 1 366 ? 21.162 -12.592 18.959 1.00 16.50 434 ASP A N 1
ATOM 2677 C CA . ASP A 1 366 ? 20.868 -12.617 20.379 1.00 17.31 434 ASP A CA 1
ATOM 2678 C C . ASP A 1 366 ? 21.022 -14.044 20.906 1.00 17.47 434 ASP A C 1
ATOM 2679 O O . ASP A 1 366 ? 20.129 -14.870 20.737 1.00 17.62 434 ASP A O 1
ATOM 2684 N N . ALA A 1 367 ? 22.162 -14.333 21.530 1.00 17.00 435 ALA A N 1
ATOM 2685 C CA . ALA A 1 367 ? 22.461 -15.684 22.000 1.00 17.27 435 ALA A CA 1
ATOM 2686 C C . ALA A 1 367 ? 23.289 -15.650 23.273 1.00 17.59 435 ALA A C 1
ATOM 2687 O O . ALA A 1 367 ? 23.909 -14.626 23.591 1.00 17.05 435 ALA A O 1
ATOM 2689 N N . LYS A 1 368 ? 23.312 -16.777 23.983 1.00 17.61 436 LYS A N 1
ATOM 2690 C CA . LYS A 1 368 ? 24.200 -16.948 25.125 1.00 18.10 436 LYS A CA 1
ATOM 2691 C C . LYS A 1 368 ? 25.626 -16.978 24.609 1.00 18.28 436 LYS A C 1
ATOM 2692 O O . LYS A 1 368 ? 26.520 -16.372 25.199 1.00 17.93 436 LYS A O 1
ATOM 2698 N N . GLU A 1 369 ? 25.826 -17.680 23.496 1.00 18.41 437 GLU A N 1
ATOM 2699 C CA . GLU A 1 369 ? 27.125 -17.765 22.842 1.00 19.01 437 GLU A CA 1
ATOM 2700 C C . GLU A 1 369 ? 26.984 -17.640 21.324 1.00 18.36 437 GLU A C 1
ATOM 2701 O O . GLU A 1 369 ? 26.205 -18.367 20.702 1.00 17.95 437 GLU A O 1
ATOM 2707 N N . TRP A 1 370 ? 27.730 -16.701 20.745 1.00 17.94 438 TRP A N 1
ATOM 2708 C CA . TRP A 1 370 ? 27.830 -16.544 19.289 1.00 17.42 438 TRP A CA 1
ATOM 2709 C C . TRP A 1 370 ? 29.287 -16.741 18.834 1.00 17.81 438 TRP A C 1
ATOM 2710 O O . TRP A 1 370 ? 30.154 -15.886 19.087 1.00 17.33 438 TRP A O 1
ATOM 2721 N N . LEU A 1 371 ? 29.535 -17.877 18.179 1.00 17.70 439 LEU A N 1
ATOM 2722 C CA . LEU A 1 371 ? 30.851 -18.286 17.682 1.00 18.52 439 LEU A CA 1
ATOM 2723 C C . LEU A 1 371 ? 31.075 -17.914 16.218 1.00 18.69 439 LEU A C 1
ATOM 2724 O O . LEU A 1 371 ? 30.196 -18.145 15.386 1.00 18.25 439 LEU A O 1
ATOM 2729 N N . LEU A 1 372 ? 32.258 -17.385 15.899 1.00 19.12 440 LEU A N 1
ATOM 2730 C CA . LEU A 1 372 ? 32.590 -17.004 14.516 1.00 20.09 440 LEU A CA 1
ATOM 2731 C C . LEU A 1 372 ? 33.556 -17.957 13.796 1.00 21.06 440 LEU A C 1
ATOM 2732 O O . LEU A 1 372 ? 34.127 -17.615 12.755 1.00 21.35 440 LEU A O 1
ATOM 2737 N N . ASP A 1 373 ? 33.742 -19.153 14.330 1.00 22.28 441 ASP A N 1
ATOM 2738 C CA . ASP A 1 373 ? 34.626 -20.114 13.666 1.00 23.47 441 ASP A CA 1
ATOM 2739 C C . ASP A 1 373 ? 34.015 -21.500 13.578 1.00 24.04 441 ASP A C 1
ATOM 2740 O O . ASP A 1 373 ? 32.990 -21.795 14.198 1.00 24.40 441 ASP A O 1
#

Nearest PDB structures (foldseek):
  2odl-assembly1_A  TM=1.003E+00  e=5.410E-65  Haemophilus influenzae
  8cpk-assembly3_C  TM=9.102E-01  e=7.104E-22  Escherichia coli
  8vbb-assembly1_A  TM=9.046E-01  e=7.759E-16  Escherichia coli ETEC H10407
  4i84-assembly1_A  TM=6.153E-01  e=8.798E-12  Haemophilus influenzae Rd KW20
  4i84-assembly2_B  TM=6.499E-01  e=2.809E-10  Haemophilus influenzae Rd KW20

Secondary structure (DSSP, 8-state):
-EE--EEES-B--EETTEEEEEB-TTEEEEESEE-B-TT--EEE-SSTT-EEEEEE-SS--EEE-SEEEESSEEEEE-TT-EEE-TT-EEESS-EEEESSB--HHHHHHT--EEE--TTS---EEEE-SEEE-SSS--EEEEESEEEESSEEE-SSSEEEEEESSEEEES-SSS--EEEEE--TT-EEEE-SEEE-TTSEEEEEESEEEE-SEEE---SSTT---EEEEEEEEEEEEE-SEEE--EEEEE--B--EEEEEEE-TT-EEE--EEE--EEEESS-GGG--GGGPPPPSEEEE-TT-EEE--EEEE--EEEEE-SEEEE-SEEE---SS-HHHH--EEEEE-SEEEE-TT-EEE-SEEE--

Organism: Haemophilus influenzae (NCBI:txid727)

Sequence (368 aa):
GLQGDVVHGTATQVDGNKTIIRNSVDAIINWKQFNIDQNEVQFLQENNNSAVFNRVTSNQISQLKGILDSNGQVFLINPNGITIGKDAIINTNGFTASTLDISNENIKARNFTFEQTKDKALAEIVNHGLITVGKDGSVNLIGGKVKNEGVISVNGGSISLLAGQKITISDIINPTITYSIAAPENEAVNLGDIFAKGGNINVRAATIRNQGKLSADSVSKDKSGNIVLSAKEGEAEIGGVISAQNQQAKGGKLITGDKVTLKTGAVIDLSGKEGGETYLGGDERGEGKNGIQLAKKTSLEKGSTINVSGKEKGGRAIVWGDIALIDGNINAQGSGDIAKTGGFVETSGHDLFIKDNAIVDAKEWLLD

InterPro domains:
  IPR008638 Filamentous haemagglutinin FhaB/tRNA nuclease CdiA-like, TPS domain [PF05860] (81-240)
  IPR008638 Filamentous haemagglutinin FhaB/tRNA nuclease CdiA-like, TPS domain [SM00912] (68-178)
  IPR008638 Filamentous haemagglutinin FhaB/tRNA nuclease CdiA-like, TPS domain [TIGR01901] (100-175)
  IPR011050 Pectin lyase fold/virulence factor [SSF51126] (92-348)
  IPR012334 Pectin lyase fold [G3DSA:2.160.20.10] (69-441)
  IPR024973 ESPR domain [PF13018] (1-35)
  IPR050909 Bacterial Autotransporter Virulence Factors [PTHR12338] (1-1440)

Solvent-accessible surface area: 14453 Å² total

B-factor: mean 14.9, std 5.99, range [5.33, 53.56]

Foldseek 3Di:
DWADFWPAFDWDDDDPQEDEIETEALTEEETCAAERDQSHYEYEYPAAAGEYHYEHPHLDEYHYRHEYEYSYEYEYEALNEYEYDQAYEYEGQAYEYENFDDDPVCSVVQFAKTARDPVDDWYEYEHNYEYEYEDQFEYHYETQEYEYQHEYEYEQWEYEYYHARMWTWPHRTRTDTPDGHHDCSGEYEYNEEYENAQHEYYYEYLEYYYAEEAEDAYADQVGWYEYEYENANHEYHAAYEYATEYQNHEFEEYYEYQEYEYDAHYEYYREYQFFYEYETQAFPPNPCPPVGHHHQEYAYADNYEYHREHQAAFEEYEYEHLEYHAQYEYARAYHDDQLVRGYEYEHEHVHYHDDDNYHYRHNYYHYD

Radius of gyration: 21.47 Å; Cα contacts (8 Å, |Δi|>4): 1387; chains: 1; bounding box: 60×54×56 Å